Protein 3C5N (pdb70)

Organism: Homo sapiens (NCBI:txid9606)

InterPro domains:
  IPR000007 Tubby, C-terminal [PF01167] (296-536)
  IPR000007 Tubby, C-terminal [PR01573] (350-366)
  IPR000007 Tubby, C-terminal [PR01573] (366-390)
  IPR000007 Tubby, C-terminal [PR01573] (400-427)
  IPR000007 Tubby, C-terminal [PR01573] (461-478)
  IPR000007 Tubby, C-terminal [PR01573] (479-495)
  IPR000007 Tubby, C-terminal [PR01573] (499-518)
  IPR000007 Tubby, C-terminal [PR01573] (520-542)
  IPR018066 Tubby, C-terminal, conserved site [PS01200] (479-492)
  IPR018066 Tubby, C-terminal, conserved site [PS01201] (527-542)
  IPR025659 Tubby-like, C-terminal [G3DSA:3.20.90.10] (283-542)
  IPR025659 Tubby-like, C-terminal [SSF54518] (285-542)

Solvent-accessible surface area: 23722 Å² total; per-residue (Å²): 116,120,90,72,0,50,144,23,4,54,108,64,151,49,20,126,0,87,0,38,50,70,219,209,79,35,26,10,46,0,52,41,48,58,158,160,129,54,46,11,0,9,5,114,59,108,137,95,36,214,35,24,19,10,63,1,13,26,36,58,127,140,88,88,4,0,52,0,88,4,45,162,152,35,33,71,14,2,0,1,18,70,24,59,35,8,98,195,25,190,120,39,102,59,74,58,9,27,26,16,0,0,0,0,17,7,95,114,63,150,115,74,94,63,167,8,17,0,0,1,0,10,19,29,17,116,59,102,42,67,75,5,68,10,130,65,84,85,44,2,0,31,33,54,32,114,95,119,79,55,173,42,17,16,57,2,67,28,39,97,59,85,125,54,128,140,70,51,47,147,44,18,105,20,138,67,44,20,93,81,104,29,89,27,31,12,6,1,13,33,91,29,30,72,84,39,37,2,0,13,0,0,32,33,36,123,21,6,0,6,0,7,2,46,13,4,0,0,0,0,1,0,0,0,0,0,0,1,12,8,168,131,151,112,65,2,52,110,10,4,65,115,64,149,52,20,124,0,100,0,46,22,87,150,135,40,20,5,39,0,53,33,55,67,158,173,132,60,44,13,0,0,0,84,54,123,134,203,28,145,34,32,1,9,49,0,20,46,50,58,150,128,94,4,0,26,0,66,11,34,74,36,38,17,25,10,9,0,9,24,64,22,58,26,10,83,169,23,195,119,41,102,68,72,60,10,44,29,15,3,0,0,0,0,7,43,77,21,139,138,47,204,111,38,90,71,83,7,5,0,0,1,0,7,43,42,97,130,59,88,48,69,64,12,67,14,140,71,89,80,53,5,0,41,50,50,25,114,94,136,75,36,177,68,18,36,62,2,50,29,35,38,80,164,72,100,30,138,66,44,20,91,81,101,28,106,21,39,12,5,0,8,68,73,126,66,62,120,61,38,4,0,13,0,0,32,33,35,124,41,5,0,7,0,7,2,52,31,15,0,0,0,0,1,0,0,0,0,0,1,4,7,15,179

Radius of gyration: 25.19 Å; Cα contacts (8 Å, |Δi|>4): 1047; chains: 2; bounding box: 68×67×64 Å

Nearest PDB structures (foldseek):
  3c5n-assembly1_A  TM=1.004E+00  e=8.788E-48  Homo sapiens
  2fim-assembly1_A  TM=9.952E-01  e=2.218E-40  Homo sapiens
  2fim-assembly1_B  TM=9.557E-01  e=8.765E-41  Homo sapiens
  1s31-assembly1_A  TM=9.546E-01  e=1.088E-33  Homo sapiens
  1c8z-assembly1_A  TM=9.157E-01  e=3.191E-31  Mus musculus

B-factor: mean 33.13, std 20.25, range [6.4, 289.77]

Secondary structure (DSSP, 8-state):
-TTGGGSPPPTT-EEEEEEEE-----EEEEEESSSS--EEEEEEE-TT-SS-EEEEES-TT--EEEEEEE-SSSSEEEEE-S-B-GGG-TTS-GGGBPPEEEEEEEPPPP-----EEEEEE-B-TTS-B-----SSTTSSHHHHHHHT--TTEEEEEEPPPEEETTTTEEE---TTS--B--TT-EEEEBTTBTTS-SEEEEEEETTEEEEEEETT--HHHHHHHHHHT--/-TTGGGSPPPTT--EEEEEEEE---EEEEEESSSS--EEEEEEE-SS-SS-EEEEESS---EEEEEEE-TTSSEEEEEESPBPGGG-TTS-GGGBPPEEEEEEEEE-SSSSS-SEEEEEEEE-B-TTS-B-----SSTTS-HHHHHHHT--TTEEEEEEPP-----TTS--B--TT-EEEEBTTBTTS-SEEEEEEETTEEEEEE-TT--HHHHHHHHHTT--

CATH classification: 3.20.90.10

Foldseek 3Di:
DLVFLQAFFDPPDKFKWKWFWPVVKIKIWIFGPDPPTHTAKMWIFDPPDLFTKIFMDRDNVPNGFWMWTADNVLQKIWIKTPADDLVVPVVDDQVRAIWTAKMKGWDDDDVAATKIKMKGFAADVVLHGDTHGDNHPCDHGVNCVVVVVDPRMAMKIWDFFDQDVVVRDGHDCPVPQADDDDSLFTFIDGPVDSPPGQWTWYDPDPGMIMIMHHPPHGNSSRVSVSVSSDD/DLVQQQAFFDPPDKFKWKWFWADCIKIWIFGPDDVRHTAKIWHWDDDDPFTKIFMDRDPVHTFWMWTAHPVLFKIWIKTDADQCVVPVVDDQVRAIFTAKMKGWDQDPDPQFARTKIKMKGAAADPVLHGDTHGDNDPCDDRVNCVVVVPRVRIAMKIWDGPCDCPVPQADDDDSLFTFIDGPVCSPDTQWTWYDDDPGMMMIMGHPPHGNSVRVSVSVSSDD

Structure (mmCIF, N/CA/C/O backbone):
data_3C5N
#
_entry.id   3C5N
#
_cell.length_a   56.310
_cell.length_b   83.630
_cell.length_c   57.680
_cell.angle_alpha   90.000
_cell.angle_beta   94.010
_cell.angle_gamma   90.000
#
_symmetry.space_group_name_H-M   'P 1 21 1'
#
loop_
_entity.id
_entity.type
_entity.pdbx_description
1 polymer 'Tubby-related protein 1'
2 non-polymer D-MYO-INOSITOL-1,4,5-TRIPHOSPHATE
3 water water
#
loop_
_atom_site.group_PDB
_atom_site.id
_atom_site.type_symbol
_atom_site.label_atom_id
_atom_site.label_alt_id
_atom_site.label_comp_id
_atom_site.label_asym_id
_atom_site.label_entity_id
_atom_site.label_seq_id
_atom_site.pdbx_PDB_ins_code
_atom_site.Cartn_x
_atom_site.Cartn_y
_atom_site.Cartn_z
_atom_site.occupancy
_atom_site.B_iso_or_equiv
_atom_site.auth_seq_id
_atom_site.auth_comp_id
_atom_site.auth_asym_id
_atom_site.auth_atom_id
_atom_site.pdbx_PDB_model_num
ATOM 1 N N . PRO A 1 1 ? 75.346 -3.829 37.896 1.00 58.46 238 PRO A N 1
ATOM 2 C CA . PRO A 1 1 ? 76.671 -4.041 37.305 1.00 49.83 238 PRO A CA 1
ATOM 3 C C . PRO A 1 1 ? 76.644 -4.942 36.078 1.00 39.08 238 PRO A C 1
ATOM 4 O O . PRO A 1 1 ? 76.960 -4.476 34.996 1.00 42.15 238 PRO A O 1
ATOM 15 N N . ARG A 1 2 ? 76.297 -6.209 36.255 1.00 40.08 239 ARG A N 1
ATOM 16 C CA . ARG A 1 2 ? 76.179 -7.149 35.146 1.00 41.51 239 ARG A CA 1
ATOM 17 C C . ARG A 1 2 ? 75.341 -6.523 34.038 1.00 46.19 239 ARG A C 1
ATOM 18 O O . ARG A 1 2 ? 75.700 -6.586 32.863 1.00 41.01 239 ARG A O 1
ATOM 39 N N . GLU A 1 3 ? 74.228 -5.908 34.437 1.00 51.25 240 GLU A N 1
ATOM 40 C CA . GLU A 1 3 ? 73.355 -5.150 33.538 1.00 51.45 240 GLU A CA 1
ATOM 41 C C . GLU A 1 3 ? 74.113 -3.987 32.960 1.00 33.28 240 GLU A C 1
ATOM 42 O O . GLU A 1 3 ? 74.242 -3.847 31.737 1.00 35.03 240 GLU A O 1
ATOM 54 N N . PHE A 1 4 ? 74.584 -3.122 33.854 1.00 33.48 241 PHE A N 1
ATOM 55 C CA . PHE A 1 4 ? 75.202 -1.878 33.445 1.00 34.02 241 PHE A CA 1
ATOM 56 C C . PHE A 1 4 ? 76.296 -2.023 32.389 1.00 30.90 241 PHE A C 1
ATOM 57 O O . PHE A 1 4 ? 76.248 -1.352 31.364 1.00 30.67 241 PHE A O 1
ATOM 74 N N . VAL A 1 5 ? 77.286 -2.869 32.631 1.00 26.60 242 VAL A N 1
ATOM 75 C CA . VAL A 1 5 ? 78.444 -2.938 31.730 1.00 26.20 242 VAL A CA 1
ATOM 76 C C . VAL A 1 5 ? 78.077 -3.449 30.347 1.00 24.75 242 VAL A C 1
ATOM 77 O O . VAL A 1 5 ? 78.841 -3.304 29.424 1.00 22.27 242 VAL A O 1
ATOM 90 N N . LEU A 1 6 ? 76.880 -3.993 30.190 1.00 29.62 243 LEU A N 1
ATOM 91 C CA . LEU A 1 6 ? 76.421 -4.434 28.879 1.00 27.13 243 LEU A CA 1
ATOM 92 C C . LEU A 1 6 ? 75.455 -3.455 28.208 1.00 29.64 243 LEU A C 1
ATOM 93 O O . LEU A 1 6 ? 75.054 -3.670 27.075 1.00 30.71 243 LEU A O 1
ATOM 109 N N . ARG A 1 7 ? 75.088 -2.374 28.875 1.00 27.19 244 ARG A N 1
ATOM 110 C CA . ARG A 1 7 ? 74.105 -1.461 28.283 1.00 31.40 244 ARG A CA 1
ATOM 111 C C . ARG A 1 7 ? 74.792 -0.373 27.457 1.00 26.03 244 ARG A C 1
ATOM 112 O O . ARG A 1 7 ? 75.757 0.244 27.907 1.00 28.34 244 ARG A O 1
ATOM 133 N N . PRO A 1 8 ? 74.317 -0.152 26.226 1.00 32.86 245 PRO A N 1
ATOM 134 C CA . PRO A 1 8 ? 74.843 0.993 25.480 1.00 26.33 245 PRO A CA 1
ATOM 135 C C . PRO A 1 8 ? 74.678 2.267 26.285 1.00 23.53 245 PRO A C 1
ATOM 136 O O . PRO A 1 8 ? 73.636 2.460 26.956 1.00 28.69 245 PRO A O 1
ATOM 147 N N . ALA A 1 9 ? 75.649 3.151 26.180 1.00 24.17 246 ALA A N 1
ATOM 148 C CA . ALA A 1 9 ? 75.598 4.430 26.858 1.00 27.80 246 ALA A CA 1
ATOM 149 C C . ALA A 1 9 ? 74.349 5.162 26.428 1.00 34.16 246 ALA A C 1
ATOM 150 O O . ALA A 1 9 ? 73.937 5.048 25.288 1.00 34.16 246 ALA A O 1
ATOM 157 N N . PRO A 1 10 ? 73.750 5.920 27.351 1.00 31.54 247 PRO A N 1
ATOM 158 C CA . PRO A 1 10 ? 72.628 6.814 27.056 1.00 36.43 247 PRO A CA 1
ATOM 159 C C . PRO A 1 10 ? 72.913 7.813 25.934 1.00 37.74 247 PRO A C 1
ATOM 160 O O . PRO A 1 10 ? 73.998 8.365 25.842 1.00 32.23 247 PRO A O 1
ATOM 171 N N . GLN A 1 11 ? 71.911 8.052 25.100 1.00 47.14 248 GLN A N 1
ATOM 172 C CA . GLN A 1 11 ? 71.967 9.096 24.083 1.00 45.85 248 GLN A CA 1
ATOM 173 C C . GLN A 1 11 ? 72.480 10.429 24.623 1.00 43.59 248 GLN A C 1
ATOM 174 O O . GLN A 1 11 ? 72.011 10.926 25.653 1.00 45.84 248 GLN A O 1
ATOM 188 N N . GLY A 1 12 ? 73.392 11.034 23.878 1.00 33.07 249 GLY A N 1
ATOM 189 C CA . GLY A 1 12 ? 73.905 12.347 24.200 1.00 45.46 249 GLY A CA 1
ATOM 190 C C . GLY A 1 12 ? 74.923 12.381 25.333 1.00 43.73 249 GLY A C 1
ATOM 191 O O . GLY A 1 12 ? 75.438 13.443 25.661 1.00 41.19 249 GLY A O 1
ATOM 195 N N . ARG A 1 13 ? 75.222 11.241 25.936 1.00 34.71 250 ARG A N 1
ATOM 196 C CA . ARG A 1 13 ? 76.107 11.247 27.100 1.00 31.62 250 ARG A CA 1
ATOM 197 C C . ARG A 1 13 ? 77.467 10.636 26.815 1.00 25.24 250 ARG A C 1
ATOM 198 O O . ARG A 1 13 ? 77.611 9.803 25.942 1.00 31.06 250 ARG A O 1
ATOM 219 N N . THR A 1 14 ? 78.465 11.076 27.568 1.00 27.56 251 THR A N 1
ATOM 220 C CA . THR A 1 14 ? 79.783 10.458 27.523 1.00 22.90 251 THR A CA 1
ATOM 221 C C . THR A 1 14 ? 80.012 9.864 28.904 1.00 26.73 251 THR A C 1
ATOM 222 O O . THR A 1 14 ? 79.857 10.572 29.924 1.00 29.26 251 THR A O 1
ATOM 233 N N . VAL A 1 15 ? 80.337 8.576 28.940 1.00 22.18 252 VAL A N 1
ATOM 234 C CA . VAL A 1 15 ? 80.607 7.878 30.192 1.00 19.54 252 VAL A CA 1
ATOM 235 C C . VAL A 1 15 ? 82.130 7.882 30.377 1.00 22.75 252 VAL A C 1
ATOM 236 O O . VAL A 1 15 ? 82.859 7.324 29.580 1.00 20.82 252 VAL A O 1
ATOM 249 N N . ARG A 1 16 ? 82.610 8.544 31.423 1.00 21.66 253 ARG A N 1
ATOM 250 C CA . ARG A 1 16 ? 84.041 8.719 31.584 1.00 20.07 253 ARG A CA 1
ATOM 251 C C . ARG A 1 16 ? 84.584 7.818 32.680 1.00 14.78 253 ARG A C 1
ATOM 252 O O . ARG A 1 16 ? 83.997 7.763 33.779 1.00 22.04 253 ARG A O 1
ATOM 273 N N . CYS A 1 17 ? 85.647 7.091 32.351 1.00 19.01 254 CYS A N 1
ATOM 274 C CA . CYS A 1 17 ? 86.169 6.039 33.203 1.00 16.29 254 CYS A CA 1
ATOM 275 C C . CYS A 1 17 ? 87.663 6.201 33.367 1.00 18.15 254 CYS A C 1
ATOM 276 O O . CYS A 1 17 ? 88.311 6.891 32.578 1.00 18.29 254 CYS A O 1
ATOM 284 N N . ARG A 1 18 ? 88.199 5.508 34.368 1.00 20.23 255 ARG A N 1
ATOM 285 C CA . ARG A 1 18 ? 89.619 5.497 34.659 1.00 17.19 255 ARG A CA 1
ATOM 286 C C . ARG A 1 18 ? 90.040 4.036 34.675 1.00 14.33 255 ARG A C 1
ATOM 287 O O . ARG A 1 18 ? 89.445 3.213 35.372 1.00 19.79 255 ARG A O 1
ATOM 308 N N . LEU A 1 19 ? 91.049 3.741 33.864 1.00 20.28 256 LEU A N 1
ATOM 309 C CA . LEU A 1 19 ? 91.554 2.396 33.702 1.00 16.59 256 LEU A CA 1
ATOM 310 C C . LEU A 1 19 ? 92.952 2.368 34.256 1.00 21.81 256 LEU A C 1
ATOM 311 O O . LEU A 1 19 ? 93.798 3.186 33.901 1.00 17.58 256 LEU A O 1
ATOM 327 N N . THR A 1 20 ? 93.171 1.440 35.160 1.00 18.05 257 THR A N 1
ATOM 328 C CA . THR A 1 20 ? 94.440 1.324 35.841 1.00 18.66 257 THR A CA 1
ATOM 329 C C . THR A 1 20 ? 94.985 -0.108 35.639 1.00 16.86 257 THR A C 1
ATOM 330 O O . THR A 1 20 ? 94.238 -1.042 35.351 1.00 22.17 257 THR A O 1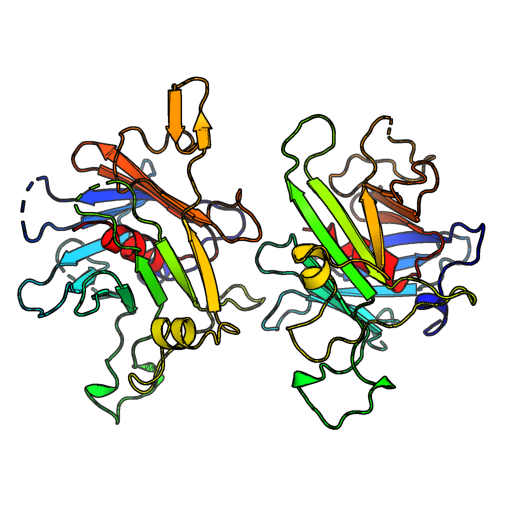
ATOM 341 N N . ARG A 1 21 ? 96.299 -0.264 35.725 1.00 19.41 258 ARG A N 1
ATOM 342 C CA . ARG A 1 21 ? 96.903 -1.608 35.686 1.00 23.77 258 ARG A CA 1
ATOM 343 C C . ARG A 1 21 ? 97.903 -1.705 36.782 1.00 28.59 258 ARG A C 1
ATOM 344 O O . ARG A 1 21 ? 98.377 -0.687 37.275 1.00 24.44 258 ARG A O 1
ATOM 365 N N . ASP A 1 22 ? 98.219 -2.940 37.161 1.00 25.61 259 ASP A N 1
ATOM 366 C CA . ASP A 1 22 ? 99.245 -3.193 38.172 1.00 25.82 259 ASP A CA 1
ATOM 367 C C . ASP A 1 22 ? 100.537 -2.495 37.779 1.00 26.78 259 ASP A C 1
ATOM 368 O O . ASP A 1 22 ? 100.921 -2.559 36.630 1.00 27.69 259 ASP A O 1
ATOM 377 N N . LYS A 1 23 ? 101.214 -1.867 38.747 1.00 24.14 260 LYS A N 1
ATOM 378 C CA . LYS A 1 23 ? 102.480 -1.186 38.505 1.00 39.55 260 LYS A CA 1
ATOM 379 C C . LYS A 1 23 ? 103.581 -2.209 38.249 1.00 41.45 260 LYS A C 1
ATOM 380 O O . LYS A 1 23 ? 103.459 -3.355 38.700 1.00 34.24 260 LYS A O 1
ATOM 399 N N . MET A 1 30 ? 104.596 -10.395 30.572 1.00 81.94 267 MET A N 1
ATOM 400 C CA . MET A 1 30 ? 103.878 -10.392 31.847 1.00 70.59 267 MET A CA 1
ATOM 401 C C . MET A 1 30 ? 102.350 -10.409 31.732 1.00 57.48 267 MET A C 1
ATOM 402 O O . MET A 1 30 ? 101.759 -10.366 30.635 1.00 40.53 267 MET A O 1
ATOM 415 N N . TYR A 1 31 ? 101.733 -10.455 32.912 1.00 35.86 268 TYR A N 1
ATOM 416 C CA . TYR A 1 31 ? 100.304 -10.703 33.061 1.00 35.05 268 TYR A CA 1
ATOM 417 C C . TYR A 1 31 ? 99.702 -9.846 34.171 1.00 24.29 268 TYR A C 1
ATOM 418 O O . TYR A 1 31 ? 99.147 -10.369 35.130 1.00 28.26 268 TYR A O 1
ATOM 436 N N . PRO A 1 32 ? 99.811 -8.526 34.033 1.00 32.71 269 PRO A N 1
ATOM 437 C CA . PRO A 1 32 ? 99.187 -7.590 34.958 1.00 26.42 269 PRO A CA 1
ATOM 438 C C . PRO A 1 32 ? 97.668 -7.633 34.913 1.00 22.22 269 PRO A C 1
ATOM 439 O O . PRO A 1 32 ? 97.080 -7.902 33.873 1.00 22.33 269 PRO A O 1
ATOM 450 N N . SER A 1 33 ? 97.038 -7.343 36.044 1.00 19.76 270 SER A N 1
ATOM 451 C CA . SER A 1 33 ? 95.614 -7.080 36.047 1.00 20.34 270 SER A CA 1
ATOM 452 C C . SER A 1 33 ? 95.309 -5.656 35.626 1.00 20.38 270 SER A C 1
ATOM 453 O O . SER A 1 33 ? 96.078 -4.757 35.883 1.00 21.36 270 SER A O 1
ATOM 461 N N . TYR A 1 34 ? 94.163 -5.483 34.990 1.00 18.08 271 TYR A N 1
ATOM 462 C CA . TYR A 1 34 ? 93.632 -4.177 34.602 1.00 18.04 271 TYR A CA 1
ATOM 463 C C . TYR A 1 34 ? 92.262 -3.972 35.296 1.00 20.03 271 TYR A C 1
ATOM 464 O O . TYR A 1 34 ? 91.477 -4.929 35.446 1.00 17.95 271 TYR A O 1
ATOM 482 N N . PHE A 1 35 ? 91.985 -2.735 35.697 1.00 19.47 272 PHE A N 1
ATOM 483 C CA . PHE A 1 35 ? 90.733 -2.378 36.374 1.00 16.51 272 PHE A CA 1
ATOM 484 C C . PHE A 1 35 ? 90.126 -1.142 35.732 1.00 21.12 272 PHE A C 1
ATOM 485 O O . PHE A 1 35 ? 90.838 -0.230 35.313 1.00 21.17 272 PHE A O 1
ATOM 502 N N . LEU A 1 36 ? 88.811 -1.112 35.670 1.00 18.52 273 LEU A N 1
ATOM 503 C CA . LEU A 1 36 ? 88.091 0.037 35.115 1.00 14.74 273 LEU A CA 1
ATOM 504 C C . LEU A 1 36 ? 87.097 0.497 36.152 1.00 15.22 273 LEU A C 1
ATOM 505 O O . LEU A 1 36 ? 86.313 -0.307 36.652 1.00 18.17 273 LEU A O 1
ATOM 521 N N . HIS A 1 37 ? 87.144 1.784 36.493 1.00 21.39 274 HIS A N 1
ATOM 522 C CA . HIS A 1 37 ? 86.157 2.432 37.359 1.00 20.50 274 HIS A CA 1
ATOM 523 C C . HIS A 1 37 ? 85.525 3.623 36.665 1.00 16.37 274 HIS A C 1
ATOM 524 O O . HIS A 1 37 ? 86.132 4.214 35.793 1.00 19.73 274 HIS A O 1
ATOM 537 N N . LEU A 1 38 ? 84.320 4.019 37.072 1.00 19.76 275 LEU A N 1
ATOM 538 C CA . LEU A 1 38 ? 83.783 5.280 36.618 1.00 20.19 275 LEU A CA 1
ATOM 539 C C . LEU A 1 38 ? 84.657 6.367 37.220 1.00 23.61 275 LEU A C 1
ATOM 540 O O . LEU A 1 38 ? 85.094 6.234 38.369 1.00 24.08 275 LEU A O 1
ATOM 556 N N . ASP A 1 39 ? 84.933 7.416 36.447 1.00 21.29 276 ASP A N 1
ATOM 557 C CA . ASP A 1 39 ? 85.838 8.501 36.852 1.00 28.40 276 ASP A CA 1
ATOM 558 C C . ASP A 1 39 ? 85.043 9.596 37.568 1.00 26.74 276 ASP A C 1
ATOM 559 O O . ASP A 1 39 ? 85.120 10.763 37.243 1.00 29.57 276 ASP A O 1
ATOM 568 N N A THR A 1 40 ? 84.222 9.193 38.525 0.50 34.65 277 THR A N 1
ATOM 569 N N B THR A 1 40 ? 84.282 9.191 38.561 0.50 35.06 277 THR A N 1
ATOM 570 C CA A THR A 1 40 ? 83.530 10.144 39.394 0.50 41.41 277 THR A CA 1
ATOM 571 C CA B THR A 1 40 ? 83.607 10.148 39.412 0.50 42.88 277 THR A CA 1
ATOM 572 C C A THR A 1 40 ? 84.186 10.114 40.774 0.50 49.96 277 THR A C 1
ATOM 573 C C B THR A 1 40 ? 84.475 10.451 40.622 0.50 51.88 277 THR A C 1
ATOM 574 O O A THR A 1 40 ? 84.959 9.203 41.079 0.50 52.94 277 THR A O 1
ATOM 575 O O B THR A 1 40 ? 85.659 10.110 40.669 0.50 50.87 277 THR A O 1
ATOM 589 N N . GLU A 1 41 ? 83.879 11.104 41.606 1.00 60.45 278 GLU A N 1
ATOM 590 C CA . GLU A 1 41 ? 84.508 11.224 42.904 1.00 72.72 278 GLU A CA 1
ATOM 591 C C . GLU A 1 41 ? 84.152 9.975 43.731 1.00 64.84 278 GLU A C 1
ATOM 592 O O . GLU A 1 41 ? 84.937 9.535 44.570 1.00 63.47 278 GLU A O 1
ATOM 604 N N . LYS A 1 42 ? 82.980 9.396 43.460 1.00 53.62 279 LYS A N 1
ATOM 605 C CA . LYS A 1 42 ? 82.649 8.050 43.944 1.00 72.00 279 LYS A CA 1
ATOM 606 C C . LYS A 1 42 ? 83.085 6.979 42.933 1.00 73.07 279 LYS A C 1
ATOM 607 O O . LYS A 1 42 ? 82.258 6.454 42.189 1.00 80.87 279 LYS A O 1
ATOM 626 N N . LYS A 1 43 ? 84.370 6.648 42.908 1.00 67.93 280 LYS A N 1
ATOM 627 C CA . LYS A 1 43 ? 84.926 5.798 41.846 1.00 53.34 280 LYS A CA 1
ATOM 628 C C . LYS A 1 43 ? 84.355 4.355 41.766 1.00 41.35 280 LYS A C 1
ATOM 629 O O . LYS A 1 43 ? 85.003 3.403 42.204 1.00 47.18 280 LYS A O 1
ATOM 648 N N . VAL A 1 44 ? 83.173 4.178 41.169 1.00 34.52 281 VAL A N 1
ATOM 649 C CA . VAL A 1 44 ? 82.543 2.875 41.173 1.00 31.64 281 VAL A CA 1
ATOM 650 C C . VAL A 1 44 ? 83.225 1.923 40.221 1.00 27.57 281 VAL A C 1
ATOM 651 O O . VAL A 1 44 ? 83.518 2.259 39.065 1.00 25.66 281 VAL A O 1
ATOM 664 N N . PHE A 1 45 ? 83.438 0.714 40.725 1.00 24.13 282 PHE A N 1
ATOM 665 C CA . PHE A 1 45 ? 84.109 -0.321 39.954 1.00 19.01 282 PHE A CA 1
ATOM 666 C C . PHE A 1 45 ? 83.186 -0.853 38.897 1.00 20.60 282 PHE A C 1
ATOM 667 O O . PHE A 1 45 ? 81.989 -1.112 39.161 1.00 23.58 282 PHE A O 1
ATOM 684 N N . LEU A 1 46 ? 83.749 -1.061 37.709 1.00 23.92 283 LEU A N 1
ATOM 685 C CA . LEU A 1 46 ? 83.012 -1.605 36.577 1.00 21.11 283 LEU A CA 1
ATOM 686 C C . LEU A 1 46 ? 83.499 -2.981 36.148 1.00 21.70 283 LEU A C 1
ATOM 687 O O . LEU A 1 46 ? 82.710 -3.907 36.084 1.00 25.06 283 LEU A O 1
ATOM 703 N N . LEU A 1 47 ? 84.791 -3.096 35.819 1.00 20.18 284 LEU A N 1
ATOM 704 C CA . LEU A 1 47 ? 85.317 -4.292 35.163 1.00 15.47 284 LEU A CA 1
ATOM 705 C C . LEU A 1 47 ? 86.786 -4.466 35.454 1.00 14.08 284 LEU A C 1
ATOM 706 O O . LEU A 1 47 ? 87.493 -3.497 35.700 1.00 16.18 284 LEU A O 1
ATOM 722 N N . ALA A 1 48 ? 87.235 -5.716 35.372 1.00 19.56 285 ALA A N 1
ATOM 723 C CA . ALA A 1 48 ? 88.646 -6.079 35.521 1.00 21.60 285 ALA A CA 1
ATOM 724 C C . ALA A 1 48 ? 88.979 -7.119 34.475 1.00 18.25 285 ALA A C 1
ATOM 725 O O . ALA A 1 48 ? 88.082 -7.844 34.008 1.00 18.34 285 ALA A O 1
ATOM 732 N N . GLY A 1 49 ? 90.250 -7.177 34.074 1.00 15.55 286 GLY A N 1
ATOM 733 C CA . GLY A 1 49 ? 90.701 -8.163 33.110 1.00 16.17 286 GLY A CA 1
ATOM 734 C C . GLY A 1 49 ? 92.142 -8.544 33.331 1.00 18.33 286 GLY A C 1
ATOM 735 O O . GLY A 1 49 ? 92.902 -7.831 33.971 1.00 19.10 286 GLY A O 1
ATOM 739 N N . ARG A 1 50 ? 92.502 -9.711 32.844 1.00 18.18 287 ARG A N 1
ATOM 740 C CA . ARG A 1 50 ? 93.860 -10.184 32.950 1.00 17.11 287 ARG A CA 1
ATOM 741 C C . ARG A 1 50 ? 94.089 -11.188 31.830 1.00 20.07 287 ARG A C 1
ATOM 742 O O . ARG A 1 50 ? 93.219 -11.991 31.522 1.00 21.82 287 ARG A O 1
ATOM 763 N N . LYS A 1 51 ? 95.292 -11.166 31.283 1.00 21.90 288 LYS A N 1
ATOM 764 C CA . LYS A 1 51 ? 95.704 -12.124 30.259 1.00 29.83 288 LYS A CA 1
ATOM 765 C C . LYS A 1 51 ? 96.016 -13.483 30.844 1.00 28.70 288 LYS A C 1
ATOM 766 O O . LYS A 1 51 ? 96.667 -13.580 31.893 1.00 28.71 288 LYS A O 1
ATOM 785 N N . ARG A 1 52 ? 95.519 -14.532 30.194 1.00 23.61 289 ARG A N 1
ATOM 786 C CA . ARG A 1 52 ? 95.749 -15.919 30.596 1.00 29.30 289 ARG A CA 1
ATOM 787 C C . ARG A 1 52 ? 97.081 -16.409 30.068 1.00 30.59 289 ARG A C 1
ATOM 788 O O . ARG A 1 52 ? 97.335 -16.316 28.897 1.00 38.00 289 ARG A O 1
ATOM 809 N N . LYS A 1 53 ? 97.936 -16.961 30.916 1.00 27.79 290 LYS A N 1
ATOM 810 C CA . LYS A 1 53 ? 99.235 -17.424 30.441 1.00 35.86 290 LYS A CA 1
ATOM 811 C C . LYS A 1 53 ? 99.164 -18.702 29.584 1.00 44.25 290 LYS A C 1
ATOM 812 O O . LYS A 1 53 ? 99.967 -18.872 28.662 1.00 48.83 290 LYS A O 1
ATOM 831 N N . ARG A 1 54 ? 98.191 -19.571 29.848 1.00 42.62 291 ARG A N 1
ATOM 832 C CA . ARG A 1 54 ? 98.159 -20.883 29.195 1.00 67.03 291 ARG A CA 1
ATOM 833 C C . ARG A 1 54 ? 97.294 -20.912 27.936 1.00 71.39 291 ARG A C 1
ATOM 834 O O . ARG A 1 54 ? 96.639 -21.919 27.644 1.00 75.91 291 ARG A O 1
ATOM 840 N N . SER A 1 55 ? 97.300 -19.811 27.191 1.00 58.70 292 SER A N 1
ATOM 841 C CA . SER A 1 55 ? 96.631 -19.763 25.894 1.00 54.87 292 SER A CA 1
ATOM 842 C C . SER A 1 55 ? 97.646 -19.641 24.763 1.00 50.32 292 SER A C 1
ATOM 843 O O . SER A 1 55 ? 98.656 -18.942 24.889 1.00 51.85 292 SER A O 1
ATOM 851 N N . LYS A 1 56 ? 97.361 -20.317 23.658 1.00 51.79 293 LYS A N 1
ATOM 852 C CA . LYS A 1 56 ? 98.176 -20.213 22.455 1.00 68.51 293 LYS A CA 1
ATOM 853 C C . LYS A 1 56 ? 98.167 -18.800 21.849 1.00 62.24 293 LYS A C 1
ATOM 854 O O . LYS A 1 56 ? 99.163 -18.360 21.275 1.00 68.21 293 LYS A O 1
ATOM 873 N N . THR A 1 57 ? 97.039 -18.103 21.960 1.00 44.43 294 THR A N 1
ATOM 874 C CA . THR A 1 57 ? 96.946 -16.720 21.495 1.00 38.59 294 THR A CA 1
ATOM 875 C C . THR A 1 57 ? 96.643 -15.800 22.692 1.00 36.71 294 THR A C 1
ATOM 876 O O . THR A 1 57 ? 96.393 -16.282 23.790 1.00 37.06 294 THR A O 1
ATOM 887 N N . ALA A 1 58 ? 96.720 -14.491 22.488 1.00 37.98 295 ALA A N 1
ATOM 888 C CA . ALA A 1 58 ? 96.427 -13.554 23.568 1.00 34.00 295 ALA A CA 1
ATOM 889 C C . ALA A 1 58 ? 94.975 -13.758 23.925 1.00 30.43 295 ALA A C 1
ATOM 890 O O . ALA A 1 58 ? 94.097 -13.775 23.060 1.00 33.77 295 ALA A O 1
ATOM 897 N N . ASN A 1 59 ? 94.723 -13.948 25.207 1.00 27.36 296 ASN A N 1
ATOM 898 C CA . ASN A 1 59 ? 93.397 -14.248 25.683 1.00 21.20 296 ASN A CA 1
ATOM 899 C C . ASN A 1 59 ? 93.175 -13.585 27.059 1.00 19.10 296 ASN A C 1
ATOM 900 O O . ASN A 1 59 ? 93.779 -14.017 28.045 1.00 25.62 296 ASN A O 1
ATOM 911 N N . TYR A 1 60 ? 92.310 -12.594 27.124 1.00 19.24 297 TYR A N 1
ATOM 912 C CA . TYR A 1 60 ? 92.032 -11.884 28.357 1.00 18.81 297 TYR A CA 1
ATOM 913 C C . TYR A 1 60 ? 90.681 -12.286 28.870 1.00 20.18 297 TYR A C 1
ATOM 914 O O . TYR A 1 60 ? 89.696 -12.206 28.148 1.00 22.51 297 TYR A O 1
ATOM 932 N N . LEU A 1 61 ? 90.638 -12.689 30.141 1.00 20.15 298 LEU A N 1
ATOM 933 C CA . LEU A 1 61 ? 89.379 -12.886 30.815 1.00 21.39 298 LEU A CA 1
ATOM 934 C C . LEU A 1 61 ? 88.941 -11.584 31.483 1.00 21.69 298 LEU A C 1
ATOM 935 O O . LEU A 1 61 ? 89.745 -10.869 32.102 1.00 18.78 298 LEU A O 1
ATOM 951 N N . ILE A 1 62 ? 87.662 -11.273 31.327 1.00 20.48 299 ILE A N 1
ATOM 952 C CA . ILE A 1 62 ? 87.091 -10.048 31.867 1.00 16.19 299 ILE A CA 1
ATOM 953 C C . ILE A 1 62 ? 86.008 -10.400 32.884 1.00 20.57 299 ILE A C 1
ATOM 954 O O . ILE A 1 62 ? 85.204 -11.310 32.666 1.00 20.42 299 ILE A O 1
ATOM 970 N N . SER A 1 63 ? 85.994 -9.671 33.999 1.00 16.69 300 SER A N 1
ATOM 971 C CA . SER A 1 63 ? 85.190 -10.036 35.170 1.00 21.31 300 SER A CA 1
ATOM 972 C C . SER A 1 63 ? 84.512 -8.822 35.767 1.00 20.45 300 SER A C 1
ATOM 973 O O . SER A 1 63 ? 85.038 -7.717 35.648 1.00 19.17 300 SER A O 1
ATOM 981 N N . ILE A 1 64 ? 83.367 -9.019 36.442 1.00 21.45 301 ILE A N 1
ATOM 982 C CA . ILE A 1 64 ? 82.742 -7.945 37.218 1.00 23.70 301 ILE A CA 1
ATOM 983 C C . ILE A 1 64 ? 83.072 -8.082 38.723 1.00 24.50 301 ILE A C 1
ATOM 984 O O . ILE A 1 64 ? 82.511 -7.395 39.587 1.00 30.73 301 ILE A O 1
ATOM 1000 N N . ASP A 1 65 ? 84.035 -8.940 39.016 1.00 28.99 302 ASP A N 1
ATOM 1001 C CA . ASP A 1 65 ? 84.583 -9.066 40.369 1.00 32.82 302 ASP A CA 1
ATOM 1002 C C . ASP A 1 65 ? 86.084 -8.835 40.276 1.00 26.88 302 ASP A C 1
ATOM 1003 O O . ASP A 1 65 ? 86.792 -9.658 39.699 1.00 30.13 302 ASP A O 1
ATOM 1012 N N . PRO A 1 66 ? 86.572 -7.697 40.812 1.00 26.47 303 PRO A N 1
ATOM 1013 C CA . PRO A 1 66 ? 87.979 -7.307 40.666 1.00 27.01 303 PRO A CA 1
ATOM 1014 C C . PRO A 1 66 ? 88.901 -8.226 41.436 1.00 34.91 303 PRO A C 1
ATOM 1015 O O . PRO A 1 66 ? 90.090 -8.245 41.142 1.00 26.24 303 PRO A O 1
ATOM 1026 N N . THR A 1 67 ? 88.358 -8.984 42.384 1.00 30.52 304 THR A N 1
ATOM 1027 C CA . THR A 1 67 ? 89.170 -9.927 43.136 1.00 32.47 304 THR A CA 1
ATOM 1028 C C . THR A 1 67 ? 89.164 -11.350 42.547 1.00 34.64 304 THR A C 1
ATOM 1029 O O . THR A 1 67 ? 89.814 -12.240 43.099 1.00 39.29 304 THR A O 1
ATOM 1040 N N . ASN A 1 68 ? 88.448 -11.552 41.436 1.00 28.58 305 ASN A N 1
ATOM 1041 C CA . ASN A 1 68 ? 88.214 -12.877 40.846 1.00 32.39 305 ASN A CA 1
ATOM 1042 C C . ASN A 1 68 ? 87.958 -12.807 39.320 1.00 27.88 305 ASN A C 1
ATOM 1043 O O . ASN A 1 68 ? 88.877 -13.013 38.549 1.00 48.40 305 ASN A O 1
ATOM 1054 N N . ASN A 1 75 ? 81.023 -14.481 38.087 1.00 31.13 312 ASN A N 1
ATOM 1055 C CA . ASN A 1 75 ? 81.338 -13.110 37.725 1.00 35.47 312 ASN A CA 1
ATOM 1056 C C . ASN A 1 75 ? 82.147 -12.955 36.416 1.00 30.45 312 ASN A C 1
ATOM 1057 O O . ASN A 1 75 ? 82.503 -11.837 36.047 1.00 31.25 312 ASN A O 1
ATOM 1067 N N . PHE A 1 76 ? 82.408 -14.059 35.716 1.00 31.33 313 PHE A N 1
ATOM 1068 C CA . PHE A 1 76 ? 83.022 -14.000 34.378 1.00 28.95 313 PHE A CA 1
ATOM 1069 C C . PHE A 1 76 ? 82.024 -13.400 33.389 1.00 24.42 313 PHE A C 1
ATOM 1070 O O . PHE A 1 76 ? 80.897 -13.891 33.268 1.00 25.21 313 PHE A O 1
ATOM 1087 N N . ILE A 1 77 ? 82.408 -12.322 32.719 1.00 21.80 314 ILE A N 1
ATOM 1088 C CA . ILE A 1 77 ? 81.468 -11.535 31.920 1.00 18.03 314 ILE A CA 1
ATOM 1089 C C . ILE A 1 77 ? 81.877 -11.440 30.453 1.00 22.12 314 ILE A C 1
ATOM 1090 O O . ILE A 1 77 ? 81.047 -11.149 29.599 1.00 22.62 314 ILE A O 1
ATOM 1106 N N . GLY A 1 78 ? 83.136 -11.715 30.137 1.00 18.78 315 GLY A N 1
ATOM 1107 C CA . GLY A 1 78 ? 83.548 -11.657 28.736 1.00 16.65 315 GLY A CA 1
ATOM 1108 C C . GLY A 1 78 ? 84.986 -12.016 28.510 1.00 22.05 315 GLY A C 1
ATOM 1109 O O . GLY A 1 78 ? 85.695 -12.295 29.455 1.00 19.61 315 GLY A O 1
ATOM 1113 N N . LYS A 1 79 ? 85.415 -11.992 27.246 1.00 20.32 316 LYS A N 1
ATOM 1114 C CA . LYS A 1 79 ? 86.727 -12.473 26.884 1.00 22.81 316 LYS A CA 1
ATOM 1115 C C . LYS A 1 79 ? 87.195 -11.686 25.671 1.00 21.94 316 LYS A C 1
ATOM 1116 O O . LYS A 1 79 ? 86.400 -11.371 24.795 1.00 19.94 316 LYS A O 1
ATOM 1135 N N . LEU A 1 80 ? 88.476 -11.351 25.660 1.00 17.00 317 LEU A N 1
ATOM 1136 C CA . LEU A 1 80 ? 89.136 -10.755 24.508 1.00 19.77 317 LEU A CA 1
ATOM 1137 C C . LEU A 1 80 ? 90.128 -11.765 23.967 1.00 18.07 317 LEU A C 1
ATOM 1138 O O . LEU A 1 80 ? 91.094 -12.123 24.632 1.00 18.36 317 LEU A O 1
ATOM 1154 N N . ARG A 1 81 ? 89.942 -12.199 22.711 1.00 14.37 318 ARG A N 1
ATOM 1155 C CA . ARG A 1 81 ? 90.826 -13.213 22.159 1.00 18.45 318 ARG A CA 1
ATOM 1156 C C . ARG A 1 81 ? 91.491 -12.721 20.878 1.00 21.57 318 ARG A C 1
ATOM 1157 O O . ARG A 1 81 ? 90.838 -12.210 20.009 1.00 23.43 318 ARG A O 1
ATOM 1178 N N . SER A 1 82 ? 92.791 -12.873 20.758 1.00 20.74 319 SER A N 1
ATOM 1179 C CA . SER A 1 82 ? 93.430 -12.491 19.509 1.00 20.90 319 SER A CA 1
ATOM 1180 C C . SER A 1 82 ? 93.547 -13.678 18.585 1.00 30.58 319 SER A C 1
ATOM 1181 O O . SER A 1 82 ? 93.446 -14.838 19.003 1.00 29.45 319 SER A O 1
ATOM 1189 N N . ASN A 1 83 ? 93.795 -13.384 17.318 1.00 25.74 320 ASN A N 1
ATOM 1190 C CA . ASN A 1 83 ? 94.114 -14.414 16.363 1.00 27.07 320 ASN A CA 1
ATOM 1191 C C . ASN A 1 83 ? 95.561 -14.843 16.558 1.00 30.35 320 ASN A C 1
ATOM 1192 O O . ASN A 1 83 ? 96.329 -14.246 17.330 1.00 29.13 320 ASN A O 1
ATOM 1203 N N . LEU A 1 84 ? 95.931 -15.895 15.840 1.00 51.11 321 LEU A N 1
ATOM 1204 C CA . LEU A 1 84 ? 97.277 -16.433 15.915 1.00 58.49 321 LEU A CA 1
ATOM 1205 C C . LEU A 1 84 ? 98.313 -15.335 15.638 1.00 56.18 321 LEU A C 1
ATOM 1206 O O . LEU A 1 84 ? 99.252 -15.147 16.425 1.00 47.64 321 LEU A O 1
ATOM 1222 N N . LEU A 1 85 ? 98.114 -14.568 14.559 1.00 41.87 322 LEU A N 1
ATOM 1223 C CA . LEU A 1 85 ? 99.078 -13.537 14.188 1.00 34.30 322 LEU A CA 1
ATOM 1224 C C . LEU A 1 85 ? 99.248 -12.471 15.289 1.00 39.11 322 LEU A C 1
ATOM 1225 O O . LEU A 1 85 ? 100.347 -11.983 15.494 1.00 42.80 322 LEU A O 1
ATOM 1241 N N . GLY A 1 86 ? 98.168 -12.127 15.998 1.00 36.52 323 GLY A N 1
ATOM 1242 C CA . GLY A 1 86 ? 98.216 -11.118 17.053 1.00 30.02 323 GLY A CA 1
ATOM 1243 C C . GLY A 1 86 ? 97.706 -9.705 16.731 1.00 34.78 323 GLY A C 1
ATOM 1244 O O . GLY A 1 86 ? 97.738 -8.828 17.591 1.00 33.05 323 GLY A O 1
ATOM 1248 N N . ASN A 1 87 ? 97.238 -9.482 15.498 1.00 26.02 324 ASN A N 1
ATOM 1249 C CA . ASN A 1 87 ? 96.806 -8.167 15.025 1.00 21.73 324 ASN A CA 1
ATOM 1250 C C . ASN A 1 87 ? 95.306 -8.072 14.910 1.00 28.08 324 ASN A C 1
ATOM 1251 O O . ASN A 1 87 ? 94.766 -7.047 14.520 1.00 22.58 324 ASN A O 1
ATOM 1262 N N . ARG A 1 88 ? 94.615 -9.163 15.208 1.00 18.65 325 ARG A N 1
ATOM 1263 C CA . ARG A 1 88 ? 93.165 -9.132 15.168 1.00 12.05 325 ARG A CA 1
ATOM 1264 C C . ARG A 1 88 ? 92.624 -9.701 16.464 1.00 17.39 325 ARG A C 1
ATOM 1265 O O . ARG A 1 88 ? 93.210 -10.635 17.019 1.00 22.53 325 ARG A O 1
ATOM 1286 N N . PHE A 1 89 ? 91.532 -9.105 16.932 1.00 13.91 326 PHE A N 1
ATOM 1287 C CA . PHE A 1 89 ? 90.885 -9.511 18.170 1.00 13.10 326 PHE A CA 1
ATOM 1288 C C . PHE A 1 89 ? 89.381 -9.646 18.036 1.00 20.39 326 PHE A C 1
ATOM 1289 O O . PHE A 1 89 ? 88.743 -8.883 17.322 1.00 18.12 326 PHE A O 1
ATOM 1306 N N . THR A 1 90 ? 88.804 -10.584 18.777 1.00 15.71 327 THR A N 1
ATOM 1307 C CA . THR A 1 90 ? 87.372 -10.630 18.981 1.00 13.83 327 THR A CA 1
ATOM 1308 C C . THR A 1 90 ? 87.016 -10.510 20.454 1.00 18.61 327 THR A C 1
ATOM 1309 O O . THR A 1 90 ? 87.698 -11.059 21.285 1.00 17.89 327 THR A O 1
ATOM 1320 N N . VAL A 1 91 ? 85.939 -9.791 20.737 1.00 14.82 328 VAL A N 1
ATOM 1321 C CA . VAL A 1 91 ? 85.394 -9.670 22.070 1.00 15.79 328 VAL A CA 1
ATOM 1322 C C . VAL A 1 91 ? 84.126 -10.508 22.160 1.00 15.36 328 VAL A C 1
ATOM 1323 O O . VAL A 1 91 ? 83.230 -10.339 21.336 1.00 21.11 328 VAL A O 1
ATOM 1336 N N . PHE A 1 92 ? 84.078 -11.411 23.134 1.00 15.03 329 PHE A N 1
ATOM 1337 C CA . PHE A 1 92 ? 82.923 -12.282 23.416 1.00 17.59 329 PHE A CA 1
ATOM 1338 C C . PHE A 1 92 ? 82.318 -11.947 24.755 1.00 25.76 329 PHE A C 1
ATOM 1339 O O . PHE A 1 92 ? 83.014 -11.451 25.666 1.00 21.71 329 PHE A O 1
ATOM 1356 N N . ASP A 1 93 ? 81.018 -12.190 24.867 1.00 21.50 330 ASP A N 1
ATOM 1357 C CA . ASP A 1 93 ? 80.362 -12.249 26.185 1.00 23.41 330 ASP A CA 1
ATOM 1358 C C . ASP A 1 93 ? 80.717 -13.568 26.863 1.00 24.83 330 ASP A C 1
ATOM 1359 O O . ASP A 1 93 ? 81.691 -14.216 26.481 1.00 22.03 330 ASP A O 1
ATOM 1368 N N . ASN A 1 94 ? 79.967 -13.967 27.890 1.00 22.88 331 ASN A N 1
ATOM 1369 C CA . ASN A 1 94 ? 80.368 -15.125 28.708 1.00 26.59 331 ASN A CA 1
ATOM 1370 C C . ASN A 1 94 ? 79.777 -16.451 28.239 1.00 26.26 331 ASN A C 1
ATOM 1371 O O . ASN A 1 94 ? 79.775 -17.462 28.939 1.00 21.81 331 ASN A O 1
ATOM 1382 N N . GLY A 1 95 ? 79.243 -16.464 27.032 1.00 21.21 332 GLY A N 1
ATOM 1383 C CA . GLY A 1 95 ? 78.560 -17.659 26.573 1.00 20.61 332 GLY A CA 1
ATOM 1384 C C . GLY A 1 95 ? 79.482 -18.765 26.126 1.00 23.55 332 GLY A C 1
ATOM 1385 O O . GLY A 1 95 ? 80.706 -18.610 26.142 1.00 24.19 332 GLY A O 1
ATOM 1389 N N . GLN A 1 96 ? 78.892 -19.896 25.723 1.00 23.93 333 GLN A N 1
ATOM 1390 C CA . GLN A 1 96 ? 79.694 -21.056 25.312 1.00 26.54 333 GLN A CA 1
ATOM 1391 C C . GLN A 1 96 ? 80.174 -20.971 23.868 1.00 22.36 333 GLN A C 1
ATOM 1392 O O . GLN A 1 96 ? 79.453 -20.493 23.003 1.00 28.34 333 GLN A O 1
ATOM 1406 N N . ASN A 1 97 ? 81.375 -21.484 23.612 1.00 22.57 334 ASN A N 1
ATOM 1407 C CA . ASN A 1 97 ? 81.877 -21.668 22.255 1.00 22.26 334 ASN A CA 1
ATOM 1408 C C . ASN A 1 97 ? 81.107 -22.834 21.623 1.00 17.83 334 ASN A C 1
ATOM 1409 O O . ASN A 1 97 ? 81.100 -23.922 22.147 1.00 23.55 334 ASN A O 1
ATOM 1420 N N . PRO A 1 98 ? 80.432 -22.589 20.498 1.00 29.53 335 PRO A N 1
ATOM 1421 C CA . PRO A 1 98 ? 79.572 -23.611 19.881 1.00 35.58 335 PRO A CA 1
ATOM 1422 C C . PRO A 1 98 ? 80.376 -24.862 19.478 1.00 29.25 335 PRO A C 1
ATOM 1423 O O . PRO A 1 98 ? 79.895 -25.989 19.567 1.00 28.56 335 PRO A O 1
ATOM 1434 N N . GLN A 1 99 ? 81.620 -24.653 19.051 1.00 27.91 336 GLN A N 1
ATOM 1435 C CA . GLN A 1 99 ? 82.492 -25.767 18.671 1.00 34.06 336 GLN A CA 1
ATOM 1436 C C . GLN A 1 99 ? 82.799 -26.715 19.835 1.00 29.63 336 GLN A C 1
ATOM 1437 O O . GLN A 1 99 ? 83.294 -27.824 19.622 1.00 33.20 336 GLN A O 1
ATOM 14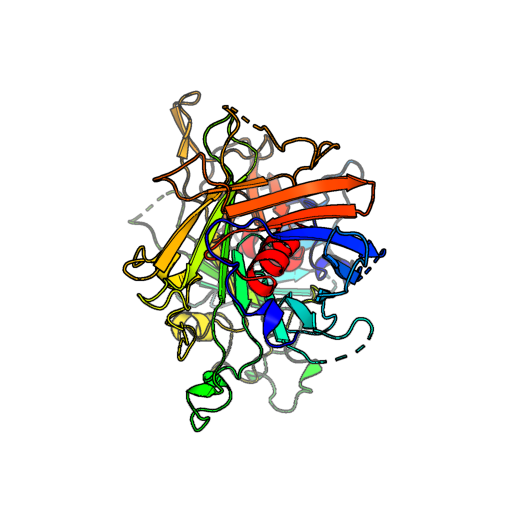51 N N . ARG A 1 100 ? 82.526 -26.272 21.056 1.00 29.89 337 ARG A N 1
ATOM 1452 C CA . ARG A 1 100 ? 82.786 -27.084 22.238 1.00 31.33 337 ARG A CA 1
ATOM 1453 C C . ARG A 1 100 ? 81.574 -27.913 22.671 1.00 33.44 337 ARG A C 1
ATOM 1454 O O . ARG A 1 100 ? 81.661 -28.705 23.600 1.00 33.33 337 ARG A O 1
ATOM 1475 N N . GLY A 1 101 ? 80.463 -27.749 21.968 1.00 26.59 338 GLY A N 1
ATOM 1476 C CA . GLY A 1 101 ? 79.247 -28.455 22.295 1.00 20.51 338 GLY A CA 1
ATOM 1477 C C . GLY A 1 101 ? 78.094 -28.030 21.414 1.00 29.03 338 GLY A C 1
ATOM 1478 O O . GLY A 1 101 ? 77.413 -27.048 21.695 1.00 28.36 338 GLY A O 1
ATOM 1482 N N . TYR A 1 102 ? 77.882 -28.772 20.333 1.00 28.64 339 TYR A N 1
ATOM 1483 C CA . TYR A 1 102 ? 76.838 -28.444 19.356 1.00 32.37 339 TYR A CA 1
ATOM 1484 C C . TYR A 1 102 ? 75.397 -28.571 19.851 1.00 32.33 339 TYR A C 1
ATOM 1485 O O . TYR A 1 102 ? 74.488 -28.046 19.225 1.00 35.65 339 TYR A O 1
ATOM 1503 N N . SER A 1 103 ? 75.171 -29.268 20.948 1.00 32.86 340 SER A N 1
ATOM 1504 C CA . SER A 1 103 ? 73.793 -29.465 21.410 1.00 30.92 340 SER A CA 1
ATOM 1505 C C . SER A 1 103 ? 73.354 -28.377 22.377 1.00 35.03 340 SER A C 1
ATOM 1506 O O . SER A 1 103 ? 72.245 -28.425 22.926 1.00 31.75 340 SER A O 1
ATOM 1514 N N . THR A 1 104 ? 74.219 -27.392 22.589 1.00 28.92 341 THR A N 1
ATOM 1515 C CA . THR A 1 104 ? 73.936 -26.361 23.563 1.00 25.87 341 THR A CA 1
ATOM 1516 C C . THR A 1 104 ? 72.830 -25.411 23.066 1.00 28.64 341 THR A C 1
ATOM 1517 O O . THR A 1 104 ? 72.801 -25.017 21.907 1.00 25.89 341 THR A O 1
ATOM 1528 N N . ASN A 1 105 ? 71.935 -25.048 23.972 1.00 29.70 342 ASN A N 1
ATOM 1529 C CA . ASN A 1 105 ? 70.863 -24.086 23.694 1.00 33.73 342 ASN A CA 1
ATOM 1530 C C . ASN A 1 105 ? 71.401 -22.803 23.077 1.00 35.02 342 ASN A C 1
ATOM 1531 O O . ASN A 1 105 ? 72.347 -22.202 23.586 1.00 25.01 342 ASN A O 1
ATOM 1542 N N . VAL A 1 106 ? 70.797 -22.383 21.972 1.00 38.51 343 VAL A N 1
ATOM 1543 C CA . VAL A 1 106 ? 71.291 -21.241 21.221 1.00 40.29 343 VAL A CA 1
ATOM 1544 C C . VAL A 1 106 ? 71.491 -20.042 22.128 1.00 33.73 343 VAL A C 1
ATOM 1545 O O . VAL A 1 106 ? 72.517 -19.350 22.034 1.00 30.77 343 VAL A O 1
ATOM 1558 N N . ALA A 1 107 ? 70.532 -19.796 23.024 1.00 30.23 344 ALA A N 1
ATOM 1559 C CA . ALA A 1 107 ? 70.648 -18.672 23.971 1.00 34.06 344 ALA A CA 1
ATOM 1560 C C . ALA A 1 107 ? 71.894 -18.696 24.856 1.00 40.05 344 ALA A C 1
ATOM 1561 O O . ALA A 1 107 ? 72.313 -17.662 25.394 1.00 41.71 344 ALA A O 1
ATOM 1568 N N . SER A 1 108 ? 72.484 -19.867 25.046 1.00 28.24 345 SER A N 1
ATOM 1569 C CA . SER A 1 108 ? 73.660 -19.957 25.898 1.00 18.40 345 SER A CA 1
ATOM 1570 C C . SER A 1 108 ? 74.942 -19.840 25.125 1.00 23.50 345 SER A C 1
ATOM 1571 O O . SER A 1 108 ? 76.007 -19.879 25.706 1.00 23.79 345 SER A O 1
ATOM 1579 N N . LEU A 1 109 ? 74.852 -19.725 23.809 1.00 20.92 346 LEU A N 1
ATOM 1580 C CA . LEU A 1 109 ? 76.042 -19.589 22.996 1.00 22.24 346 LEU A CA 1
ATOM 1581 C C . LEU A 1 109 ? 76.599 -18.164 23.064 1.00 22.81 346 LEU A C 1
ATOM 1582 O O . LEU A 1 109 ? 75.850 -17.190 23.166 1.00 22.89 346 LEU A O 1
ATOM 1598 N N . ARG A 1 110 ? 77.913 -18.047 22.975 1.00 23.89 347 ARG A N 1
ATOM 1599 C CA . ARG A 1 110 ? 78.557 -16.753 23.122 1.00 22.18 347 ARG A CA 1
ATOM 1600 C C . ARG A 1 110 ? 78.216 -15.833 21.968 1.00 20.84 347 ARG A C 1
ATOM 1601 O O . ARG A 1 110 ? 78.086 -16.266 20.827 1.00 26.41 347 ARG A O 1
ATOM 1622 N N . GLN A 1 111 ? 78.070 -14.564 22.281 1.00 20.80 348 GLN A N 1
ATOM 1623 C CA . GLN A 1 111 ? 77.939 -13.579 21.212 1.00 27.50 348 GLN A CA 1
ATOM 1624 C C . GLN A 1 111 ? 79.219 -12.836 21.020 1.00 27.38 348 GLN A C 1
ATOM 1625 O O . GLN A 1 111 ? 80.062 -12.778 21.916 1.00 23.06 348 GLN A O 1
ATOM 1639 N N . GLU A 1 112 ? 79.364 -12.276 19.828 1.00 20.81 349 GLU A N 1
ATOM 1640 C CA . GLU A 1 112 ? 80.500 -11.448 19.482 1.00 18.30 349 GLU A CA 1
ATOM 1641 C C . GLU A 1 112 ? 80.091 -9.998 19.616 1.00 21.49 349 GLU A C 1
ATOM 1642 O O . GLU A 1 112 ? 79.118 -9.537 19.009 1.00 26.82 349 GLU A O 1
ATOM 1654 N N . LEU A 1 113 ? 80.809 -9.292 20.466 1.00 22.32 350 LEU A N 1
ATOM 1655 C CA . LEU A 1 113 ? 80.473 -7.935 20.847 1.00 18.25 350 LEU A CA 1
ATOM 1656 C C . LEU A 1 113 ? 81.307 -6.899 20.122 1.00 20.55 350 LEU A C 1
ATOM 1657 O O . LEU A 1 113 ? 80.896 -5.747 20.018 1.00 18.82 350 LEU A O 1
ATOM 1673 N N . ALA A 1 114 ? 82.477 -7.292 19.618 1.00 15.94 351 ALA A N 1
ATOM 1674 C CA . ALA A 1 114 ? 83.354 -6.369 18.905 1.00 13.88 351 ALA A CA 1
ATOM 1675 C C . ALA A 1 114 ? 84.500 -7.149 18.266 1.00 16.31 351 ALA A C 1
ATOM 1676 O O . ALA A 1 114 ? 84.828 -8.252 18.686 1.00 16.23 351 ALA A O 1
ATOM 1683 N N . ALA A 1 115 ? 85.122 -6.541 17.271 1.00 15.87 352 ALA A N 1
ATOM 1684 C CA . ALA A 1 115 ? 86.354 -7.020 16.729 1.00 18.71 352 ALA A CA 1
ATOM 1685 C C . ALA A 1 115 ? 87.222 -5.825 16.440 1.00 17.92 352 ALA A C 1
ATOM 1686 O O . ALA A 1 115 ? 86.714 -4.754 16.127 1.00 16.91 352 ALA A O 1
ATOM 1693 N N . VAL A 1 116 ? 88.523 -6.029 16.548 1.00 11.68 353 VAL A N 1
ATOM 1694 C CA . VAL A 1 116 ? 89.506 -4.990 16.342 1.00 13.30 353 VAL A CA 1
ATOM 1695 C C . VAL A 1 116 ? 90.569 -5.532 15.385 1.00 14.53 353 VAL A C 1
ATOM 1696 O O . VAL A 1 116 ? 91.139 -6.586 15.591 1.00 17.25 353 VAL A O 1
ATOM 1709 N N . ILE A 1 117 ? 90.840 -4.791 14.317 1.00 14.12 354 ILE A N 1
ATOM 1710 C CA . ILE A 1 117 ? 91.911 -5.127 13.399 1.00 15.93 354 ILE A CA 1
ATOM 1711 C C . ILE A 1 117 ? 92.961 -3.999 13.436 1.00 17.33 354 ILE A C 1
ATOM 1712 O O . ILE A 1 117 ? 92.621 -2.828 13.211 1.00 17.00 354 ILE A O 1
ATOM 1728 N N . TYR A 1 118 ? 94.196 -4.335 13.765 1.00 17.80 355 TYR A N 1
ATOM 1729 C CA . TYR A 1 118 ? 95.293 -3.396 13.741 1.00 18.74 355 TYR A CA 1
ATOM 1730 C C . TYR A 1 118 ? 96.148 -3.568 12.494 1.00 21.54 355 TYR A C 1
ATOM 1731 O O . TYR A 1 118 ? 96.441 -4.683 12.098 1.00 19.31 355 TYR A O 1
ATOM 1749 N N . GLU A 1 119 ? 96.566 -2.461 11.896 1.00 20.16 356 GLU A N 1
ATOM 1750 C CA . GLU A 1 119 ? 97.585 -2.524 10.847 1.00 24.01 356 GLU A CA 1
ATOM 1751 C C . GLU A 1 119 ? 98.930 -2.695 11.525 1.00 29.09 356 GLU A C 1
ATOM 1752 O O . GLU A 1 119 ? 99.110 -2.321 12.676 1.00 34.46 356 GLU A O 1
ATOM 1764 N N . THR A 1 120 ? 99.855 -3.340 10.845 1.00 31.13 357 THR A N 1
ATOM 1765 C CA . THR A 1 120 ? 101.156 -3.581 11.424 1.00 34.04 357 THR A CA 1
ATOM 1766 C C . THR A 1 120 ? 102.149 -2.547 10.881 1.00 36.39 357 THR A C 1
ATOM 1767 O O . THR A 1 120 ? 102.163 -2.230 9.701 1.00 34.13 357 THR A O 1
ATOM 1778 N N . ASN A 1 121 ? 102.905 -1.960 11.796 1.00 35.49 358 ASN A N 1
ATOM 1779 C CA . ASN A 1 121 ? 103.861 -0.922 11.449 1.00 45.08 358 ASN A CA 1
ATOM 1780 C C . ASN A 1 121 ? 105.198 -1.489 11.023 1.00 40.33 358 ASN A C 1
ATOM 1781 O O . ASN A 1 121 ? 105.569 -2.615 11.373 1.00 35.45 358 ASN A O 1
ATOM 1791 N N . VAL A 1 122 ? 105.961 -0.707 10.285 1.00 38.35 359 VAL A N 1
ATOM 1792 C CA . VAL A 1 122 ? 107.286 -1.177 9.931 1.00 30.90 359 VAL A CA 1
ATOM 1793 C C . VAL A 1 122 ? 108.096 -1.339 11.213 1.00 37.18 359 VAL A C 1
ATOM 1794 O O . VAL A 1 122 ? 107.999 -0.519 12.126 1.00 41.66 359 VAL A O 1
ATOM 1807 N N . LEU A 1 123 ? 108.891 -2.399 11.281 1.00 43.79 360 LEU A N 1
ATOM 1808 C CA . LEU A 1 123 ? 109.702 -2.665 12.451 1.00 46.66 360 LEU A CA 1
ATOM 1809 C C . LEU A 1 123 ? 110.544 -1.446 12.754 1.00 46.84 360 LEU A C 1
ATOM 1810 O O . LEU A 1 123 ? 111.299 -1.026 11.862 1.00 50.95 360 LEU A O 1
ATOM 1812 N N . GLY A 1 127 ? 105.111 3.326 17.176 1.00 40.44 364 GLY A N 1
ATOM 1813 C CA . GLY A 1 127 ? 104.215 4.435 16.903 1.00 34.45 364 GLY A CA 1
ATOM 1814 C C . GLY A 1 127 ? 102.763 3.965 16.878 1.00 39.53 364 GLY A C 1
ATOM 1815 O O . GLY A 1 127 ? 102.511 2.776 17.031 1.00 35.65 364 GLY A O 1
ATOM 1818 N N . PRO A 1 128 ? 101.810 4.886 16.673 1.00 51.55 365 PRO A N 1
ATOM 1819 C CA . PRO A 1 128 ? 100.392 4.503 16.603 1.00 49.38 365 PRO A CA 1
ATOM 1820 C C . PRO A 1 128 ? 100.129 3.528 15.465 1.00 38.12 365 PRO A C 1
ATOM 1821 O O . PRO A 1 128 ? 100.765 3.651 14.409 1.00 39.11 365 PRO A O 1
ATOM 1832 N N . ARG A 1 129 ? 99.238 2.559 15.683 1.00 25.63 366 ARG A N 1
ATOM 1833 C CA . ARG A 1 129 ? 98.818 1.647 14.611 1.00 29.48 366 ARG A CA 1
ATOM 1834 C C . ARG A 1 129 ? 97.429 2.054 14.153 1.00 30.31 366 ARG A C 1
ATOM 1835 O O . ARG A 1 129 ? 96.599 2.441 14.965 1.00 26.55 366 ARG A O 1
ATOM 1856 N N . ARG A 1 130 ? 97.159 1.969 12.860 1.00 20.50 367 ARG A N 1
ATOM 1857 C CA . ARG A 1 130 ? 95.800 2.259 12.411 1.00 19.74 367 ARG A CA 1
ATOM 1858 C C . ARG A 1 130 ? 94.894 1.126 12.888 1.00 16.38 367 ARG A C 1
ATOM 1859 O O . ARG A 1 130 ? 95.281 -0.038 12.851 1.00 23.03 367 ARG A O 1
ATOM 1880 N N . MET A 1 131 ? 93.678 1.453 13.304 1.00 15.97 368 MET A N 1
ATOM 1881 C CA . MET A 1 131 ? 92.753 0.484 13.876 1.00 15.27 368 MET A CA 1
ATOM 1882 C C . MET A 1 131 ? 91.411 0.545 13.146 1.00 14.74 368 MET A C 1
ATOM 1883 O O . MET A 1 131 ? 90.894 1.648 12.832 1.00 18.29 368 MET A O 1
ATOM 1897 N N . THR A 1 132 ? 90.841 -0.631 12.926 1.00 14.17 369 THR A N 1
ATOM 1898 C CA . THR A 1 132 ? 89.440 -0.753 12.545 1.00 12.41 369 THR A CA 1
ATOM 1899 C C . THR A 1 132 ? 88.694 -1.496 13.673 1.00 15.24 369 THR A C 1
ATOM 1900 O O . THR A 1 132 ? 89.193 -2.509 14.183 1.00 15.55 369 THR A O 1
ATOM 1911 N N . VAL A 1 133 ? 87.538 -0.989 14.064 1.00 16.83 370 VAL A N 1
ATOM 1912 C CA . VAL A 1 133 ? 86.688 -1.610 15.089 1.00 12.70 370 VAL A CA 1
ATOM 1913 C C . VAL A 1 133 ? 85.329 -1.907 14.441 1.00 14.28 370 VAL A C 1
ATOM 1914 O O . VAL A 1 133 ? 84.723 -1.022 13.860 1.00 15.01 370 VAL A O 1
ATOM 1927 N N . ILE A 1 134 ? 84.856 -3.154 14.560 1.00 14.36 371 ILE A N 1
ATOM 1928 C CA . ILE A 1 134 ? 83.577 -3.598 14.001 1.00 14.75 371 ILE A CA 1
ATOM 1929 C C . ILE A 1 134 ? 82.725 -4.051 15.184 1.00 15.99 371 ILE A C 1
ATOM 1930 O O . ILE A 1 134 ? 83.210 -4.762 16.054 1.00 19.14 371 ILE A O 1
ATOM 1946 N N . ILE A 1 135 ? 81.483 -3.590 15.238 1.00 16.37 372 ILE A N 1
ATOM 1947 C CA . ILE A 1 135 ? 80.559 -4.005 16.296 1.00 18.62 372 ILE A CA 1
ATOM 1948 C C . ILE A 1 135 ? 79.195 -4.335 15.742 1.00 18.01 372 ILE A C 1
ATOM 1949 O O . ILE A 1 135 ? 78.857 -3.973 14.613 1.00 18.53 372 ILE A O 1
ATOM 1965 N N . PRO A 1 136 ? 78.371 -5.023 16.535 1.00 20.24 373 PRO A N 1
ATOM 1966 C CA . PRO A 1 136 ? 77.028 -5.307 16.002 1.00 21.10 373 PRO A CA 1
ATOM 1967 C C . PRO A 1 136 ? 76.235 -4.043 15.819 1.00 23.67 373 PRO A C 1
ATOM 1968 O O . PRO A 1 136 ? 76.384 -3.079 16.578 1.00 27.32 373 PRO A O 1
ATOM 1979 N N . GLY A 1 137 ? 75.358 -4.055 14.829 1.00 26.10 374 GLY A N 1
ATOM 1980 C CA . GLY A 1 137 ? 74.467 -2.936 14.600 1.00 30.16 374 GLY A CA 1
ATOM 1981 C C . GLY A 1 137 ? 73.418 -2.820 15.683 1.00 30.23 374 GLY A C 1
ATOM 1982 O O . GLY A 1 137 ? 73.260 -3.716 16.507 1.00 34.33 374 GLY A O 1
ATOM 1986 N N . MET A 1 138 ? 72.732 -1.688 15.701 1.00 27.83 375 MET A N 1
ATOM 1987 C CA . MET A 1 138 ? 71.727 -1.400 16.726 1.00 28.56 375 MET A CA 1
ATOM 1988 C C . MET A 1 138 ? 70.376 -1.228 16.054 1.00 42.67 375 MET A C 1
ATOM 1989 O O . MET A 1 138 ? 70.293 -0.798 14.902 1.00 42.15 375 MET A O 1
ATOM 2003 N N . SER A 1 139 ? 69.318 -1.516 16.797 1.00 38.76 376 SER A N 1
ATOM 2004 C CA . SER A 1 139 ? 67.965 -1.294 16.297 1.00 40.18 376 SER A CA 1
ATOM 2005 C C . SER A 1 139 ? 67.570 0.187 16.424 1.00 51.42 376 SER A C 1
ATOM 2006 O O . SER A 1 139 ? 68.345 1.000 16.929 1.00 47.05 376 SER A O 1
ATOM 2014 N N . ALA A 1 140 ? 66.376 0.546 15.942 1.00 51.25 377 ALA A N 1
ATOM 2015 C CA . ALA A 1 140 ? 65.838 1.891 16.158 1.00 62.70 377 ALA A CA 1
ATOM 2016 C C . ALA A 1 140 ? 65.386 2.023 17.620 1.00 69.59 377 ALA A C 1
ATOM 2017 O O . ALA A 1 140 ? 65.076 3.123 18.097 1.00 79.45 377 ALA A O 1
ATOM 2024 N N . GLU A 1 141 ? 65.336 0.874 18.300 1.00 51.40 378 GLU A N 1
ATOM 2025 C CA . GLU A 1 141 ? 65.145 0.780 19.747 1.00 58.59 378 GLU A CA 1
ATOM 2026 C C . GLU A 1 141 ? 66.454 1.101 20.490 1.00 59.71 378 GLU A C 1
ATOM 2027 O O . GLU A 1 141 ? 66.475 1.235 21.722 1.00 45.83 378 GLU A O 1
ATOM 2039 N N . ASN A 1 142 ? 67.550 1.206 19.745 1.00 55.13 379 ASN A N 1
ATOM 2040 C CA . ASN A 1 142 ? 68.844 1.514 20.352 1.00 48.70 379 ASN A CA 1
ATOM 2041 C C . ASN A 1 142 ? 69.317 0.407 21.287 1.00 50.16 379 ASN A C 1
ATOM 2042 O O . ASN A 1 142 ? 69.962 0.662 22.307 1.00 49.40 379 ASN A O 1
ATOM 2053 N N . GLU A 1 143 ? 69.012 -0.831 20.925 1.00 43.55 380 GLU A N 1
ATOM 2054 C CA . GLU A 1 143 ? 69.647 -1.963 21.584 1.00 49.81 380 GLU A CA 1
ATOM 2055 C C . GLU A 1 143 ? 70.409 -2.812 20.558 1.00 39.77 380 GLU A C 1
ATOM 2056 O O . GLU A 1 143 ? 70.182 -2.691 19.353 1.00 37.88 380 GLU A O 1
ATOM 2068 N N . ARG A 1 144 ? 71.313 -3.658 21.031 1.00 37.28 381 ARG A N 1
ATOM 2069 C CA . ARG A 1 144 ? 72.199 -4.398 20.127 1.00 40.92 381 ARG A CA 1
ATOM 2070 C C . ARG A 1 144 ? 71.450 -5.477 19.401 1.00 43.95 381 ARG A C 1
ATOM 2071 O O . ARG A 1 144 ? 70.651 -6.179 19.996 1.00 46.99 381 ARG A O 1
ATOM 2092 N N . VAL A 1 145 ? 71.757 -5.647 18.125 1.00 40.57 382 VAL A N 1
ATOM 2093 C CA . VAL A 1 145 ? 71.257 -6.792 17.387 1.00 43.30 382 VAL A CA 1
ATOM 2094 C C . VAL A 1 145 ? 72.341 -7.849 17.481 1.00 44.36 382 VAL A C 1
ATOM 2095 O O . VAL A 1 145 ? 73.383 -7.711 16.858 1.00 45.10 382 VAL A O 1
ATOM 2108 N N . PRO A 1 146 ? 72.109 -8.893 18.293 1.00 51.69 383 PRO A N 1
ATOM 2109 C CA . PRO A 1 146 ? 73.182 -9.826 18.670 1.00 53.84 383 PRO A CA 1
ATOM 2110 C C . PRO A 1 146 ? 73.691 -10.692 17.526 1.00 44.83 383 PRO A C 1
ATOM 2111 O O . PRO A 1 146 ? 72.929 -11.083 16.643 1.00 38.18 383 PRO A O 1
ATOM 2122 N N . ILE A 1 147 ? 74.990 -10.968 17.557 1.00 38.05 384 ILE A N 1
ATOM 2123 C CA . ILE A 1 147 ? 75.639 -11.848 16.605 1.00 37.24 384 ILE A CA 1
ATOM 2124 C C . ILE A 1 147 ? 76.166 -13.028 17.386 1.00 30.54 384 ILE A C 1
ATOM 2125 O O . ILE A 1 147 ? 77.040 -12.906 18.232 1.00 28.14 384 ILE A O 1
ATOM 2141 N N . ARG A 1 148 ? 75.579 -14.180 17.102 1.00 31.59 385 ARG A N 1
ATOM 2142 C CA . ARG A 1 148 ? 75.799 -15.388 17.888 1.00 30.03 385 ARG A CA 1
ATOM 2143 C C . ARG A 1 148 ? 76.028 -16.517 16.899 1.00 38.11 385 ARG A C 1
ATOM 2144 O O . ARG A 1 148 ? 75.084 -17.165 16.492 1.00 43.76 385 ARG A O 1
ATOM 2165 N N . PRO A 1 149 ? 77.275 -16.707 16.459 1.00 32.11 386 PRO A N 1
ATOM 2166 C CA . PRO A 1 149 ? 77.611 -17.709 15.454 1.00 34.30 386 PRO A CA 1
ATOM 2167 C C . PRO A 1 149 ? 77.344 -19.121 15.925 1.00 41.95 386 PRO A C 1
ATOM 2168 O O . PRO A 1 149 ? 77.556 -19.424 17.098 1.00 37.76 386 PRO A O 1
ATOM 2179 N N . ARG A 1 150 ? 76.897 -19.986 15.018 1.00 41.96 387 ARG A N 1
ATOM 2180 C CA . ARG A 1 150 ? 76.626 -21.373 15.360 1.00 52.13 387 ARG A CA 1
ATOM 2181 C C . ARG A 1 150 ? 77.855 -22.206 15.051 1.00 55.68 387 ARG A C 1
ATOM 2182 O O . ARG A 1 150 ? 77.929 -23.385 15.395 1.00 71.29 387 ARG A O 1
ATOM 2203 N N . ASN A 1 151 ? 78.811 -21.574 14.385 1.00 44.98 388 ASN A N 1
ATOM 2204 C CA . ASN A 1 151 ? 80.094 -22.189 14.077 1.00 59.13 388 ASN A CA 1
ATOM 2205 C C . ASN A 1 151 ? 81.068 -21.099 13.658 1.00 67.80 388 ASN A C 1
ATOM 2206 O O . ASN A 1 151 ? 80.665 -19.960 13.452 1.00 68.14 388 ASN A O 1
ATOM 2217 N N . ALA A 1 152 ? 82.344 -21.433 13.523 1.00 84.16 389 ALA A N 1
ATOM 2218 C CA . ALA A 1 152 ? 83.346 -20.411 13.226 1.00 94.30 389 ALA A CA 1
ATOM 2219 C C . ALA A 1 152 ? 83.383 -20.000 11.744 1.00 93.28 389 ALA A C 1
ATOM 2220 O O . ALA A 1 152 ? 84.349 -19.387 11.286 1.00 88.80 389 ALA A O 1
ATOM 2227 N N . SER A 1 153 ? 82.326 -20.325 11.003 1.00 86.46 390 SER A N 1
ATOM 2228 C CA . SER A 1 153 ? 82.213 -19.897 9.610 1.00 80.72 390 SER A CA 1
ATOM 2229 C C . SER A 1 153 ? 81.422 -18.599 9.523 1.00 69.62 390 SER A C 1
ATOM 2230 O O . SER A 1 153 ? 81.079 -18.130 8.440 1.00 76.97 390 SER A O 1
ATOM 2238 N N . ASP A 1 154 ? 81.115 -18.036 10.681 1.00 60.19 391 ASP A N 1
ATOM 2239 C CA . ASP A 1 154 ? 80.460 -16.747 10.755 1.00 50.01 391 ASP A CA 1
ATOM 2240 C C . ASP A 1 154 ? 80.926 -16.035 12.006 1.00 38.94 391 ASP A C 1
ATOM 2241 O O . ASP A 1 154 ? 81.417 -16.661 12.936 1.00 40.65 391 ASP A O 1
ATOM 2250 N N . GLY A 1 155 ? 80.761 -14.722 12.029 1.00 34.61 392 GLY A N 1
ATOM 2251 C CA . GLY A 1 155 ? 81.321 -13.897 13.087 1.00 32.61 392 GLY A CA 1
ATOM 2252 C C . GLY A 1 155 ? 81.656 -12.509 12.565 1.00 32.25 392 GLY A C 1
ATOM 2253 O 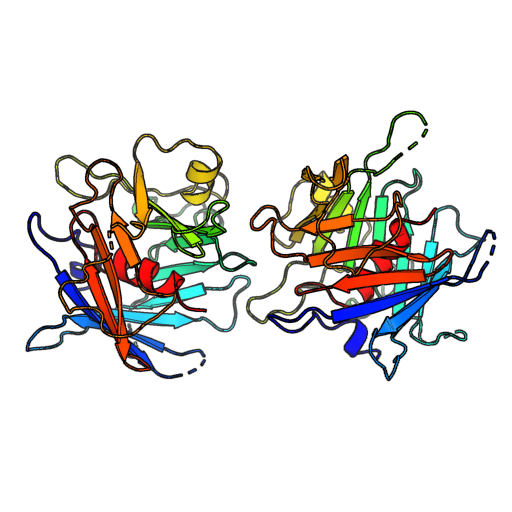O . GLY A 1 155 ? 81.484 -12.229 11.387 1.00 30.28 392 GLY A O 1
ATOM 2257 N N . LEU A 1 156 ? 82.152 -11.633 13.435 1.00 25.20 393 LEU A N 1
ATOM 2258 C CA . LEU A 1 156 ? 82.431 -10.262 13.029 1.00 21.83 393 LEU A CA 1
ATOM 2259 C C . LEU A 1 156 ? 83.606 -10.159 12.043 1.00 34.60 393 LEU A C 1
ATOM 2260 O O . LEU A 1 156 ? 83.498 -9.510 11.000 1.00 29.03 393 LEU A O 1
ATOM 2276 N N . LEU A 1 157 ? 84.729 -10.793 12.368 1.00 29.80 394 LEU A N 1
ATOM 2277 C CA . LEU A 1 157 ? 85.879 -10.756 11.473 1.00 32.76 394 LEU A CA 1
ATOM 2278 C C . LEU A 1 157 ? 85.547 -11.401 10.146 1.00 34.80 394 LEU A C 1
ATOM 2279 O O . LEU A 1 157 ? 85.950 -10.905 9.092 1.00 37.90 394 LEU A O 1
ATOM 2295 N N . VAL A 1 158 ? 84.786 -12.489 10.183 1.00 32.06 395 VAL A N 1
ATOM 2296 C CA . VAL A 1 158 ? 84.365 -13.154 8.955 1.00 39.90 395 VAL A CA 1
ATOM 2297 C C . VAL A 1 158 ? 83.540 -12.248 8.037 1.00 37.76 395 VAL A C 1
ATOM 2298 O O . VAL A 1 158 ? 83.784 -12.171 6.835 1.00 41.49 395 VAL A O 1
ATOM 2311 N N . ARG A 1 159 ? 82.541 -11.583 8.599 1.00 39.91 396 ARG A N 1
ATOM 2312 C CA . ARG A 1 159 ? 81.709 -10.665 7.821 1.00 36.69 396 ARG A CA 1
ATOM 2313 C C . ARG A 1 159 ? 82.548 -9.496 7.300 1.00 33.64 396 ARG A C 1
ATOM 2314 O O . ARG A 1 159 ? 82.427 -9.083 6.142 1.00 40.92 396 ARG A O 1
ATOM 2335 N N . TRP A 1 160 ? 83.435 -9.003 8.135 1.00 32.17 397 TRP A N 1
ATOM 2336 C CA . TRP A 1 160 ? 84.359 -7.971 7.710 1.00 39.78 397 TRP A CA 1
ATOM 2337 C C . TRP A 1 160 ? 85.173 -8.398 6.471 1.00 45.34 397 TRP A C 1
ATOM 2338 O O . TRP A 1 160 ? 85.178 -7.715 5.447 1.00 45.32 397 TRP A O 1
ATOM 2358 N N . GLN A 1 161 ? 85.872 -9.522 6.548 1.00 40.37 398 GLN A N 1
ATOM 2359 C CA . GLN A 1 161 ? 86.689 -9.898 5.398 1.00 49.02 398 GLN A CA 1
ATOM 2360 C C . GLN A 1 161 ? 85.812 -10.159 4.169 1.00 48.85 398 GLN A C 1
ATOM 2361 O O . GLN A 1 161 ? 86.254 -9.935 3.039 1.00 54.64 398 GLN A O 1
ATOM 2374 N N . ASN A 1 162 ? 84.567 -10.603 4.378 1.00 36.53 399 ASN A N 1
ATOM 2375 C CA . ASN A 1 162 ? 83.667 -10.893 3.250 1.00 45.56 399 ASN A CA 1
ATOM 2376 C C . ASN A 1 162 ? 83.007 -9.630 2.740 1.00 49.78 399 ASN A C 1
ATOM 2377 O O . ASN A 1 162 ? 82.397 -9.619 1.657 1.00 51.85 399 ASN A O 1
ATOM 2388 N N . LYS A 1 163 ? 83.138 -8.579 3.540 1.00 47.02 400 LYS A N 1
ATOM 2389 C CA . LYS A 1 163 ? 82.501 -7.289 3.304 1.00 52.32 400 LYS A CA 1
ATOM 2390 C C . LYS A 1 163 ? 80.981 -7.447 3.218 1.00 53.76 400 LYS A C 1
ATOM 2391 O O . LYS A 1 163 ? 80.343 -6.916 2.323 1.00 48.43 400 LYS A O 1
ATOM 2409 N N . THR A 1 164 ? 80.408 -8.186 4.162 1.00 46.55 401 THR A N 1
ATOM 2410 C CA . THR A 1 164 ? 78.962 -8.236 4.324 1.00 49.39 401 THR A CA 1
ATOM 2411 C C . THR A 1 164 ? 78.611 -7.497 5.615 1.00 51.80 401 THR A C 1
ATOM 2412 O O . THR A 1 164 ? 78.425 -8.107 6.670 1.00 39.49 401 THR A O 1
ATOM 2423 N N . LEU A 1 165 ? 78.518 -6.176 5.521 1.00 50.39 402 LEU A N 1
ATOM 2424 C CA . LEU A 1 165 ? 78.500 -5.327 6.707 1.00 51.43 402 LEU A CA 1
ATOM 2425 C C . LEU A 1 165 ? 77.118 -4.795 7.082 1.00 43.89 402 LEU A C 1
ATOM 2426 O O . LEU A 1 165 ? 77.014 -3.860 7.889 1.00 37.28 402 LEU A O 1
ATOM 2442 N N . GLU A 1 166 ? 76.063 -5.381 6.516 1.00 38.66 403 GLU A N 1
ATOM 2443 C CA . GLU A 1 166 ? 74.708 -4.892 6.736 1.00 43.51 403 GLU A CA 1
ATOM 2444 C C . GLU A 1 166 ? 74.326 -4.776 8.215 1.00 43.79 403 GLU A C 1
ATOM 2445 O O . GLU A 1 166 ? 73.885 -3.728 8.667 1.00 48.49 403 GLU A O 1
ATOM 2457 N N . SER A 1 167 ? 74.491 -5.861 8.957 1.00 43.38 404 SER A N 1
ATOM 2458 C CA . SER A 1 167 ? 74.087 -5.915 10.355 1.00 51.47 404 SER A CA 1
ATOM 2459 C C . SER A 1 167 ? 75.132 -5.315 11.303 1.00 45.84 404 SER A C 1
ATOM 2460 O O . SER A 1 167 ? 75.024 -5.473 12.522 1.00 44.46 404 SER A O 1
ATOM 2468 N N . LEU A 1 168 ? 76.140 -4.637 10.752 1.00 32.34 405 LEU A N 1
ATOM 2469 C CA . LEU A 1 168 ? 77.279 -4.199 11.552 1.00 26.58 405 LEU A CA 1
ATOM 2470 C C . LEU A 1 168 ? 77.517 -2.702 11.492 1.00 26.04 405 LEU A C 1
ATOM 2471 O O . LEU A 1 168 ? 76.990 -1.986 10.645 1.00 27.74 405 LEU A O 1
ATOM 2487 N N . ILE A 1 169 ? 78.379 -2.238 12.379 1.00 21.27 406 ILE A N 1
ATOM 2488 C CA . ILE A 1 169 ? 78.878 -0.885 12.354 1.00 21.27 406 ILE A CA 1
ATOM 2489 C C . ILE A 1 169 ? 80.398 -0.894 12.280 1.00 24.92 406 ILE A C 1
ATOM 2490 O O . ILE A 1 169 ? 81.062 -1.535 13.111 1.00 21.69 406 ILE A O 1
ATOM 2506 N N . GLU A 1 170 ? 80.937 -0.140 11.318 1.00 22.13 407 GLU A N 1
ATOM 2507 C CA . GLU A 1 170 ? 82.377 0.024 11.139 1.00 20.35 407 GLU A CA 1
ATOM 2508 C C . GLU A 1 170 ? 82.894 1.365 11.650 1.00 18.16 407 GLU A C 1
ATOM 2509 O O . GLU A 1 170 ? 82.340 2.396 11.360 1.00 19.63 407 GLU A O 1
ATOM 2521 N N . LEU A 1 171 ? 83.997 1.323 12.388 1.00 15.96 408 LEU A N 1
ATOM 2522 C CA . LEU A 1 171 ? 84.610 2.486 12.995 1.00 15.02 408 LEU A CA 1
ATOM 2523 C C . LEU A 1 171 ? 86.107 2.402 12.771 1.00 15.22 408 LEU A C 1
ATOM 2524 O O . LEU A 1 171 ? 86.651 1.318 12.500 1.00 15.41 408 LEU A O 1
ATOM 2540 N N . HIS A 1 172 ? 86.781 3.540 12.864 1.00 16.07 409 HIS A N 1
ATOM 2541 C CA . HIS A 1 172 ? 88.224 3.564 12.760 1.00 16.61 409 HIS A CA 1
ATOM 2542 C C . HIS A 1 172 ? 88.800 4.564 13.734 1.00 16.18 409 HIS A C 1
ATOM 2543 O O . HIS A 1 172 ? 88.084 5.440 14.210 1.00 16.06 409 HIS A O 1
ATOM 2556 N N . ASN A 1 173 ? 90.108 4.495 13.982 1.00 15.39 410 ASN A N 1
ATOM 2557 C CA . ASN A 1 173 ? 90.744 5.555 14.749 1.00 14.89 410 ASN A CA 1
ATOM 2558 C C . ASN A 1 173 ? 90.833 6.827 13.922 1.00 20.10 410 ASN A C 1
ATOM 2559 O O . ASN A 1 173 ? 91.010 6.786 12.711 1.00 21.26 410 ASN A O 1
ATOM 2570 N N . LYS A 1 174 ? 90.635 7.957 14.576 1.00 15.52 411 LYS A N 1
ATOM 2571 C CA . LYS A 1 174 ? 90.717 9.259 13.918 1.00 17.88 411 LYS A CA 1
ATOM 2572 C C . LYS A 1 174 ? 92.179 9.683 13.711 1.00 17.07 411 LYS A C 1
ATOM 2573 O O . LYS A 1 174 ? 92.964 9.668 14.660 1.00 17.71 411 LYS A O 1
ATOM 2592 N N . PRO A 1 175 ? 92.561 10.036 12.471 1.00 18.78 412 PRO A N 1
ATOM 2593 C CA . PRO A 1 175 ? 93.926 10.490 12.179 1.00 20.29 412 PRO A CA 1
ATOM 2594 C C . PRO A 1 175 ? 94.244 11.762 12.937 1.00 18.52 412 PRO A C 1
ATOM 2595 O O . PRO A 1 175 ? 93.431 12.688 12.971 1.00 20.26 412 PRO A O 1
ATOM 2606 N N . PRO A 1 176 ? 95.417 11.801 13.563 1.00 22.69 413 PRO A N 1
ATOM 2607 C CA . PRO A 1 176 ? 95.783 13.015 14.267 1.00 18.15 413 PRO A CA 1
ATOM 2608 C C . PRO A 1 176 ? 96.008 14.171 13.299 1.00 21.84 413 PRO A C 1
ATOM 2609 O O . PRO A 1 176 ? 96.252 13.927 12.109 1.00 22.82 413 PRO A O 1
ATOM 2620 N N . VAL A 1 177 ? 95.927 15.381 13.831 1.00 18.41 414 VAL A N 1
ATOM 2621 C CA . VAL A 1 177 ? 96.049 16.599 13.029 1.00 21.21 414 VAL A CA 1
ATOM 2622 C C . VAL A 1 177 ? 97.050 17.554 13.626 1.00 20.07 414 VAL A C 1
ATOM 2623 O O . VAL A 1 177 ? 97.358 17.467 14.813 1.00 24.60 414 VAL A O 1
ATOM 2636 N N . TRP A 1 178 ? 97.552 18.478 12.809 1.00 21.55 415 TRP A N 1
ATOM 2637 C CA . TRP A 1 178 ? 98.576 19.416 13.263 1.00 26.81 415 TRP A CA 1
ATOM 2638 C C . TRP A 1 178 ? 98.023 20.397 14.288 1.00 35.47 415 TRP A C 1
ATOM 2639 O O . TRP A 1 178 ? 97.023 21.085 14.051 1.00 34.88 415 TRP A O 1
ATOM 2660 N N . ASN A 1 179 ? 98.687 20.447 15.431 1.00 30.35 416 ASN A N 1
ATOM 2661 C CA . ASN A 1 179 ? 98.354 21.399 16.468 1.00 33.96 416 ASN A CA 1
ATOM 2662 C C . ASN A 1 179 ? 99.467 22.426 16.404 1.00 42.40 416 ASN A C 1
ATOM 2663 O O . ASN A 1 179 ? 100.594 22.135 16.796 1.00 38.78 416 ASN A O 1
ATOM 2674 N N . ASP A 1 180 ? 99.148 23.591 15.840 1.00 47.68 417 ASP A N 1
ATOM 2675 C CA . ASP A 1 180 ? 100.136 24.621 15.524 1.00 63.20 417 ASP A CA 1
ATOM 2676 C C . ASP A 1 180 ? 100.675 25.216 16.808 1.00 69.13 417 ASP A C 1
ATOM 2677 O O . ASP A 1 180 ? 101.755 25.798 16.828 1.00 75.50 417 ASP A O 1
ATOM 2686 N N . ASP A 1 181 ? 99.928 25.038 17.889 1.00 67.37 418 ASP A N 1
ATOM 2687 C CA . ASP A 1 181 ? 100.311 25.580 19.180 1.00 76.11 418 ASP A CA 1
ATOM 2688 C C . ASP A 1 181 ? 101.281 24.684 19.958 1.00 69.29 418 ASP A C 1
ATOM 2689 O O . ASP A 1 181 ? 102.038 25.170 20.794 1.00 80.08 418 ASP A O 1
ATOM 2698 N N . SER A 1 182 ? 101.260 23.382 19.690 1.00 52.60 419 SER A N 1
ATOM 2699 C CA . SER A 1 182 ? 102.083 22.436 20.444 1.00 51.37 419 SER A CA 1
ATOM 2700 C C . SER A 1 182 ? 103.108 21.761 19.533 1.00 43.79 419 SER A C 1
ATOM 2701 O O . SER A 1 182 ? 103.908 20.935 19.975 1.00 46.65 419 SER A O 1
ATOM 2709 N N . GLY A 1 183 ? 103.084 22.133 18.262 1.00 38.95 420 GLY A N 1
ATOM 2710 C CA . GLY A 1 183 ? 104.037 21.616 17.293 1.00 42.21 420 GLY A CA 1
ATOM 2711 C C . GLY A 1 183 ? 104.062 20.107 17.265 1.00 36.28 420 GLY A C 1
ATOM 2712 O O . GLY A 1 183 ? 105.123 19.467 17.387 1.00 31.77 420 GLY A O 1
ATOM 2716 N N . SER A 1 184 ? 102.874 19.530 17.087 1.00 35.25 421 SER A N 1
ATOM 2717 C CA . SER A 1 184 ? 102.716 18.096 17.115 1.00 26.73 421 SER A CA 1
ATOM 2718 C C . SER A 1 184 ? 101.475 17.656 16.317 1.00 19.89 421 SER A C 1
ATOM 2719 O O . SER A 1 184 ? 100.510 18.428 16.164 1.00 25.76 421 SER A O 1
ATOM 2727 N N . TYR A 1 185 ? 101.526 16.438 15.817 1.00 20.93 422 TYR A N 1
ATOM 2728 C CA . TYR A 1 185 ? 100.337 15.762 15.305 1.00 22.67 422 TYR A CA 1
ATOM 2729 C C . TYR A 1 185 ? 99.661 15.089 16.476 1.00 29.23 422 TYR A C 1
ATOM 2730 O O . TYR A 1 185 ? 100.202 14.155 17.075 1.00 22.95 422 TYR A O 1
ATOM 2748 N N . THR A 1 186 ? 98.454 15.549 16.786 1.00 21.26 423 THR A N 1
ATOM 2749 C CA . THR A 1 186 ? 97.736 15.045 17.957 1.00 21.52 423 THR A CA 1
ATOM 2750 C C . THR A 1 186 ? 96.233 15.237 17.795 1.00 29.00 423 THR A C 1
ATOM 2751 O O . THR A 1 186 ? 95.743 15.628 16.740 1.00 23.24 423 THR A O 1
ATOM 2762 N N . LEU A 1 187 ? 95.496 14.932 18.849 1.00 31.53 424 LEU A N 1
ATOM 2763 C CA . LEU A 1 187 ? 94.056 15.074 18.830 1.00 19.79 424 LEU A CA 1
ATOM 2764 C C . LEU A 1 187 ? 93.683 15.939 20.025 1.00 18.87 424 LEU A C 1
ATOM 2765 O O . LEU A 1 187 ? 94.497 16.119 20.947 1.00 24.81 424 LEU A O 1
ATOM 2781 N N . ASN A 1 188 ? 92.485 16.507 20.016 1.00 25.42 425 ASN A N 1
ATOM 2782 C CA . ASN A 1 188 ? 92.016 17.264 21.176 1.00 24.33 425 ASN A CA 1
ATOM 2783 C C . ASN A 1 188 ? 91.308 16.317 22.121 1.00 22.89 425 ASN A C 1
ATOM 2784 O O . ASN A 1 188 ? 90.180 15.903 21.846 1.00 20.94 425 ASN A O 1
ATOM 2795 N N . PHE A 1 189 ? 91.981 15.938 23.213 1.00 19.04 426 PHE A N 1
ATOM 2796 C CA . PHE A 1 189 ? 91.456 14.944 24.127 1.00 22.51 426 PHE A CA 1
ATOM 2797 C C . PHE A 1 189 ? 90.744 15.650 25.276 1.00 19.07 426 PHE A C 1
ATOM 2798 O O . PHE A 1 189 ? 90.316 15.001 26.229 1.00 20.14 426 PHE A O 1
ATOM 2815 N N . GLN A 1 190 ? 90.645 16.987 25.178 1.00 22.19 427 GLN A N 1
ATOM 2816 C CA . GLN A 1 190 ? 89.856 17.768 26.119 1.00 30.06 427 GLN A CA 1
ATOM 2817 C C . GLN A 1 190 ? 90.417 17.620 27.537 1.00 29.04 427 GLN A C 1
ATOM 2818 O O . GLN A 1 190 ? 89.672 17.553 28.507 1.00 30.57 427 GLN A O 1
ATOM 2832 N N . GLY A 1 191 ? 91.733 17.518 27.653 1.00 24.20 428 GLY A N 1
ATOM 2833 C CA . GLY A 1 191 ? 92.348 17.363 28.958 1.00 23.76 428 GLY A CA 1
ATOM 2834 C C . GLY A 1 191 ? 92.287 15.993 29.605 1.00 28.22 428 GLY A C 1
ATOM 2835 O O . GLY A 1 191 ? 92.712 15.838 30.753 1.00 27.78 428 GLY A O 1
ATOM 2839 N N . ARG A 1 192 ? 91.755 15.003 28.886 1.00 23.15 429 ARG A N 1
ATOM 2840 C CA . ARG A 1 192 ? 91.562 13.681 29.438 1.00 18.41 429 ARG A CA 1
ATOM 2841 C C . ARG A 1 192 ? 92.800 12.835 29.253 1.00 23.94 429 ARG A C 1
ATOM 2842 O O . ARG A 1 192 ? 92.915 11.783 29.852 1.00 23.60 429 ARG A O 1
ATOM 2863 N N . VAL A 1 193 ? 93.716 13.299 28.418 1.00 29.41 430 VAL A N 1
ATOM 2864 C CA . VAL A 1 193 ? 94.911 12.538 28.093 1.00 25.98 430 VAL A CA 1
ATOM 2865 C C . VAL A 1 193 ? 96.081 13.480 28.135 1.00 32.33 430 VAL A C 1
ATOM 2866 O O . VAL A 1 193 ? 96.116 14.475 27.413 1.00 35.52 430 VAL A O 1
ATOM 2879 N N . THR A 1 194 ? 97.041 13.185 29.005 1.00 24.47 431 THR A N 1
ATOM 2880 C CA . THR A 1 194 ? 98.102 14.129 29.288 1.00 26.18 431 THR A CA 1
ATOM 2881 C C . THR A 1 194 ? 99.533 13.666 28.986 1.00 34.82 431 THR A C 1
ATOM 2882 O O . THR A 1 194 ? 100.480 14.436 29.131 1.00 38.77 431 THR A O 1
ATOM 2893 N N . GLN A 1 195 ? 99.699 12.422 28.572 1.00 30.78 432 GLN A N 1
ATOM 2894 C CA . GLN A 1 195 ? 101.016 11.925 28.211 1.00 27.64 432 GLN A CA 1
ATOM 2895 C C . GLN A 1 195 ? 100.995 11.238 26.866 1.00 33.69 432 GLN A C 1
ATOM 2896 O O . GLN A 1 195 ? 100.044 10.539 26.523 1.00 27.59 432 GLN A O 1
ATOM 2910 N N . ALA A 1 196 ? 102.070 11.409 26.109 1.00 34.01 433 ALA A N 1
ATOM 2911 C CA . ALA A 1 196 ? 102.209 10.766 24.808 1.00 41.24 433 ALA A CA 1
ATOM 2912 C C . ALA A 1 196 ? 102.289 9.259 24.957 1.00 39.07 433 ALA A C 1
ATOM 2913 O O . ALA A 1 196 ? 102.935 8.738 25.865 1.00 35.59 433 ALA A O 1
ATOM 2920 N N . SER A 1 197 ? 101.625 8.558 24.046 1.00 30.65 434 SER A N 1
ATOM 2921 C CA . SER A 1 197 ? 101.525 7.110 24.121 1.00 27.10 434 SER A CA 1
ATOM 2922 C C . SER A 1 197 ? 101.049 6.595 22.809 1.00 26.51 434 SER A C 1
ATOM 2923 O O . SER A 1 197 ? 100.197 7.212 22.201 1.00 24.36 434 SER A O 1
ATOM 2931 N N . VAL A 1 198 ? 101.563 5.444 22.391 1.00 26.17 435 VAL A N 1
ATOM 2932 C CA . VAL A 1 198 ? 101.060 4.815 21.188 1.00 30.17 435 VAL A CA 1
ATOM 2933 C C . VAL A 1 198 ? 99.641 4.289 21.423 1.00 29.27 435 VAL A C 1
ATOM 2934 O O . VAL A 1 198 ? 98.971 3.873 20.484 1.00 30.85 435 VAL A O 1
ATOM 2947 N N . LYS A 1 199 ? 99.187 4.319 22.673 1.00 25.89 436 LYS A N 1
ATOM 2948 C CA . LYS A 1 199 ? 97.876 3.782 23.004 1.00 26.06 436 LYS A CA 1
ATOM 2949 C C . LYS A 1 199 ? 96.808 4.850 22.920 1.00 19.75 436 LYS A C 1
ATOM 2950 O O . LYS A 1 199 ? 95.613 4.533 23.056 1.00 26.10 436 LYS A O 1
ATOM 2969 N N . ASN A 1 200 ? 97.207 6.106 22.719 1.00 16.75 437 ASN A N 1
ATOM 2970 C CA . ASN A 1 200 ? 96.246 7.224 22.695 1.00 19.30 437 ASN A CA 1
ATOM 2971 C C . ASN A 1 200 ? 95.421 7.174 21.405 1.00 25.09 437 ASN A C 1
ATOM 2972 O O . ASN A 1 200 ? 95.985 7.122 20.303 1.00 19.77 437 ASN A O 1
ATOM 2983 N N . PHE A 1 201 ? 94.096 7.152 21.518 1.00 16.84 438 PHE A N 1
ATOM 2984 C CA . PHE A 1 201 ? 93.269 7.118 20.318 1.00 15.66 438 PHE A CA 1
ATOM 2985 C C . PHE A 1 201 ? 91.880 7.681 20.502 1.00 16.61 438 PHE A C 1
ATOM 2986 O O . PHE A 1 201 ? 91.371 7.780 21.608 1.00 16.00 438 PHE A O 1
ATOM 3003 N N . GLN A 1 202 ? 91.280 8.068 19.382 1.00 17.19 439 GLN A N 1
ATOM 3004 C CA . GLN A 1 202 ? 89.850 8.314 19.318 1.00 16.08 439 GLN A CA 1
ATOM 3005 C C . GLN A 1 202 ? 89.270 7.453 18.214 1.00 14.45 439 GLN A C 1
ATOM 3006 O O . GLN A 1 202 ? 89.815 7.367 17.126 1.00 18.60 439 GLN A O 1
ATOM 3020 N N . ILE A 1 203 ? 88.161 6.806 18.509 1.00 14.36 440 ILE A N 1
ATOM 3021 C CA . ILE A 1 203 ? 87.463 5.976 17.549 1.00 11.88 440 ILE A CA 1
ATOM 3022 C C . ILE A 1 203 ? 86.216 6.711 17.073 1.00 17.45 440 ILE A C 1
ATOM 3023 O O . ILE A 1 203 ? 85.415 7.134 17.889 1.00 15.88 440 ILE A O 1
ATOM 3039 N N . VAL A 1 204 ? 86.064 6.833 15.760 1.00 15.89 441 VAL A N 1
ATOM 3040 C CA . VAL A 1 204 ? 84.930 7.532 15.184 1.00 15.69 441 VAL A CA 1
ATOM 3041 C C . VAL A 1 204 ? 84.344 6.747 14.026 1.00 16.49 441 VAL A C 1
ATOM 3042 O O . VAL A 1 204 ? 84.994 5.891 13.421 1.00 15.68 441 VAL A O 1
ATOM 3055 N N . HIS A 1 205 ? 83.117 7.093 13.704 1.00 15.23 442 HIS A N 1
ATOM 3056 C CA . HIS A 1 205 ? 82.486 6.661 12.469 1.00 17.69 442 HIS A CA 1
ATOM 3057 C C . HIS A 1 205 ? 82.818 7.614 11.304 1.00 19.64 442 HIS A C 1
ATOM 3058 O O . HIS A 1 205 ? 82.925 8.833 11.487 1.00 18.55 442 HIS A O 1
ATOM 3071 N N . ALA A 1 206 ? 82.907 7.069 10.103 1.00 18.35 443 ALA A N 1
ATOM 3072 C CA . ALA A 1 206 ? 83.159 7.894 8.901 1.00 27.63 443 ALA A CA 1
ATOM 3073 C C . ALA A 1 206 ? 82.167 9.060 8.740 1.00 23.39 443 ALA A C 1
ATOM 3074 O O . ALA A 1 206 ? 82.513 10.143 8.217 1.00 24.26 443 ALA A O 1
ATOM 3081 N N . ASP A 1 207 ? 80.930 8.863 9.169 1.00 19.28 444 ASP A N 1
ATOM 3082 C CA . ASP A 1 207 ? 79.904 9.880 8.949 1.00 19.64 444 ASP A CA 1
ATOM 3083 C C . ASP A 1 207 ? 80.030 11.088 9.888 1.00 25.36 444 ASP A C 1
ATOM 3084 O O . ASP A 1 207 ? 79.396 12.097 9.672 1.00 28.97 444 ASP A O 1
ATOM 3093 N N . ASP A 1 208 ? 80.828 10.984 10.943 1.00 20.57 445 ASP A N 1
ATOM 3094 C CA . ASP A 1 208 ? 80.985 12.104 11.868 1.00 20.11 445 ASP A CA 1
ATOM 3095 C C . ASP A 1 208 ? 82.311 12.088 12.591 1.00 24.04 445 ASP A C 1
ATOM 3096 O O . ASP A 1 208 ? 82.439 11.454 13.626 1.00 23.67 445 ASP A O 1
ATOM 3105 N N . PRO A 1 209 ? 83.298 12.806 12.060 1.00 25.25 446 PRO A N 1
ATOM 3106 C CA . PRO A 1 209 ? 84.614 12.708 12.717 1.00 23.23 446 PRO A CA 1
ATOM 3107 C C . PRO A 1 209 ? 84.655 13.410 14.052 1.00 30.85 446 PRO A C 1
ATOM 3108 O O . PRO A 1 209 ? 85.660 13.298 14.756 1.00 28.76 446 PRO A O 1
ATOM 3119 N N . ASP A 1 210 ? 83.575 14.084 14.428 1.00 25.05 447 ASP A N 1
ATOM 3120 C CA . ASP A 1 210 ? 83.566 14.791 15.701 1.00 33.61 447 ASP A CA 1
ATOM 3121 C C . ASP A 1 210 ? 82.771 14.097 16.802 1.00 28.39 447 ASP A C 1
ATOM 3122 O O . ASP A 1 210 ? 82.773 14.551 17.945 1.00 32.70 447 ASP A O 1
ATOM 3131 N N . TYR A 1 211 ? 82.095 13.006 16.478 1.00 25.67 448 TYR A N 1
ATOM 3132 C CA . TYR A 1 211 ? 81.386 12.257 17.485 1.00 19.41 448 TYR A CA 1
ATOM 3133 C C . TYR A 1 211 ? 82.377 11.180 18.006 1.00 16.42 448 TYR A C 1
ATOM 3134 O O . TYR A 1 211 ? 82.755 10.277 17.248 1.00 19.59 448 TYR A O 1
ATOM 3152 N N . ILE A 1 212 ? 82.890 11.368 19.221 1.00 17.66 449 ILE A N 1
ATOM 3153 C CA . ILE A 1 212 ? 83.968 10.479 19.674 1.00 16.83 449 ILE A CA 1
ATOM 3154 C C . ILE A 1 212 ? 83.344 9.264 20.360 1.00 14.94 449 ILE A C 1
ATOM 3155 O O . ILE A 1 212 ? 82.948 9.326 21.530 1.00 19.02 449 ILE A O 1
ATOM 3171 N N . VAL A 1 213 ? 83.261 8.150 19.639 1.00 15.91 450 VAL A N 1
ATOM 3172 C CA . VAL A 1 213 ? 82.638 6.929 20.153 1.00 13.43 450 VAL A CA 1
ATOM 3173 C C . VAL A 1 213 ? 83.457 6.337 21.306 1.00 16.47 450 VAL A C 1
ATOM 3174 O O . VAL A 1 213 ? 82.904 5.867 22.300 1.00 14.04 450 VAL A O 1
ATOM 3187 N N . LEU A 1 214 ? 84.780 6.400 21.198 1.00 13.98 451 LEU A N 1
ATOM 3188 C CA . LEU A 1 214 ? 85.645 5.858 22.259 1.00 11.97 451 LEU A CA 1
ATOM 3189 C C . LEU A 1 214 ? 86.940 6.666 22.268 1.00 13.75 451 LEU A C 1
ATOM 3190 O O . LEU A 1 214 ? 87.533 6.900 21.221 1.00 17.32 451 LEU A O 1
ATOM 3206 N N . GLN A 1 215 ? 87.349 7.130 23.443 1.00 17.44 452 GLN A N 1
ATOM 3207 C CA . GLN A 1 215 ? 88.592 7.840 23.607 1.00 14.90 452 GLN A CA 1
ATOM 3208 C C . GLN A 1 215 ? 89.425 7.130 24.680 1.00 15.59 452 GLN A C 1
ATOM 3209 O O . GLN A 1 215 ? 88.904 6.761 25.726 1.00 17.21 452 GLN A O 1
ATOM 3223 N N . PHE A 1 216 ? 90.707 6.919 24.407 1.00 14.92 453 PHE A N 1
ATOM 3224 C CA . PHE A 1 216 ? 91.565 6.230 25.357 1.00 12.75 453 PHE A CA 1
ATOM 3225 C C . PHE A 1 216 ? 92.869 6.961 25.358 1.00 13.46 453 PHE A C 1
ATOM 3226 O O . PHE A 1 216 ? 93.371 7.344 24.301 1.00 16.62 453 PHE A O 1
ATOM 3243 N N . GLY A 1 217 ? 93.460 7.124 26.531 1.00 17.67 454 GLY A N 1
ATOM 3244 C CA . GLY A 1 217 ? 94.780 7.705 26.566 1.00 26.05 454 GLY A CA 1
ATOM 3245 C C . GLY A 1 217 ? 95.433 7.709 27.930 1.00 17.72 454 GLY A C 1
ATOM 3246 O O . GLY A 1 217 ? 94.777 7.556 28.969 1.00 17.30 454 GLY A O 1
ATOM 3250 N N . ARG A 1 218 ? 96.727 7.958 27.905 1.00 20.41 455 ARG A N 1
ATOM 3251 C CA . ARG A 1 218 ? 97.529 7.887 29.120 1.00 21.84 455 ARG A CA 1
ATOM 3252 C C . ARG A 1 218 ? 97.476 9.169 29.967 1.00 25.29 455 ARG A C 1
ATOM 3253 O O . ARG A 1 218 ? 97.584 10.257 29.438 1.00 25.31 455 ARG A O 1
ATOM 3274 N N . VAL A 1 219 ? 97.302 9.020 31.282 1.00 17.61 456 VAL A N 1
ATOM 3275 C CA . VAL A 1 219 ? 97.402 10.149 32.231 1.00 20.65 456 VAL A CA 1
ATOM 3276 C C . VAL A 1 219 ? 98.516 9.924 33.254 1.00 27.30 456 VAL A C 1
ATOM 3277 O O . VAL A 1 219 ? 98.884 10.849 34.000 1.00 26.78 456 VAL A O 1
ATOM 3290 N N . ALA A 1 220 ? 99.055 8.712 33.300 1.00 24.91 457 ALA A N 1
ATOM 3291 C CA . ALA A 1 220 ? 100.179 8.409 34.203 1.00 34.54 457 ALA A CA 1
ATOM 3292 C C . ALA A 1 220 ? 100.872 7.094 33.846 1.00 30.37 457 ALA A C 1
ATOM 3293 O O . ALA A 1 220 ? 100.532 6.442 32.869 1.00 23.81 457 ALA A O 1
ATOM 3300 N N . GLU A 1 221 ? 101.856 6.698 34.638 1.00 24.78 458 GLU A N 1
ATOM 3301 C CA . GLU A 1 221 ? 102.623 5.513 34.275 1.00 25.42 458 GLU A CA 1
ATOM 3302 C C . GLU A 1 221 ? 101.713 4.292 34.138 1.00 23.87 458 GLU A C 1
ATOM 3303 O O . GLU A 1 221 ? 101.943 3.413 33.307 1.00 25.70 458 GLU A O 1
ATOM 3315 N N . ASP A 1 222 ? 100.717 4.196 35.002 1.00 20.15 459 ASP A N 1
ATOM 3316 C CA . ASP A 1 222 ? 99.873 2.998 34.985 1.00 20.66 459 ASP A CA 1
ATOM 3317 C C . ASP A 1 222 ? 98.380 3.359 35.042 1.00 24.10 459 ASP A C 1
ATOM 3318 O O . ASP A 1 222 ? 97.552 2.569 35.496 1.00 22.65 459 ASP A O 1
ATOM 3327 N N . ALA A 1 223 ? 98.044 4.559 34.566 1.00 20.96 460 ALA A N 1
ATOM 3328 C CA . ALA A 1 223 ? 96.673 5.031 34.581 1.00 17.74 460 ALA A CA 1
ATOM 3329 C C . ALA A 1 223 ? 96.314 5.709 33.273 1.00 19.68 460 ALA A C 1
ATOM 3330 O O . ALA A 1 223 ? 97.135 6.379 32.682 1.00 19.41 460 ALA A O 1
ATOM 3337 N N . PHE A 1 224 ? 95.071 5.490 32.847 1.00 19.94 461 PHE A N 1
ATOM 3338 C CA . PHE A 1 224 ? 94.544 5.909 31.552 1.00 19.36 461 PHE A CA 1
ATOM 3339 C C . PHE A 1 224 ? 93.115 6.361 31.722 1.00 17.01 461 PHE A C 1
ATOM 3340 O O . PHE A 1 224 ? 92.438 5.946 32.651 1.00 18.52 461 PHE A O 1
ATOM 3357 N N . THR A 1 225 ? 92.615 7.186 30.809 1.00 15.38 462 THR A N 1
ATOM 3358 C CA . THR A 1 225 ? 91.208 7.519 30.833 1.00 19.04 462 THR A CA 1
ATOM 3359 C C . THR A 1 225 ? 90.597 6.766 29.669 1.00 14.90 462 THR A C 1
ATOM 3360 O O . THR A 1 225 ? 91.261 6.539 28.676 1.00 13.36 462 THR A O 1
ATOM 3371 N N . LEU A 1 226 ? 89.338 6.390 29.811 1.00 15.84 463 LEU A N 1
ATOM 3372 C CA . LEU A 1 226 ? 88.613 5.650 28.775 1.00 15.73 463 LEU A CA 1
ATOM 3373 C C . LEU A 1 226 ? 87.183 6.152 28.795 1.00 18.38 463 LEU A C 1
ATOM 3374 O O . LEU A 1 226 ? 86.428 5.900 29.754 1.00 16.38 463 LEU A O 1
ATOM 3390 N N . ASP A 1 227 ? 86.803 6.847 27.733 1.00 14.65 464 ASP A N 1
ATOM 3391 C CA . ASP A 1 227 ? 85.508 7.523 27.720 1.00 14.26 464 ASP A CA 1
ATOM 3392 C C . ASP A 1 227 ? 84.743 7.021 26.536 1.00 11.96 464 ASP A C 1
ATOM 3393 O O . ASP A 1 227 ? 85.243 7.066 25.399 1.00 17.23 464 ASP A O 1
ATOM 3402 N N . TYR A 1 228 ? 83.534 6.544 26.785 1.00 16.22 465 TYR A N 1
ATOM 3403 C CA . TYR A 1 228 ? 82.760 5.957 25.710 1.00 15.60 465 TYR A CA 1
ATOM 3404 C C . TYR A 1 228 ? 81.385 6.603 25.545 1.00 21.18 465 TYR A C 1
ATOM 3405 O O . TYR A 1 228 ? 80.791 7.140 26.484 1.00 19.62 465 TYR A O 1
ATOM 3423 N N . ARG A 1 229 ? 80.884 6.500 24.330 1.00 18.81 466 ARG A N 1
ATOM 3424 C CA . ARG A 1 229 ? 79.559 7.019 23.991 1.00 18.58 466 ARG A CA 1
ATOM 3425 C C . ARG A 1 229 ? 78.761 5.974 23.245 1.00 19.58 466 ARG A C 1
ATOM 3426 O O . ARG A 1 229 ? 79.272 4.972 22.774 1.00 20.03 466 ARG A O 1
ATOM 3447 N N . TYR A 1 230 ? 77.479 6.224 23.128 1.00 21.18 467 TYR A N 1
ATOM 3448 C CA . TYR A 1 230 ? 76.603 5.380 22.331 1.00 15.80 467 TYR A CA 1
ATOM 3449 C C . TYR A 1 230 ? 77.177 5.282 20.942 1.00 15.50 467 TYR A C 1
ATOM 3450 O O . TYR A 1 230 ? 77.629 6.260 20.406 1.00 23.94 467 TYR A O 1
ATOM 3468 N N . PRO A 1 231 ? 77.176 4.087 20.352 1.00 18.18 468 PRO A N 1
ATOM 3469 C CA . PRO A 1 231 ? 76.494 2.860 20.740 1.00 23.87 468 PRO A CA 1
ATOM 3470 C C . PRO A 1 231 ? 77.244 1.886 21.653 1.00 21.94 468 PRO A C 1
ATOM 3471 O O . PRO A 1 231 ? 76.724 0.808 21.907 1.00 22.18 468 PRO A O 1
ATOM 3482 N N . LEU A 1 232 ? 78.441 2.217 22.111 1.00 18.55 469 LEU A N 1
ATOM 3483 C CA . LEU A 1 232 ? 79.157 1.269 22.937 1.00 13.36 469 LEU A CA 1
ATOM 3484 C C . LEU A 1 232 ? 78.637 1.122 24.380 1.00 19.39 469 LEU A C 1
ATOM 3485 O O . LEU A 1 232 ? 78.062 2.052 24.953 1.00 20.16 469 LEU A O 1
ATOM 3501 N N . CYS A 1 233 ? 78.829 -0.071 24.941 1.00 16.90 470 CYS A N 1
ATOM 3502 C CA . CYS A 1 233 ? 78.730 -0.322 26.381 1.00 19.59 470 CYS A CA 1
ATOM 3503 C C . CYS A 1 233 ? 80.107 -0.462 26.967 1.00 20.51 470 CYS A C 1
ATOM 3504 O O . CYS A 1 233 ? 81.114 -0.538 26.250 1.00 15.68 470 CYS A O 1
ATOM 3512 N N . ALA A 1 234 ? 80.156 -0.542 28.291 1.00 17.31 471 ALA A N 1
ATOM 3513 C CA . ALA A 1 234 ? 81.452 -0.533 28.979 1.00 17.24 471 ALA A CA 1
ATOM 3514 C C . ALA A 1 234 ? 82.292 -1.753 28.636 1.00 19.87 471 ALA A C 1
ATOM 3515 O O . ALA A 1 234 ? 83.525 -1.671 28.580 1.00 16.38 471 ALA A O 1
ATOM 3522 N N . LEU A 1 235 ? 81.655 -2.903 28.481 1.00 15.71 472 LEU A N 1
ATOM 3523 C CA . LEU A 1 235 ? 82.421 -4.130 28.147 1.00 20.00 472 LEU A CA 1
ATOM 3524 C C . LEU A 1 235 ? 83.120 -3.998 26.786 1.00 15.44 472 LEU A C 1
ATOM 3525 O O . LEU A 1 235 ? 84.291 -4.358 26.626 1.00 15.38 472 LEU A O 1
ATOM 3541 N N . GLN A 1 236 ? 82.412 -3.505 25.770 1.00 16.63 473 GLN A N 1
ATOM 3542 C CA . GLN A 1 236 ? 83.030 -3.288 24.478 1.00 13.26 473 GLN A CA 1
ATOM 3543 C C . GLN A 1 236 ? 84.190 -2.277 24.629 1.00 14.38 473 GLN A C 1
ATOM 3544 O O . GLN A 1 236 ? 85.286 -2.493 24.151 1.00 13.12 473 GLN A O 1
ATOM 3558 N N . ALA A 1 237 ? 83.952 -1.179 25.330 1.00 15.74 474 ALA A N 1
ATOM 3559 C CA . ALA A 1 237 ? 84.972 -0.123 25.455 1.00 15.35 474 ALA A CA 1
ATOM 3560 C C . ALA A 1 237 ? 86.238 -0.666 26.139 1.00 10.75 474 ALA A C 1
ATOM 3561 O O . ALA A 1 237 ? 87.360 -0.442 25.689 1.00 12.63 474 ALA A O 1
ATOM 3568 N N . PHE A 1 238 ? 86.036 -1.364 27.255 1.00 12.58 475 PHE A N 1
ATOM 3569 C CA . PHE A 1 238 ? 87.147 -1.928 28.048 1.00 16.20 475 PHE A CA 1
ATOM 3570 C C . PHE A 1 238 ? 87.943 -2.907 27.208 1.00 14.76 475 PHE A C 1
ATOM 3571 O O . PHE A 1 238 ? 89.187 -2.841 27.171 1.00 13.67 475 PHE A O 1
ATOM 3588 N N . ALA A 1 239 ? 87.261 -3.823 26.532 1.00 13.02 476 ALA A N 1
ATOM 3589 C CA . ALA A 1 239 ? 87.969 -4.858 25.726 1.00 12.47 476 ALA A CA 1
ATOM 3590 C C . ALA A 1 239 ? 88.736 -4.236 24.567 1.00 11.30 476 ALA A C 1
ATOM 3591 O O . ALA A 1 239 ? 89.867 -4.647 24.272 1.00 13.58 476 ALA A O 1
ATOM 3598 N N . ILE A 1 240 ? 88.142 -3.239 23.911 1.00 14.79 477 ILE A N 1
ATOM 3599 C CA . ILE A 1 240 ? 88.822 -2.564 22.818 1.00 13.67 477 ILE A CA 1
ATOM 3600 C C . ILE A 1 240 ? 90.081 -1.917 23.392 1.00 17.26 477 ILE A C 1
ATOM 3601 O O . ILE A 1 240 ? 91.146 -2.052 22.822 1.00 14.02 477 ILE A O 1
ATOM 3617 N N . ALA A 1 241 ? 89.967 -1.244 24.534 1.00 14.04 478 ALA A N 1
ATOM 3618 C CA . ALA A 1 241 ? 91.154 -0.628 25.150 1.00 13.20 478 ALA A CA 1
ATOM 3619 C C . ALA A 1 241 ? 92.191 -1.706 25.492 1.00 15.03 478 ALA A C 1
ATOM 3620 O O . ALA A 1 241 ? 93.390 -1.528 25.244 1.00 16.46 478 ALA A O 1
ATOM 3627 N N . LEU A 1 242 ? 91.780 -2.821 26.069 1.00 11.96 479 LEU A N 1
ATOM 3628 C CA . LEU A 1 242 ? 92.771 -3.846 26.426 1.00 12.07 479 LEU A CA 1
ATOM 3629 C C . LEU A 1 242 ? 93.567 -4.338 25.208 1.00 13.75 479 LEU A C 1
ATOM 3630 O O . LEU A 1 242 ? 94.755 -4.649 25.328 1.00 16.25 479 LEU A O 1
ATOM 3646 N N . SER A 1 243 ? 92.916 -4.409 24.045 1.00 15.61 480 SER A N 1
ATOM 3647 C CA . SER A 1 243 ? 93.576 -4.904 22.836 1.00 13.76 480 SER A CA 1
ATOM 3648 C C . SER A 1 243 ? 94.788 -4.025 22.487 1.00 19.32 480 SER A C 1
ATOM 3649 O O . SER A 1 243 ? 95.690 -4.461 21.763 1.00 20.18 480 SER A O 1
ATOM 3657 N N . SER A 1 244 ? 94.831 -2.804 22.991 1.00 17.59 481 SER A N 1
ATOM 3658 C CA . SER A 1 244 ? 95.890 -1.874 22.592 1.00 17.35 481 SER A CA 1
ATOM 3659 C C . SER A 1 244 ? 97.143 -2.109 23.422 1.00 23.55 481 SER A C 1
ATOM 3660 O O . SER A 1 244 ? 98.201 -1.621 23.089 1.00 23.25 481 SER A O 1
ATOM 3668 N N . PHE A 1 245 ? 97.040 -2.866 24.502 1.00 18.10 482 PHE A N 1
ATOM 3669 C CA . PHE A 1 245 ? 98.213 -3.165 25.297 1.00 16.10 482 PHE A CA 1
ATOM 3670 C C . PHE A 1 245 ? 98.967 -4.307 24.616 1.00 29.14 482 PHE A C 1
ATOM 3671 O O . PHE A 1 245 ? 98.422 -4.984 23.745 1.00 34.64 482 PHE A O 1
ATOM 3688 N N . ASP A 1 246 ? 100.208 -4.541 24.988 1.00 31.38 483 ASP A N 1
ATOM 3689 C CA . ASP A 1 246 ? 100.843 -5.737 24.389 1.00 67.80 483 ASP A CA 1
ATOM 3690 C C . ASP A 1 246 ? 102.280 -5.981 24.844 1.00 82.52 483 ASP A C 1
ATOM 3691 O O . ASP A 1 246 ? 103.068 -5.051 25.007 1.00 86.43 483 ASP A O 1
ATOM 3700 N N . PRO B 1 1 ? 45.884 15.683 -4.551 1.00 74.53 238 PRO B N 1
ATOM 3701 C CA . PRO B 1 1 ? 46.226 15.469 -3.139 1.00 74.83 238 PRO B CA 1
ATOM 3702 C C . PRO B 1 1 ? 47.395 14.491 -2.982 1.00 65.05 238 PRO B C 1
ATOM 3703 O O . PRO B 1 1 ? 48.525 14.902 -2.692 1.00 53.36 238 PRO B O 1
ATOM 3714 N N . ARG B 1 2 ? 47.139 13.210 -3.191 1.00 48.94 239 ARG B N 1
ATOM 3715 C CA . ARG B 1 2 ? 48.223 12.280 -3.389 1.00 47.94 239 ARG B CA 1
ATOM 3716 C C . ARG B 1 2 ? 49.034 12.742 -4.587 1.00 49.36 239 ARG B C 1
ATOM 3717 O O . ARG B 1 2 ? 50.244 12.529 -4.642 1.00 50.31 239 ARG B O 1
ATOM 3738 N N . GLU B 1 3 ? 48.384 13.387 -5.551 1.00 42.98 240 GLU B N 1
ATOM 3739 C CA . GLU B 1 3 ? 49.137 13.930 -6.659 1.00 44.38 240 GLU B CA 1
ATOM 3740 C C . GLU B 1 3 ? 49.781 15.246 -6.249 1.00 31.81 240 GLU B C 1
ATOM 3741 O O . GLU B 1 3 ? 50.922 15.516 -6.617 1.00 31.26 240 GLU B O 1
ATOM 3753 N N . PHE B 1 4 ? 49.042 16.077 -5.524 1.00 35.71 241 PHE B N 1
ATOM 3754 C CA . PHE B 1 4 ? 49.532 17.417 -5.206 1.00 32.83 241 PHE B CA 1
ATOM 3755 C C . PHE B 1 4 ? 50.869 17.375 -4.476 1.00 25.24 241 PHE B C 1
ATOM 3756 O O . PHE B 1 4 ? 51.756 18.179 -4.787 1.00 26.00 241 PHE B O 1
ATOM 3773 N N . VAL B 1 5 ? 51.031 16.455 -3.527 1.00 24.92 242 VAL B N 1
ATOM 3774 C CA . VAL B 1 5 ? 52.232 16.479 -2.664 1.00 24.07 242 VAL B CA 1
ATOM 3775 C C . VAL B 1 5 ? 53.475 15.956 -3.389 1.00 22.86 242 VAL B C 1
ATOM 3776 O O . VAL B 1 5 ? 54.598 16.090 -2.900 1.00 21.63 242 VAL B O 1
ATOM 3789 N N . LEU B 1 6 ? 53.265 15.333 -4.551 1.00 22.39 243 LEU B N 1
ATOM 3790 C CA . LEU B 1 6 ? 54.398 14.890 -5.360 1.00 21.84 243 LEU B CA 1
ATOM 3791 C C . LEU B 1 6 ? 54.709 15.879 -6.492 1.00 24.24 243 LEU B C 1
ATOM 3792 O O . LEU B 1 6 ? 55.721 15.738 -7.180 1.00 27.44 243 LEU B O 1
ATOM 3808 N N . ARG B 1 7 ? 53.825 16.855 -6.688 1.00 25.13 244 ARG B N 1
ATOM 3809 C CA . ARG B 1 7 ? 53.982 17.821 -7.794 1.00 27.85 244 ARG B CA 1
ATOM 3810 C C . ARG B 1 7 ? 54.981 18.933 -7.476 1.00 24.31 244 ARG B C 1
ATOM 3811 O O . ARG B 1 7 ? 54.864 19.624 -6.460 1.00 23.45 244 ARG B O 1
ATOM 3832 N N . PRO B 1 8 ? 55.984 19.105 -8.336 1.00 22.68 245 PRO B N 1
ATOM 3833 C CA . PRO B 1 8 ? 56.869 20.264 -8.141 1.00 22.49 245 PRO B CA 1
ATOM 3834 C C . PRO B 1 8 ? 56.032 21.542 -8.122 1.00 25.15 245 PRO B C 1
ATOM 3835 O O . PRO B 1 8 ? 55.071 21.694 -8.901 1.00 25.88 245 PRO B O 1
ATOM 3846 N N . ALA B 1 9 ? 56.380 22.465 -7.248 1.00 22.87 246 ALA B N 1
ATOM 3847 C CA . ALA B 1 9 ? 55.661 23.742 -7.167 1.00 21.11 246 ALA B CA 1
ATOM 3848 C C . ALA B 1 9 ? 55.621 24.409 -8.525 1.00 25.10 246 ALA B C 1
ATOM 3849 O O . ALA B 1 9 ? 56.559 24.291 -9.325 1.00 25.49 246 ALA B O 1
ATOM 3856 N N . PRO B 1 10 ? 54.521 25.106 -8.801 1.00 30.44 247 PRO B N 1
ATOM 3857 C CA . PRO B 1 10 ? 54.448 25.812 -10.081 1.00 34.63 247 PRO B CA 1
ATOM 3858 C C . PRO B 1 10 ? 55.476 26.912 -10.187 1.00 36.09 247 PRO B C 1
ATOM 3859 O O . PRO B 1 10 ? 55.736 27.623 -9.224 1.00 32.74 247 PRO B O 1
ATOM 3870 N N . GLN B 1 11 ? 56.036 27.069 -11.380 1.00 43.79 248 GLN B N 1
ATOM 3871 C CA . GLN B 1 11 ? 57.067 28.063 -11.602 1.00 44.55 248 GLN B CA 1
ATOM 3872 C C . GLN B 1 11 ? 56.594 29.431 -11.146 1.00 36.24 248 GLN B C 1
ATOM 3873 O O . GLN B 1 11 ? 55.469 29.828 -11.422 1.00 39.54 248 GLN B O 1
ATOM 3887 N N . GLY B 1 12 ? 57.467 30.149 -10.458 1.00 31.67 249 GLY B N 1
ATOM 3888 C CA . GLY B 1 12 ? 57.189 31.498 -10.013 1.00 34.57 249 GLY B CA 1
ATOM 3889 C C . GLY B 1 12 ? 56.423 31.584 -8.705 1.00 32.97 249 GLY B C 1
ATOM 3890 O O . GLY B 1 12 ? 56.236 32.680 -8.195 1.00 43.60 249 GLY B O 1
ATOM 3894 N N . ARG B 1 13 ? 55.978 30.449 -8.162 1.00 22.52 250 ARG B N 1
ATOM 3895 C CA . ARG B 1 13 ? 55.149 30.461 -6.949 1.00 30.40 250 ARG B CA 1
ATOM 3896 C C . ARG B 1 13 ? 55.913 30.036 -5.684 1.00 28.11 250 ARG B C 1
ATOM 3897 O O . ARG B 1 13 ? 56.905 29.332 -5.759 1.00 29.68 250 ARG B O 1
ATOM 3918 N N . THR B 1 14 ? 55.427 30.474 -4.526 1.00 23.88 251 THR B N 1
ATOM 3919 C CA . THR B 1 14 ? 55.957 30.028 -3.233 1.00 18.44 251 THR B CA 1
ATOM 3920 C C . THR B 1 14 ? 54.779 29.376 -2.544 1.00 23.25 251 THR B C 1
ATOM 3921 O O . THR B 1 14 ? 53.738 29.991 -2.406 1.00 25.59 251 THR B O 1
ATOM 3932 N N . VAL B 1 15 ? 54.923 28.108 -2.204 1.00 18.32 252 VAL B N 1
ATOM 3933 C CA . VAL B 1 15 ? 53.899 27.380 -1.510 1.00 20.67 252 VAL 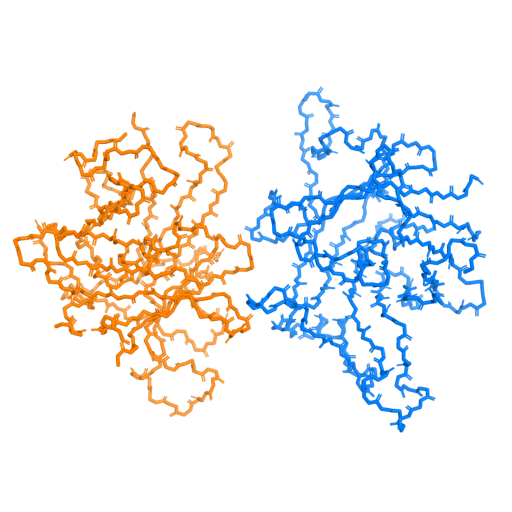B CA 1
ATOM 3934 C C . VAL B 1 15 ? 54.191 27.489 -0.036 1.00 19.16 252 VAL B C 1
ATOM 3935 O O . VAL B 1 15 ? 55.212 26.968 0.455 1.00 16.77 252 VAL B O 1
ATOM 3948 N N . ARG B 1 16 ? 53.326 28.213 0.670 1.00 18.67 253 ARG B N 1
ATOM 3949 C CA . ARG B 1 16 ? 53.528 28.466 2.088 1.00 20.11 253 ARG B CA 1
ATOM 3950 C C . ARG B 1 16 ? 52.695 27.551 2.982 1.00 14.54 253 ARG B C 1
ATOM 3951 O O . ARG B 1 16 ? 51.458 27.483 2.843 1.00 18.32 253 ARG B O 1
ATOM 3972 N N . CYS B 1 17 ? 53.382 26.910 3.947 1.00 15.34 254 CYS B N 1
ATOM 3973 C CA . CYS B 1 17 ? 52.785 25.893 4.824 1.00 16.01 254 CYS B CA 1
ATOM 3974 C C . CYS B 1 17 ? 53.109 26.159 6.292 1.00 15.67 254 CYS B C 1
ATOM 3975 O O . CYS B 1 17 ? 54.057 26.899 6.605 1.00 17.08 254 CYS B O 1
ATOM 3983 N N . ARG B 1 18 ? 52.315 25.549 7.175 1.00 14.05 255 ARG B N 1
ATOM 3984 C CA . ARG B 1 18 ? 52.562 25.547 8.600 1.00 16.60 255 ARG B CA 1
ATOM 3985 C C . ARG B 1 18 ? 52.799 24.104 8.999 1.00 18.23 255 ARG B C 1
ATOM 3986 O O . ARG B 1 18 ? 51.990 23.247 8.696 1.00 14.98 255 ARG B O 1
ATOM 4007 N N . LEU B 1 19 ? 53.889 23.852 9.723 1.00 14.04 256 LEU B N 1
ATOM 4008 C CA . LEU B 1 19 ? 54.237 22.509 10.179 1.00 14.45 256 LEU B CA 1
ATOM 4009 C C . LEU B 1 19 ? 54.083 22.531 11.687 1.00 15.10 256 LEU B C 1
ATOM 4010 O O . LEU B 1 19 ? 54.699 23.349 12.377 1.00 15.59 256 LEU B O 1
ATOM 4026 N N . THR B 1 20 ? 53.219 21.649 12.177 1.00 16.32 257 THR B N 1
ATOM 4027 C CA . THR B 1 20 ? 52.913 21.567 13.605 1.00 19.47 257 THR B CA 1
ATOM 4028 C C . THR B 1 20 ? 53.414 20.255 14.167 1.00 18.65 257 THR B C 1
ATOM 4029 O O . THR B 1 20 ? 53.195 19.209 13.572 1.00 20.61 257 THR B O 1
ATOM 4040 N N . ARG B 1 21 ? 54.068 20.316 15.328 1.00 17.26 258 ARG B N 1
ATOM 4041 C CA . ARG B 1 21 ? 54.501 19.132 16.025 1.00 17.19 258 ARG B CA 1
ATOM 4042 C C . ARG B 1 21 ? 53.531 18.868 17.177 1.00 23.24 258 ARG B C 1
ATOM 4043 O O . ARG B 1 21 ? 53.172 19.788 17.928 1.00 21.23 258 ARG B O 1
ATOM 4064 N N . ASP B 1 22 ? 53.077 17.632 17.300 1.00 26.25 259 ASP B N 1
ATOM 4065 C CA . ASP B 1 22 ? 52.233 17.260 18.443 1.00 22.79 259 ASP B CA 1
ATOM 4066 C C . ASP B 1 22 ? 53.045 16.317 19.288 1.00 33.83 259 ASP B C 1
ATOM 4067 O O . ASP B 1 22 ? 53.285 15.175 18.899 1.00 34.66 259 ASP B O 1
ATOM 4076 N N . LYS B 1 23 ? 53.514 16.835 20.425 1.00 33.42 260 LYS B N 1
ATOM 4077 C CA . LYS B 1 23 ? 54.207 16.041 21.419 1.00 44.84 260 LYS B CA 1
ATOM 4078 C C . LYS B 1 23 ? 53.187 15.535 22.427 1.00 44.23 260 LYS B C 1
ATOM 4079 O O . LYS B 1 23 ? 53.554 14.927 23.419 1.00 52.29 260 LYS B O 1
ATOM 4098 N N . TYR B 1 31 ? 56.495 8.515 20.058 1.00 58.08 268 TYR B N 1
ATOM 4099 C CA . TYR B 1 31 ? 57.210 9.578 19.353 1.00 55.45 268 TYR B CA 1
ATOM 4100 C C . TYR B 1 31 ? 56.274 10.723 18.917 1.00 42.51 268 TYR B C 1
ATOM 4101 O O . TYR B 1 31 ? 55.085 10.510 18.612 1.00 31.60 268 TYR B O 1
ATOM 4118 N N . PRO B 1 32 ? 56.810 11.954 18.854 1.00 36.15 269 PRO B N 1
ATOM 4119 C CA . PRO B 1 32 ? 55.902 13.023 18.455 1.00 34.23 269 PRO B CA 1
ATOM 4120 C C . PRO B 1 32 ? 55.485 12.876 16.993 1.00 34.21 269 PRO B C 1
ATOM 4121 O O . PRO B 1 32 ? 56.169 12.222 16.169 1.00 29.23 269 PRO B O 1
ATOM 4132 N N . SER B 1 33 ? 54.343 13.483 16.701 1.00 25.48 270 SER B N 1
ATOM 4133 C CA . SER B 1 33 ? 53.733 13.444 15.370 1.00 19.94 270 SER B CA 1
ATOM 4134 C C . SER B 1 33 ? 53.947 14.789 14.722 1.00 20.54 270 SER B C 1
ATOM 4135 O O . SER B 1 33 ? 54.025 15.788 15.401 1.00 21.72 270 SER B O 1
ATOM 4143 N N . TYR B 1 34 ? 54.007 14.816 13.402 1.00 17.15 271 TYR B N 1
ATOM 4144 C CA . TYR B 1 34 ? 54.215 16.047 12.691 1.00 14.90 271 TYR B CA 1
ATOM 4145 C C . TYR B 1 34 ? 53.195 16.190 11.585 1.00 13.68 271 TYR B C 1
ATOM 4146 O O . TYR B 1 34 ? 52.913 15.233 10.844 1.00 20.45 271 TYR B O 1
ATOM 4164 N N . PHE B 1 35 ? 52.628 17.386 11.474 1.00 15.37 272 PHE B N 1
ATOM 4165 C CA . PHE B 1 35 ? 51.621 17.662 10.466 1.00 16.39 272 PHE B CA 1
ATOM 4166 C C . PHE B 1 35 ? 51.952 18.893 9.620 1.00 15.75 272 PHE B C 1
ATOM 4167 O O . PHE B 1 35 ? 52.373 19.932 10.124 1.00 17.48 272 PHE B O 1
ATOM 4184 N N . LEU B 1 36 ? 51.690 18.778 8.331 1.00 15.76 273 LEU B N 1
ATOM 4185 C CA . LEU B 1 36 ? 51.871 19.866 7.412 1.00 13.02 273 LEU B CA 1
ATOM 4186 C C . LEU B 1 36 ? 50.533 20.273 6.785 1.00 16.03 273 LEU B C 1
ATOM 4187 O O . LEU B 1 36 ? 49.829 19.437 6.206 1.00 15.18 273 LEU B O 1
ATOM 4203 N N . HIS B 1 37 ? 50.214 21.555 6.884 1.00 16.12 274 HIS B N 1
ATOM 4204 C CA . HIS B 1 37 ? 48.996 22.143 6.314 1.00 15.58 274 HIS B CA 1
ATOM 4205 C C . HIS B 1 37 ? 49.374 23.348 5.471 1.00 19.08 274 HIS B C 1
ATOM 4206 O O . HIS B 1 37 ? 50.365 24.030 5.750 1.00 19.89 274 HIS B O 1
ATOM 4219 N N . LEU B 1 38 ? 48.595 23.658 4.452 1.00 17.74 275 LEU B N 1
ATOM 4220 C CA . LEU B 1 38 ? 48.783 24.933 3.790 1.00 18.86 275 LEU B CA 1
ATOM 4221 C C . LEU B 1 38 ? 48.499 26.058 4.782 1.00 20.37 275 LEU B C 1
ATOM 4222 O O . LEU B 1 38 ? 47.653 25.903 5.645 1.00 21.89 275 LEU B O 1
ATOM 4238 N N . ASP B 1 39 ? 49.262 27.146 4.673 1.00 18.71 276 ASP B N 1
ATOM 4239 C CA . ASP B 1 39 ? 49.209 28.267 5.600 1.00 21.30 276 ASP B CA 1
ATOM 4240 C C . ASP B 1 39 ? 48.253 29.362 5.129 1.00 28.31 276 ASP B C 1
ATOM 4241 O O . ASP B 1 39 ? 48.472 30.546 5.345 1.00 28.22 276 ASP B O 1
ATOM 4250 N N . THR B 1 40 ? 47.172 28.954 4.493 1.00 25.86 277 THR B N 1
ATOM 4251 C CA . THR B 1 40 ? 46.155 29.892 4.020 1.00 41.12 277 THR B CA 1
ATOM 4252 C C . THR B 1 40 ? 44.862 29.836 4.859 1.00 61.92 277 THR B C 1
ATOM 4253 O O . THR B 1 40 ? 44.828 29.242 5.939 1.00 69.15 277 THR B O 1
ATOM 4264 N N . GLU B 1 41 ? 43.799 30.428 4.314 1.00 63.62 278 GLU B N 1
ATOM 4265 C CA . GLU B 1 41 ? 42.474 30.491 4.957 1.00 71.54 278 GLU B CA 1
ATOM 4266 C C . GLU B 1 41 ? 41.881 29.150 5.386 1.00 57.05 278 GLU B C 1
ATOM 4267 O O . GLU B 1 41 ? 41.322 29.016 6.489 1.00 57.91 278 GLU B O 1
ATOM 4279 N N A LYS B 1 42 ? 42.031 28.171 4.509 1.00 46.41 279 LYS B N 1
ATOM 4280 N N B LYS B 1 42 ? 41.991 28.156 4.510 0.00 49.36 279 LYS B N 1
ATOM 4281 C CA A LYS B 1 42 ? 41.365 26.885 4.625 1.00 47.51 279 LYS B CA 1
ATOM 4282 C CA B LYS B 1 42 ? 41.333 26.868 4.720 0.00 47.22 279 LYS B CA 1
ATOM 4283 C C A LYS B 1 42 ? 42.210 25.841 5.394 1.00 43.66 279 LYS B C 1
ATOM 4284 C C B LYS B 1 42 ? 42.198 25.901 5.522 0.00 40.25 279 LYS B C 1
ATOM 4285 O O A LYS B 1 42 ? 41.698 24.850 5.924 1.00 33.03 279 LYS B O 1
ATOM 4286 O O B LYS B 1 42 ? 41.685 25.004 6.192 0.00 38.51 279 LYS B O 1
ATOM 4310 N N . LYS B 1 43 ? 43.511 26.082 5.435 1.00 37.84 280 LYS B N 1
ATOM 4311 C CA . LYS B 1 43 ? 44.467 25.246 6.174 1.00 32.97 280 LYS B CA 1
ATOM 4312 C C . LYS B 1 43 ? 44.452 23.778 5.740 1.00 26.99 280 LYS B C 1
ATOM 4313 O O . LYS B 1 43 ? 44.543 22.882 6.574 1.00 32.20 280 LYS B O 1
ATOM 4332 N N . VAL B 1 44 ? 44.389 23.516 4.443 1.00 20.78 281 VAL B N 1
ATOM 4333 C CA . VAL B 1 44 ? 44.214 22.160 4.004 1.00 21.21 281 VAL B CA 1
ATOM 4334 C C . VAL B 1 44 ? 45.380 21.271 4.369 1.00 22.95 281 VAL B C 1
ATOM 4335 O O . VAL B 1 44 ? 46.534 21.627 4.173 1.00 24.02 281 VAL B O 1
ATOM 4348 N N . PHE B 1 45 ? 45.043 20.107 4.913 1.00 20.95 282 PHE B N 1
ATOM 4349 C CA . PHE B 1 45 ? 46.024 19.125 5.289 1.00 17.52 282 PHE B CA 1
ATOM 4350 C C . PHE B 1 45 ? 46.752 18.610 4.054 1.00 18.71 282 PHE B C 1
ATOM 4351 O O . PHE B 1 45 ? 46.113 18.273 3.052 1.00 20.61 282 PHE B O 1
ATOM 4368 N N . LEU B 1 46 ? 48.067 18.483 4.180 1.00 20.93 283 LEU B N 1
ATOM 4369 C CA . LEU B 1 46 ? 48.918 17.915 3.141 1.00 21.02 283 LEU B CA 1
ATOM 4370 C C . LEU B 1 46 ? 49.551 16.573 3.516 1.00 15.42 283 LEU B C 1
ATOM 4371 O O . LEU B 1 46 ? 49.378 15.568 2.826 1.00 17.55 283 LEU B O 1
ATOM 4387 N N . LEU B 1 47 ? 50.288 16.532 4.637 1.00 17.73 284 LEU B N 1
ATOM 4388 C CA . LEU B 1 47 ? 51.063 15.342 4.999 1.00 15.87 284 LEU B CA 1
ATOM 4389 C C . LEU B 1 47 ? 51.191 15.198 6.506 1.00 18.83 284 LEU B C 1
ATOM 4390 O O . LEU B 1 47 ? 51.190 16.219 7.216 1.00 17.83 284 LEU B O 1
ATOM 4406 N N . ALA B 1 48 ? 51.333 13.956 6.974 1.00 14.36 285 ALA B N 1
ATOM 4407 C CA . ALA B 1 48 ? 51.687 13.656 8.359 1.00 18.02 285 ALA B CA 1
ATOM 4408 C C . ALA B 1 48 ? 52.930 12.807 8.394 1.00 21.49 285 ALA B C 1
ATOM 4409 O O . ALA B 1 48 ? 53.134 11.987 7.523 1.00 18.99 285 ALA B O 1
ATOM 4416 N N . GLY B 1 49 ? 53.741 12.972 9.432 1.00 19.56 286 GLY B N 1
ATOM 4417 C CA . GLY B 1 49 ? 54.935 12.152 9.612 1.00 18.37 286 GLY B CA 1
ATOM 4418 C C . GLY B 1 49 ? 55.010 11.643 11.037 1.00 24.32 286 GLY B C 1
ATOM 4419 O O . GLY B 1 49 ? 54.622 12.341 11.950 1.00 21.14 286 GLY B O 1
ATOM 4423 N N . ARG B 1 50 ? 55.482 10.419 11.212 1.00 26.65 287 ARG B N 1
ATOM 4424 C CA . ARG B 1 50 ? 55.620 9.821 12.521 1.00 39.54 287 ARG B CA 1
ATOM 4425 C C . ARG B 1 50 ? 56.825 8.901 12.535 1.00 46.30 287 ARG B C 1
ATOM 4426 O O . ARG B 1 50 ? 57.010 8.147 11.593 1.00 24.90 287 ARG B O 1
ATOM 4447 N N . LYS B 1 51 ? 57.641 8.953 13.590 1.00 49.81 288 LYS B N 1
ATOM 4448 C CA . LYS B 1 51 ? 58.754 8.015 13.722 1.00 46.86 288 LYS B CA 1
ATOM 4449 C C . LYS B 1 51 ? 58.155 6.641 13.875 1.00 34.56 288 LYS B C 1
ATOM 4450 O O . LYS B 1 51 ? 57.136 6.474 14.553 1.00 45.96 288 LYS B O 1
ATOM 4469 N N . ARG B 1 52 ? 58.793 5.632 13.289 1.00 52.92 289 ARG B N 1
ATOM 4470 C CA . ARG B 1 52 ? 58.311 4.264 13.450 1.00 59.86 289 ARG B CA 1
ATOM 4471 C C . ARG B 1 52 ? 59.110 3.570 14.554 1.00 64.07 289 ARG B C 1
ATOM 4472 O O . ARG B 1 52 ? 60.346 3.563 14.529 1.00 53.33 289 ARG B O 1
ATOM 4493 N N . LYS B 1 53 ? 58.398 2.996 15.520 1.00 57.82 290 LYS B N 1
ATOM 4494 C CA . LYS B 1 53 ? 59.032 2.456 16.720 1.00 78.04 290 LYS B CA 1
ATOM 4495 C C . LYS B 1 53 ? 59.963 1.287 16.436 1.00 90.61 290 LYS B C 1
ATOM 4496 O O . LYS B 1 53 ? 61.105 1.275 16.903 1.00 101.38 290 LYS B O 1
ATOM 4515 N N . ARG B 1 54 ? 59.488 0.314 15.666 1.00 95.82 291 ARG B N 1
ATOM 4516 C CA . ARG B 1 54 ? 60.249 -0.911 15.461 1.00 105.47 291 ARG B CA 1
ATOM 4517 C C . ARG B 1 54 ? 60.740 -1.065 14.025 1.00 105.96 291 ARG B C 1
ATOM 4518 O O . ARG B 1 54 ? 59.993 -1.483 13.139 1.00 115.92 291 ARG B O 1
ATOM 4539 N N . SER B 1 55 ? 62.003 -0.709 13.812 1.00 83.72 292 SER B N 1
ATOM 4540 C CA . SER B 1 55 ? 62.685 -0.955 12.546 1.00 75.84 292 SER B CA 1
ATOM 4541 C C . SER B 1 55 ? 64.170 -1.163 12.827 1.00 71.94 292 SER B C 1
ATOM 4542 O O . SER B 1 55 ? 64.662 -0.821 13.900 1.00 64.32 292 SER B O 1
ATOM 4550 N N . LYS B 1 56 ? 64.885 -1.719 11.859 1.00 76.92 293 LYS B N 1
ATOM 4551 C CA . LYS B 1 56 ? 66.323 -1.920 12.002 1.00 82.94 293 LYS B CA 1
ATOM 4552 C C . LYS B 1 56 ? 67.054 -0.589 11.834 1.00 72.80 293 LYS B C 1
ATOM 4553 O O . LYS B 1 56 ? 68.260 -0.479 12.093 1.00 59.71 293 LYS B O 1
ATOM 4572 N N . THR B 1 57 ? 66.301 0.423 11.416 1.00 71.95 294 THR B N 1
ATOM 4573 C CA . THR B 1 57 ? 66.847 1.734 11.104 1.00 70.94 294 THR B CA 1
ATOM 4574 C C . THR B 1 57 ? 65.908 2.810 11.645 1.00 63.44 294 THR B C 1
ATOM 4575 O O . THR B 1 57 ? 64.708 2.568 11.803 1.00 64.90 294 THR B O 1
ATOM 4586 N N . ALA B 1 58 ? 66.442 3.995 11.933 1.00 43.92 295 ALA B N 1
ATOM 4587 C CA . ALA B 1 58 ? 65.600 5.105 12.378 1.00 43.64 295 ALA B CA 1
ATOM 4588 C C . ALA B 1 58 ? 64.869 5.710 11.187 1.00 46.37 295 ALA B C 1
ATOM 4589 O O . ALA B 1 58 ? 65.502 6.084 10.184 1.00 30.85 295 ALA B O 1
ATOM 4596 N N . ASN B 1 59 ? 63.544 5.829 11.276 1.00 35.23 296 ASN B N 1
ATOM 4597 C CA . ASN B 1 59 ? 62.828 6.387 10.148 1.00 31.03 296 ASN B CA 1
ATOM 4598 C C . ASN B 1 59 ? 61.458 6.929 10.464 1.00 24.15 296 ASN B C 1
ATOM 4599 O O . ASN B 1 59 ? 60.811 6.491 11.407 1.00 28.23 296 ASN B O 1
ATOM 4610 N N . TYR B 1 60 ? 61.061 7.948 9.707 1.00 18.73 297 TYR B N 1
ATOM 4611 C CA . TYR B 1 60 ? 59.691 8.454 9.741 1.00 15.51 297 TYR B CA 1
ATOM 4612 C C . TYR B 1 60 ? 58.941 7.923 8.558 1.00 23.44 297 TYR B C 1
ATOM 4613 O O . TYR B 1 60 ? 59.463 7.928 7.460 1.00 25.19 297 TYR B O 1
ATOM 4631 N N . LEU B 1 61 ? 57.721 7.465 8.780 1.00 19.41 298 LEU B N 1
ATOM 4632 C CA . LEU B 1 61 ? 56.804 7.200 7.690 1.00 16.75 298 LEU B CA 1
ATOM 4633 C C . LEU B 1 61 ? 55.969 8.425 7.434 1.00 22.60 298 LEU B C 1
ATOM 4634 O O . LEU B 1 61 ? 55.567 9.131 8.371 1.00 23.28 298 LEU B O 1
ATOM 4650 N N . ILE B 1 62 ? 55.672 8.666 6.166 1.00 17.37 299 ILE B N 1
ATOM 4651 C CA . ILE B 1 62 ? 54.979 9.881 5.768 1.00 15.49 299 ILE B CA 1
ATOM 4652 C C . ILE B 1 62 ? 53.685 9.478 5.048 1.00 21.97 299 ILE B C 1
ATOM 4653 O O . ILE B 1 62 ? 53.693 8.586 4.224 1.00 23.79 299 ILE B O 1
ATOM 4669 N N . SER B 1 63 ? 52.573 10.110 5.397 1.00 19.93 300 SER B N 1
ATOM 4670 C CA . SER B 1 63 ? 51.260 9.688 4.916 1.00 20.11 300 SER B CA 1
ATOM 4671 C C . SER B 1 63 ? 50.398 10.860 4.496 1.00 16.01 300 SER B C 1
ATOM 4672 O O . SER B 1 63 ? 50.596 12.009 4.913 1.00 20.19 300 SER B O 1
ATOM 4680 N N . ILE B 1 64 ? 49.445 10.549 3.647 1.00 19.35 301 ILE B N 1
ATOM 4681 C CA . ILE B 1 64 ? 48.516 11.541 3.171 1.00 23.82 301 ILE B CA 1
ATOM 4682 C C . ILE B 1 64 ? 47.183 11.441 3.894 1.00 21.31 301 ILE B C 1
ATOM 4683 O O . ILE B 1 64 ? 46.184 12.074 3.501 1.00 30.13 301 ILE B O 1
ATOM 4699 N N . ASP B 1 65 ? 47.163 10.671 4.975 1.00 26.64 302 ASP B N 1
ATOM 4700 C CA . ASP B 1 65 ? 46.027 10.737 5.874 1.00 29.15 302 ASP B CA 1
ATOM 4701 C C . ASP B 1 65 ? 46.483 11.210 7.250 1.00 26.45 302 ASP B C 1
ATOM 4702 O O . ASP B 1 65 ? 47.489 10.738 7.782 1.00 28.39 302 ASP B O 1
ATOM 4711 N N . PRO B 1 66 ? 45.731 12.150 7.830 1.00 29.47 303 PRO B N 1
ATOM 4712 C CA . PRO B 1 66 ? 46.077 12.687 9.148 1.00 25.69 303 PRO B CA 1
ATOM 4713 C C . PRO B 1 66 ? 46.245 11.629 10.242 1.00 23.58 303 PRO B C 1
ATOM 4714 O O . PRO B 1 66 ? 47.122 11.785 11.073 1.00 31.75 303 PRO B O 1
ATOM 4725 N N . THR B 1 67 ? 45.430 10.578 10.216 1.00 23.00 304 THR B N 1
ATOM 4726 C CA . THR B 1 67 ? 45.327 9.619 11.307 1.00 30.39 304 THR B CA 1
ATOM 4727 C C . THR B 1 67 ? 45.263 8.190 10.759 1.00 31.74 304 THR B C 1
ATOM 4728 O O . THR B 1 67 ? 45.464 7.239 11.518 1.00 43.99 304 THR B O 1
ATOM 4739 N N . ASN B 1 75 ? 47.687 4.949 1.925 1.00 31.18 312 ASN B N 1
ATOM 4740 C CA . ASN B 1 75 ? 48.035 6.188 2.660 1.00 27.54 312 ASN B CA 1
ATOM 4741 C C . ASN B 1 75 ? 49.518 6.499 2.852 1.00 25.76 312 ASN B C 1
ATOM 4742 O O . ASN B 1 75 ? 49.865 7.647 2.943 1.00 23.30 312 ASN B O 1
ATOM 4752 N N . PHE B 1 76 ? 50.361 5.476 2.931 1.00 31.20 313 PHE B N 1
ATOM 4753 C CA . PHE B 1 76 ? 51.810 5.621 3.059 1.00 30.67 313 PHE B CA 1
ATOM 4754 C C . PHE B 1 76 ? 52.344 6.161 1.748 1.00 28.59 313 PHE B C 1
ATOM 4755 O O . PHE B 1 76 ? 52.078 5.591 0.683 1.00 33.39 313 PHE B O 1
ATOM 4772 N N . ILE B 1 77 ? 53.042 7.291 1.796 1.00 20.14 314 ILE B N 1
ATOM 4773 C CA . ILE B 1 77 ? 53.529 7.908 0.573 1.00 23.11 314 ILE B CA 1
ATOM 4774 C C . ILE B 1 77 ? 55.039 8.138 0.559 1.00 20.03 314 ILE B C 1
ATOM 4775 O O . ILE B 1 77 ? 55.605 8.414 -0.496 1.00 24.93 314 ILE B O 1
ATOM 4791 N N . GLY B 1 78 ? 55.710 8.015 1.705 1.00 19.27 315 GLY B N 1
ATOM 4792 C CA . GLY B 1 78 ? 57.139 8.313 1.763 1.00 17.39 315 GLY B CA 1
ATOM 4793 C C . GLY B 1 78 ? 57.767 7.905 3.071 1.00 21.35 315 GLY B C 1
ATOM 4794 O O . GLY B 1 78 ? 57.081 7.522 4.021 1.00 19.28 315 GLY B O 1
ATOM 4798 N N . LYS B 1 79 ? 59.082 7.961 3.096 1.00 17.77 316 LYS B N 1
ATOM 4799 C CA . LYS B 1 79 ? 59.847 7.560 4.254 1.00 20.51 316 LYS B CA 1
ATOM 4800 C C . LYS B 1 79 ? 61.075 8.448 4.347 1.00 20.64 316 LYS B C 1
ATOM 4801 O O . LYS B 1 79 ? 61.710 8.720 3.347 1.00 20.30 316 LYS B O 1
ATOM 4820 N N . LEU B 1 80 ? 61.419 8.878 5.547 1.00 17.70 317 LEU B N 1
ATOM 4821 C CA . LEU B 1 80 ? 62.700 9.554 5.784 1.00 16.37 317 LEU B CA 1
ATOM 4822 C C . LEU B 1 80 ? 63.513 8.634 6.650 1.00 17.22 317 LEU B C 1
ATOM 4823 O O . LEU B 1 80 ? 63.080 8.239 7.718 1.00 20.95 317 LEU B O 1
ATOM 4839 N N . ARG B 1 81 ? 64.658 8.217 6.132 1.00 17.67 318 ARG B N 1
ATOM 4840 C CA . ARG B 1 81 ? 65.543 7.292 6.812 1.00 16.35 318 ARG B CA 1
ATOM 4841 C C . ARG B 1 81 ? 66.836 7.985 7.266 1.00 19.28 318 ARG B C 1
ATOM 4842 O O . ARG B 1 81 ? 67.451 8.676 6.486 1.00 20.31 318 ARG B O 1
ATOM 4863 N N . SER B 1 82 ? 67.233 7.773 8.518 1.00 19.37 319 SER B N 1
ATOM 4864 C CA . SER B 1 82 ? 68.397 8.401 9.110 1.00 19.14 319 SER B CA 1
ATOM 4865 C C . SER B 1 82 ? 69.525 7.379 9.219 1.00 23.28 319 SER B C 1
ATOM 4866 O O . SER B 1 82 ? 69.281 6.176 9.260 1.00 24.53 319 SER B O 1
ATOM 4874 N N . ASN B 1 83 ? 70.762 7.836 9.251 1.00 19.76 320 ASN B N 1
ATOM 4875 C CA . ASN B 1 83 ? 71.843 6.935 9.643 1.00 20.31 320 ASN B CA 1
ATOM 4876 C C . ASN B 1 83 ? 71.964 6.904 11.164 1.00 27.49 320 ASN B C 1
ATOM 4877 O O . ASN B 1 83 ? 71.242 7.582 11.890 1.00 26.09 320 ASN B O 1
ATOM 4888 N N . LEU B 1 84 ? 72.934 6.147 11.637 1.00 25.85 321 LEU B N 1
ATOM 4889 C CA . LEU B 1 84 ? 73.130 5.971 13.048 1.00 30.88 321 LEU B CA 1
ATOM 4890 C C . LEU B 1 84 ? 73.396 7.313 13.710 1.00 27.69 321 LEU B C 1
ATOM 4891 O O . LEU B 1 84 ? 72.854 7.586 14.763 1.00 36.63 321 LEU B O 1
ATOM 4907 N N . LEU B 1 85 ? 74.193 8.170 13.063 1.00 30.74 322 LEU B N 1
ATOM 4908 C CA . LEU B 1 85 ? 74.649 9.420 13.656 1.00 34.06 322 LEU B CA 1
ATOM 4909 C C . LEU B 1 85 ? 73.666 10.577 13.467 1.00 33.10 322 LEU B C 1
ATOM 4910 O O . LEU B 1 85 ? 73.943 11.702 13.898 1.00 36.88 322 LEU B O 1
ATOM 4926 N N . GLY B 1 86 ? 72.543 10.322 12.806 1.00 28.57 323 GLY B N 1
ATOM 4927 C CA . GLY B 1 86 ? 71.511 11.342 12.644 1.00 24.68 323 GLY B CA 1
ATOM 4928 C C . GLY B 1 86 ? 71.924 12.555 11.845 1.00 22.90 323 GLY B C 1
ATOM 4929 O O . GLY B 1 86 ? 71.390 13.648 12.041 1.00 26.27 323 GLY B O 1
ATOM 4933 N N . ASN B 1 87 ? 72.878 12.372 10.924 1.00 25.68 324 ASN B N 1
ATOM 4934 C CA . ASN B 1 87 ? 73.362 13.471 10.085 1.00 21.15 324 ASN B CA 1
ATOM 4935 C C . ASN B 1 87 ? 73.452 13.119 8.607 1.00 22.72 324 ASN B C 1
ATOM 4936 O O . ASN B 1 87 ? 74.019 13.888 7.828 1.00 21.65 324 ASN B O 1
ATOM 4947 N N . ARG B 1 88 ? 72.906 11.968 8.228 1.00 20.30 325 ARG B N 1
ATOM 4948 C CA . ARG B 1 88 ? 72.788 11.585 6.824 1.00 16.91 325 ARG B CA 1
ATOM 4949 C C . ARG B 1 88 ? 71.390 10.972 6.616 1.00 25.98 325 ARG B C 1
ATOM 4950 O O . ARG B 1 88 ? 70.997 10.046 7.315 1.00 23.89 325 ARG B O 1
ATOM 4971 N N . PHE B 1 89 ? 70.625 11.493 5.659 1.00 17.34 326 PHE B N 1
ATOM 4972 C CA . PHE B 1 89 ? 69.226 11.105 5.514 1.00 17.03 326 PHE B CA 1
ATOM 4973 C C . PHE B 1 89 ? 68.925 10.831 4.069 1.00 20.32 326 PHE B C 1
ATOM 4974 O O . PHE B 1 89 ? 69.458 11.501 3.168 1.00 20.01 326 PHE B O 1
ATOM 4991 N N . THR B 1 90 ? 68.053 9.867 3.848 1.00 19.00 327 THR B N 1
ATOM 4992 C CA . THR B 1 90 ? 67.503 9.658 2.518 1.00 14.46 327 THR B CA 1
ATOM 4993 C C . THR B 1 90 ? 66.004 9.750 2.595 1.00 14.51 327 THR B C 1
ATOM 4994 O O . THR B 1 90 ? 65.389 9.193 3.513 1.00 17.35 327 THR B O 1
ATOM 5005 N N . VAL B 1 91 ? 65.399 10.388 1.600 1.00 13.87 328 VAL B N 1
ATOM 5006 C CA . VAL B 1 91 ? 63.932 10.416 1.477 1.00 13.15 328 VAL B CA 1
ATOM 5007 C C . VAL B 1 91 ? 63.534 9.531 0.348 1.00 18.04 328 VAL B C 1
ATOM 5008 O O . VAL B 1 91 ? 64.034 9.722 -0.765 1.00 19.54 328 VAL B O 1
ATOM 5021 N N . PHE B 1 92 ? 62.669 8.567 0.641 1.00 15.86 329 PHE B N 1
ATOM 5022 C CA . PHE B 1 92 ? 62.158 7.602 -0.333 1.00 20.91 329 PHE B CA 1
ATOM 5023 C C . PHE B 1 92 ? 60.698 7.863 -0.574 1.00 25.47 329 PHE B C 1
ATOM 5024 O O . PHE B 1 92 ? 59.992 8.368 0.305 1.00 18.24 329 PHE B O 1
ATOM 5041 N N . ASP B 1 93 ? 60.212 7.465 -1.744 1.00 17.76 330 ASP B N 1
ATOM 5042 C CA . ASP B 1 93 ? 58.764 7.306 -1.887 1.00 18.44 330 ASP B CA 1
ATOM 5043 C C . ASP B 1 93 ? 58.321 5.981 -1.290 1.00 20.01 330 ASP B C 1
ATOM 5044 O O . ASP B 1 93 ? 59.001 5.392 -0.437 1.00 22.93 330 ASP B O 1
ATOM 5053 N N . ASN B 1 94 ? 57.145 5.520 -1.707 1.00 24.55 331 ASN B N 1
ATOM 5054 C CA . ASN B 1 94 ? 56.554 4.353 -1.100 1.00 24.89 331 ASN B CA 1
ATOM 5055 C C . ASN B 1 94 ? 56.779 3.056 -1.885 1.00 19.94 331 ASN B C 1
ATOM 5056 O O . ASN B 1 94 ? 56.126 2.054 -1.627 1.00 18.31 331 ASN B O 1
ATOM 5067 N N . GLY B 1 95 ? 57.725 3.067 -2.819 1.00 23.50 332 GLY B N 1
ATOM 5068 C CA . GLY B 1 95 ? 57.964 1.889 -3.627 1.00 19.42 332 GLY B CA 1
ATOM 5069 C C . GLY B 1 95 ? 58.769 0.834 -2.917 1.00 25.67 332 GLY B C 1
ATOM 5070 O O . GLY B 1 95 ? 59.283 1.032 -1.816 1.00 19.80 332 GLY B O 1
ATOM 5074 N N . GLN B 1 96 ? 58.895 -0.305 -3.577 1.00 22.25 333 GLN B N 1
ATOM 5075 C CA . GLN B 1 96 ? 59.602 -1.449 -3.033 1.00 20.52 333 GLN B CA 1
ATOM 5076 C C . GLN B 1 96 ? 61.096 -1.340 -3.186 1.00 25.61 333 GLN B C 1
ATOM 5077 O O . GLN B 1 96 ? 61.603 -0.961 -4.234 1.00 27.21 333 GLN B O 1
ATOM 5091 N N . ASN B 1 97 ? 61.818 -1.684 -2.126 1.00 22.77 334 ASN B N 1
ATOM 5092 C CA . ASN B 1 97 ? 63.242 -1.907 -2.254 1.00 26.25 334 ASN B CA 1
ATOM 5093 C C . ASN B 1 97 ? 63.498 -3.059 -3.209 1.00 21.38 334 ASN B C 1
ATOM 5094 O O . ASN B 1 97 ? 63.066 -4.163 -2.960 1.00 25.28 334 ASN B O 1
ATOM 5105 N N . PRO B 1 98 ? 64.192 -2.797 -4.316 1.00 23.19 335 PRO B N 1
ATOM 5106 C CA . PRO B 1 98 ? 64.433 -3.875 -5.283 1.00 34.68 335 PRO B CA 1
ATOM 5107 C C . PRO B 1 98 ? 65.110 -5.093 -4.637 1.00 37.75 335 PRO B C 1
ATOM 5108 O O . PRO B 1 98 ? 64.846 -6.229 -5.030 1.00 30.67 335 PRO B O 1
ATOM 5119 N N . GLN B 1 99 ? 65.958 -4.867 -3.641 1.00 31.14 336 GLN B N 1
ATOM 5120 C CA . GLN B 1 99 ? 66.663 -5.991 -2.989 1.00 31.70 336 GLN B CA 1
ATOM 5121 C C . GLN B 1 99 ? 65.716 -6.983 -2.332 1.00 30.11 336 GLN B C 1
ATOM 5122 O O . GLN B 1 99 ? 66.086 -8.136 -2.102 1.00 37.00 336 GLN B O 1
ATOM 5136 N N . ARG B 1 100 ? 64.507 -6.538 -2.008 1.00 23.42 337 ARG B N 1
ATOM 5137 C CA . ARG B 1 100 ? 63.515 -7.412 -1.402 1.00 24.56 337 ARG B CA 1
ATOM 5138 C C . ARG B 1 100 ? 62.746 -8.243 -2.431 1.00 33.00 337 ARG B C 1
ATOM 5139 O O . ARG B 1 100 ? 61.991 -9.163 -2.075 1.00 37.83 337 ARG B O 1
ATOM 5160 N N . GLY B 1 101 ? 62.953 -7.948 -3.704 1.00 27.28 338 GLY B N 1
ATOM 5161 C CA . GLY B 1 101 ? 62.194 -8.612 -4.750 1.00 27.30 338 GLY B CA 1
ATOM 5162 C C . GLY B 1 101 ? 62.590 -8.180 -6.143 1.00 26.59 338 GLY B C 1
ATOM 5163 O O . GLY B 1 101 ? 62.041 -7.217 -6.674 1.00 27.20 338 GLY B O 1
ATOM 5167 N N . TYR B 1 102 ? 63.506 -8.944 -6.741 1.00 29.96 339 TYR B N 1
ATOM 5168 C CA . TYR B 1 102 ? 64.074 -8.656 -8.054 1.00 28.58 339 TYR B CA 1
ATOM 5169 C C . TYR B 1 102 ? 63.103 -8.561 -9.224 1.00 36.18 339 TYR B C 1
ATOM 5170 O O . TYR B 1 102 ? 63.402 -7.900 -10.230 1.00 25.83 339 TYR B O 1
ATOM 5188 N N . SER B 1 103 ? 61.966 -9.245 -9.117 1.00 25.92 340 SER B N 1
ATOM 5189 C CA . SER B 1 103 ? 61.064 -9.414 -10.266 1.00 23.38 340 SER B CA 1
ATOM 5190 C C . SER B 1 103 ? 60.056 -8.262 -10.344 1.00 20.71 340 SER B C 1
ATOM 5191 O O . SER B 1 103 ? 59.268 -8.183 -11.286 1.00 25.83 340 SER B O 1
ATOM 5199 N N . THR B 1 104 ? 60.087 -7.352 -9.370 1.00 20.18 341 THR B N 1
ATOM 5200 C CA . THR B 1 104 ? 59.108 -6.266 -9.322 1.00 21.16 341 THR B CA 1
ATOM 5201 C C . THR B 1 104 ? 59.254 -5.302 -10.487 1.00 25.55 341 THR B C 1
ATOM 5202 O O . THR B 1 104 ? 60.355 -5.017 -10.954 1.00 24.70 341 THR B O 1
ATOM 5213 N N . ASN B 1 105 ? 58.117 -4.841 -10.975 1.00 20.88 342 ASN B N 1
ATOM 5214 C CA . ASN B 1 105 ? 58.055 -3.841 -12.024 1.00 21.93 342 ASN B CA 1
ATOM 5215 C C . ASN B 1 105 ? 58.879 -2.624 -11.653 1.00 28.72 342 ASN B C 1
ATOM 5216 O O . ASN B 1 105 ? 58.804 -2.136 -10.526 1.00 25.58 342 ASN B O 1
ATOM 5227 N N . VAL B 1 106 ? 59.654 -2.113 -12.604 1.00 30.63 343 VAL B N 1
ATOM 5228 C CA . VAL B 1 106 ? 60.554 -0.988 -12.312 1.00 22.85 343 VAL B CA 1
ATOM 522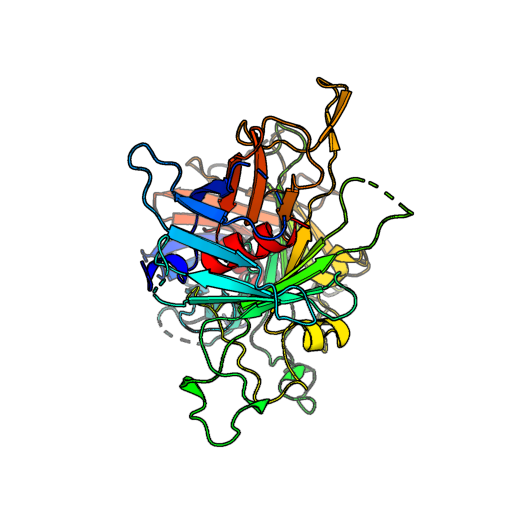9 C C . VAL B 1 106 ? 59.784 0.215 -11.809 1.00 19.71 343 VAL B C 1
ATOM 5230 O O . VAL B 1 106 ? 60.237 0.912 -10.916 1.00 30.01 343 VAL B O 1
ATOM 5243 N N . ALA B 1 107 ? 58.584 0.456 -12.345 1.00 27.22 344 ALA B N 1
ATOM 5244 C CA . ALA B 1 107 ? 57.791 1.603 -11.939 1.00 31.42 344 ALA B CA 1
ATOM 5245 C C . ALA B 1 107 ? 57.361 1.539 -10.470 1.00 36.67 344 ALA B C 1
ATOM 5246 O O . ALA B 1 107 ? 57.015 2.552 -9.859 1.00 26.32 344 ALA B O 1
ATOM 5253 N N . SER B 1 108 ? 57.390 0.337 -9.907 1.00 27.12 345 SER B N 1
ATOM 5254 C CA . SER B 1 108 ? 56.968 0.108 -8.539 1.00 25.51 345 SER B CA 1
ATOM 5255 C C . SER B 1 108 ? 58.155 0.111 -7.561 1.00 22.67 345 SER B C 1
ATOM 5256 O O . SER B 1 108 ? 57.967 -0.004 -6.367 1.00 25.87 345 SER B O 1
ATOM 5264 N N . LEU B 1 109 ? 59.366 0.222 -8.068 1.00 16.13 346 LEU B N 1
ATOM 5265 C CA . LEU B 1 109 ? 60.554 0.165 -7.228 1.00 23.82 346 LEU B CA 1
ATOM 5266 C C . LEU B 1 109 ? 60.736 1.519 -6.545 1.00 25.86 346 LEU B C 1
ATOM 5267 O O . LEU B 1 109 ? 60.338 2.554 -7.073 1.00 21.63 346 LEU B O 1
ATOM 5283 N N . ARG B 1 110 ? 61.318 1.536 -5.359 1.00 20.50 347 ARG B N 1
ATOM 5284 C CA . ARG B 1 110 ? 61.292 2.791 -4.637 1.00 20.44 347 ARG B CA 1
ATOM 5285 C C . ARG B 1 110 ? 62.238 3.796 -5.251 1.00 18.97 347 ARG B C 1
ATOM 5286 O O . ARG B 1 110 ? 63.300 3.440 -5.781 1.00 24.31 347 ARG B O 1
ATOM 5307 N N . GLN B 1 111 ? 61.816 5.052 -5.228 1.00 20.11 348 GLN B N 1
ATOM 5308 C CA . GLN B 1 111 ? 62.657 6.137 -5.671 1.00 22.91 348 GLN B CA 1
ATOM 5309 C C . GLN B 1 111 ? 63.291 6.822 -4.496 1.00 21.93 348 GLN B C 1
ATOM 5310 O O . GLN B 1 111 ? 62.699 6.887 -3.428 1.00 18.13 348 GLN B O 1
ATOM 5324 N N . GLU B 1 112 ? 64.457 7.416 -4.741 1.00 20.54 349 GLU B N 1
ATOM 5325 C CA . GLU B 1 112 ? 65.022 8.389 -3.806 1.00 23.17 349 GLU B CA 1
ATOM 5326 C C . GLU B 1 112 ? 64.641 9.795 -4.248 1.00 21.68 349 GLU B C 1
ATOM 5327 O O . GLU B 1 112 ? 64.871 10.199 -5.383 1.00 20.03 349 GLU B O 1
ATOM 5339 N N . LEU B 1 113 ? 64.025 10.549 -3.347 1.00 17.15 350 LEU B N 1
ATOM 5340 C CA . LEU B 1 113 ? 63.520 11.858 -3.701 1.00 15.41 350 LEU B CA 1
ATOM 5341 C C . LEU B 1 113 ? 64.422 12.956 -3.163 1.00 12.41 350 LEU B C 1
ATOM 5342 O O . LEU B 1 113 ? 64.367 14.095 -3.628 1.00 16.84 350 LEU B O 1
ATOM 5358 N N . ALA B 1 114 ? 65.288 12.605 -2.210 1.00 21.83 351 ALA B N 1
ATOM 5359 C CA . ALA B 1 114 ? 66.257 13.549 -1.719 1.00 17.77 351 ALA B CA 1
ATOM 5360 C C . ALA B 1 114 ? 67.218 12.868 -0.798 1.00 21.71 351 ALA B C 1
ATOM 5361 O O . ALA B 1 114 ? 66.924 11.800 -0.262 1.00 19.13 351 ALA B O 1
ATOM 5368 N N . ALA B 1 115 ? 68.367 13.502 -0.617 1.00 20.57 352 ALA B N 1
ATOM 5369 C CA . ALA B 1 115 ? 69.264 13.194 0.464 1.00 24.90 352 ALA B CA 1
ATOM 5370 C C . ALA B 1 115 ? 69.637 14.482 1.184 1.00 16.86 352 ALA B C 1
ATOM 5371 O O . ALA B 1 115 ? 69.738 15.545 0.568 1.00 15.66 352 ALA B O 1
ATOM 5378 N N . VAL B 1 116 ? 69.785 14.384 2.504 1.00 13.71 353 VAL B N 1
ATOM 5379 C CA . VAL B 1 116 ? 70.232 15.499 3.322 1.00 14.57 353 VAL B CA 1
ATOM 5380 C C . VAL B 1 116 ? 71.479 15.104 4.129 1.00 19.00 353 VAL B C 1
ATOM 5381 O O . VAL B 1 116 ? 71.524 14.024 4.740 1.00 19.59 353 VAL B O 1
ATOM 5394 N N . ILE B 1 117 ? 72.481 15.978 4.066 1.00 17.61 354 ILE B N 1
ATOM 5395 C CA . ILE B 1 117 ? 73.774 15.769 4.704 1.00 16.29 354 ILE B CA 1
ATOM 5396 C C . ILE B 1 117 ? 74.047 16.951 5.607 1.00 22.42 354 ILE B C 1
ATOM 5397 O O . ILE B 1 117 ? 74.067 18.096 5.150 1.00 22.99 354 ILE B O 1
ATOM 5413 N N . TYR B 1 118 ? 74.195 16.684 6.899 1.00 18.71 355 TYR B N 1
ATOM 5414 C CA . TYR B 1 118 ? 74.604 17.711 7.849 1.00 19.97 355 TYR B CA 1
ATOM 5415 C C . TYR B 1 118 ? 76.043 17.490 8.246 1.00 23.25 355 TYR B C 1
ATOM 5416 O O . TYR B 1 118 ? 76.398 16.406 8.706 1.00 24.00 355 TYR B O 1
ATOM 5434 N N . GLU B 1 119 ? 76.858 18.529 8.124 1.00 22.93 356 GLU B N 1
ATOM 5435 C CA . GLU B 1 119 ? 78.260 18.443 8.490 1.00 26.66 356 GLU B CA 1
ATOM 5436 C C . GLU B 1 119 ? 78.611 19.570 9.466 1.00 28.89 356 GLU B C 1
ATOM 5437 O O . GLU B 1 119 ? 78.039 20.655 9.430 1.00 31.03 356 GLU B O 1
ATOM 5449 N N . THR B 1 120 ? 79.567 19.322 10.345 1.00 30.08 357 THR B N 1
ATOM 5450 C CA . THR B 1 120 ? 80.006 20.387 11.198 1.00 25.21 357 THR B CA 1
ATOM 5451 C C . THR B 1 120 ? 80.814 21.316 10.331 1.00 35.68 357 THR B C 1
ATOM 5452 O O . THR B 1 120 ? 81.664 20.881 9.550 1.00 45.76 357 THR B O 1
ATOM 5463 N N . ASN B 1 121 ? 80.511 22.598 10.429 1.00 34.39 358 ASN B N 1
ATOM 5464 C CA . ASN B 1 121 ? 81.311 23.598 9.760 1.00 46.81 358 ASN B CA 1
ATOM 5465 C C . ASN B 1 121 ? 82.668 23.696 10.424 1.00 66.39 358 ASN B C 1
ATOM 5466 O O . ASN B 1 121 ? 82.768 23.694 11.653 1.00 56.48 358 ASN B O 1
ATOM 5477 N N . VAL B 1 122 ? 83.712 23.782 9.610 1.00 78.44 359 VAL B N 1
ATOM 5478 C CA . VAL B 1 122 ? 85.059 23.862 10.143 1.00 80.84 359 VAL B CA 1
ATOM 5479 C C . VAL B 1 122 ? 85.473 25.324 10.302 1.00 81.94 359 VAL B C 1
ATOM 5480 O O . VAL B 1 122 ? 86.388 25.633 11.061 1.00 91.40 359 VAL B O 1
ATOM 5493 N N . LEU B 1 123 ? 84.787 26.222 9.596 1.00 67.15 360 LEU B N 1
ATOM 5494 C CA . LEU B 1 123 ? 84.993 27.658 9.781 1.00 71.77 360 LEU B CA 1
ATOM 5495 C C . LEU B 1 123 ? 83.797 28.302 10.482 1.00 69.70 360 LEU B C 1
ATOM 5496 O O . LEU B 1 123 ? 82.655 27.870 10.325 1.00 57.04 360 LEU B O 1
ATOM 5511 N N . GLY B 1 124 ? 84.062 29.345 11.255 1.00 62.91 361 GLY B N 1
ATOM 5512 C CA . GLY B 1 124 ? 83.018 29.979 12.028 1.00 53.18 361 GLY B CA 1
ATOM 5513 C C . GLY B 1 124 ? 82.136 30.899 11.218 1.00 50.74 361 GLY B C 1
ATOM 5514 O O . GLY B 1 124 ? 82.383 31.150 10.036 1.00 52.08 361 GLY B O 1
ATOM 5518 N N . PHE B 1 125 ? 81.068 31.362 11.861 1.00 46.30 362 PHE B N 1
ATOM 5519 C CA . PHE B 1 125 ? 80.233 32.436 11.342 1.00 48.73 362 PHE B CA 1
ATOM 5520 C C . PHE B 1 125 ? 79.378 31.989 10.145 1.00 48.79 362 PHE B C 1
ATOM 5521 O O . PHE B 1 125 ? 78.932 32.802 9.346 1.00 46.24 362 PHE B O 1
ATOM 5538 N N . ARG B 1 126 ? 79.104 30.691 10.055 1.00 51.55 363 ARG B N 1
ATOM 5539 C CA . ARG B 1 126 ? 78.150 30.208 9.061 1.00 53.29 363 ARG B CA 1
ATOM 5540 C C . ARG B 1 126 ? 77.222 29.126 9.591 1.00 43.17 363 ARG B C 1
ATOM 5541 O O . ARG B 1 126 ? 76.589 28.395 8.834 1.00 39.43 363 ARG B O 1
ATOM 5562 N N . GLY B 1 127 ? 77.130 29.040 10.905 1.00 34.07 364 GLY B N 1
ATOM 5563 C CA . GLY B 1 127 ? 76.149 28.178 11.540 1.00 40.55 364 GLY B CA 1
ATOM 5564 C C . GLY B 1 127 ? 76.831 26.948 12.058 1.00 32.15 364 GLY B C 1
ATOM 5565 O O . GLY B 1 127 ? 77.983 26.688 11.708 1.00 45.27 364 GLY B O 1
ATOM 5569 N N . PRO B 1 128 ? 76.143 26.172 12.912 1.00 53.05 365 PRO B N 1
ATOM 5570 C CA . PRO B 1 128 ? 76.782 24.963 13.442 1.00 57.66 365 PRO B CA 1
ATOM 5571 C C . PRO B 1 128 ? 77.062 23.984 12.326 1.00 56.92 365 PRO B C 1
ATOM 5572 O O . PRO B 1 128 ? 78.165 23.403 12.242 1.00 53.67 365 PRO B O 1
ATOM 5583 N N . ARG B 1 129 ? 76.043 23.834 11.477 1.00 38.08 366 ARG B N 1
ATOM 5584 C CA . ARG B 1 129 ? 75.987 22.779 10.477 1.00 35.22 366 ARG B CA 1
ATOM 5585 C C . ARG B 1 129 ? 75.898 23.339 9.060 1.00 23.51 366 ARG B C 1
ATOM 5586 O O . ARG B 1 129 ? 75.080 24.215 8.783 1.00 32.15 366 ARG B O 1
ATOM 5607 N N . ARG B 1 130 ? 76.757 22.820 8.197 1.00 28.55 367 ARG B N 1
ATOM 5608 C CA . ARG B 1 130 ? 76.613 22.904 6.769 1.00 31.94 367 ARG B CA 1
ATOM 5609 C C . ARG B 1 130 ? 75.565 21.862 6.406 1.00 27.23 367 ARG B C 1
ATOM 5610 O O . ARG B 1 130 ? 75.667 20.711 6.755 1.00 23.87 367 ARG B O 1
ATOM 5631 N N . MET B 1 131 ? 74.552 22.284 5.698 1.00 20.20 368 MET B N 1
ATOM 5632 C CA . MET B 1 131 ? 73.515 21.383 5.211 1.00 19.60 368 MET B CA 1
ATOM 5633 C C . MET B 1 131 ? 73.632 21.290 3.708 1.00 18.76 368 MET B C 1
ATOM 5634 O O . MET B 1 131 ? 73.679 22.315 2.996 1.00 23.48 368 MET B O 1
ATOM 5648 N N . THR B 1 132 ? 73.728 20.085 3.197 1.00 16.93 369 THR B N 1
ATOM 5649 C CA . THR B 1 132 ? 73.663 19.855 1.767 1.00 16.09 369 THR B CA 1
ATOM 5650 C C . THR B 1 132 ? 72.441 19.002 1.422 1.00 19.09 369 THR B C 1
ATOM 5651 O O . THR B 1 132 ? 72.200 18.013 2.076 1.00 19.69 369 THR B O 1
ATOM 5662 N N . VAL B 1 133 ? 71.702 19.380 0.377 1.00 16.95 370 VAL B N 1
ATOM 5663 C CA . VAL B 1 133 ? 70.522 18.645 -0.062 1.00 16.37 370 VAL B CA 1
ATOM 5664 C C . VAL B 1 133 ? 70.742 18.258 -1.519 1.00 14.20 370 VAL B C 1
ATOM 5665 O O . VAL B 1 133 ? 71.068 19.113 -2.370 1.00 18.50 370 VAL B O 1
ATOM 5678 N N . ILE B 1 134 ? 70.603 16.974 -1.809 1.00 15.01 371 ILE B N 1
ATOM 5679 C CA . ILE B 1 134 ? 70.721 16.473 -3.155 1.00 19.22 371 ILE B CA 1
ATOM 5680 C C . ILE B 1 134 ? 69.329 15.988 -3.564 1.00 21.39 371 ILE B C 1
ATOM 5681 O O . ILE B 1 134 ? 68.649 15.260 -2.814 1.00 21.87 371 ILE B O 1
ATOM 5697 N N . ILE B 1 135 ? 68.887 16.416 -4.733 1.00 19.95 372 ILE B N 1
ATOM 5698 C CA . ILE B 1 135 ? 67.617 15.939 -5.265 1.00 19.52 372 ILE B CA 1
ATOM 5699 C C . ILE B 1 135 ? 67.751 15.554 -6.727 1.00 20.60 372 ILE B C 1
ATOM 5700 O O . ILE B 1 135 ? 68.684 15.958 -7.391 1.00 22.17 372 ILE B O 1
ATOM 5716 N N . PRO B 1 136 ? 66.827 14.716 -7.203 1.00 21.18 373 PRO B N 1
ATOM 5717 C CA . PRO B 1 136 ? 66.878 14.327 -8.610 1.00 26.19 373 PRO B CA 1
ATOM 5718 C C . PRO B 1 136 ? 66.800 15.573 -9.475 1.00 29.94 373 PRO B C 1
ATOM 5719 O O . PRO B 1 136 ? 66.171 16.561 -9.096 1.00 20.66 373 PRO B O 1
ATOM 5730 N N . GLY B 1 137 ? 67.420 15.533 -10.646 1.00 29.56 374 GLY B N 1
ATOM 5731 C CA . GLY B 1 137 ? 67.327 16.649 -11.568 1.00 26.68 374 GLY B CA 1
ATOM 5732 C C . GLY B 1 137 ? 65.991 16.634 -12.285 1.00 27.76 374 GLY B C 1
ATOM 5733 O O . GLY B 1 137 ? 65.217 15.699 -12.152 1.00 27.69 374 GLY B O 1
ATOM 5737 N N . MET B 1 138 ? 65.724 17.671 -13.065 1.00 33.47 375 MET B N 1
ATOM 5738 C CA . MET B 1 138 ? 64.414 17.861 -13.661 1.00 24.81 375 MET B CA 1
ATOM 5739 C C . MET B 1 138 ? 64.497 17.841 -15.198 1.00 40.20 375 MET B C 1
ATOM 5740 O O . MET B 1 138 ? 65.529 18.164 -15.779 1.00 35.68 375 MET B O 1
ATOM 5754 N N . SER B 1 139 ? 63.400 17.491 -15.851 1.00 40.30 376 SER B N 1
ATOM 5755 C CA . SER B 1 139 ? 63.377 17.433 -17.308 1.00 40.60 376 SER B CA 1
ATOM 5756 C C . SER B 1 139 ? 62.914 18.761 -17.897 1.00 51.28 376 SER B C 1
ATOM 5757 O O . SER B 1 139 ? 62.650 19.724 -17.166 1.00 42.99 376 SER B O 1
ATOM 5765 N N . ALA B 1 140 ? 62.798 18.801 -19.224 1.00 53.88 377 ALA B N 1
ATOM 5766 C CA . ALA B 1 140 ? 62.324 19.995 -19.921 1.00 55.90 377 ALA B CA 1
ATOM 5767 C C . ALA B 1 140 ? 60.826 20.198 -19.687 1.00 50.06 377 ALA B C 1
ATOM 5768 O O . ALA B 1 140 ? 60.298 21.293 -19.856 1.00 51.35 377 ALA B O 1
ATOM 5775 N N . GLU B 1 141 ? 60.152 19.136 -19.273 1.00 41.54 378 GLU B N 1
ATOM 5776 C CA . GLU B 1 141 ? 58.745 19.210 -18.911 1.00 48.28 378 GLU B CA 1
ATOM 5777 C C . GLU B 1 141 ? 58.595 19.574 -17.432 1.00 42.26 378 GLU B C 1
ATOM 5778 O O . GLU B 1 141 ? 57.514 19.430 -16.868 1.00 41.12 378 GLU B O 1
ATOM 5790 N N . ASN B 1 142 ? 59.690 20.013 -16.814 1.00 41.41 379 ASN B N 1
ATOM 5791 C CA . ASN B 1 142 ? 59.691 20.387 -15.403 1.00 36.95 379 ASN B CA 1
ATOM 5792 C C . ASN B 1 142 ? 59.108 19.323 -14.479 1.00 36.81 379 ASN B C 1
ATOM 5793 O O . ASN B 1 142 ? 58.357 19.640 -13.543 1.00 35.35 379 ASN B O 1
ATOM 5804 N N . GLU B 1 143 ? 59.473 18.069 -14.730 1.00 34.06 380 GLU B N 1
ATOM 5805 C CA . GLU B 1 143 ? 59.154 16.961 -13.838 1.00 32.68 380 GLU B CA 1
ATOM 5806 C C . GLU B 1 143 ? 60.448 16.283 -13.427 1.00 29.62 380 GLU B C 1
ATOM 5807 O O . GLU B 1 143 ? 61.481 16.469 -14.080 1.00 36.85 380 GLU B O 1
ATOM 5819 N N . ARG B 1 144 ? 60.407 15.509 -12.343 1.00 30.63 381 ARG B N 1
ATOM 5820 C CA . ARG B 1 144 ? 61.602 14.837 -11.858 1.00 28.14 381 ARG B CA 1
ATOM 5821 C C . ARG B 1 144 ? 62.002 13.708 -12.804 1.00 33.13 381 ARG B C 1
ATOM 5822 O O . ARG B 1 144 ? 61.155 12.979 -13.278 1.00 30.62 381 ARG B O 1
ATOM 5843 N N . VAL B 1 145 ? 63.299 13.583 -13.046 1.00 29.70 382 VAL B N 1
ATOM 5844 C CA . VAL B 1 145 ? 63.904 12.385 -13.595 1.00 32.37 382 VAL B CA 1
ATOM 5845 C C . VAL B 1 145 ? 64.172 11.388 -12.474 1.00 30.21 382 VAL B C 1
ATOM 5846 O O . VAL B 1 145 ? 65.048 11.602 -11.638 1.00 33.82 382 VAL B O 1
ATOM 5859 N N . PRO B 1 146 ? 63.418 10.291 -12.454 1.00 33.61 383 PRO B N 1
ATOM 5860 C CA . PRO B 1 146 ? 63.410 9.449 -11.257 1.00 36.55 383 PRO B CA 1
ATOM 5861 C C . PRO B 1 146 ? 64.771 8.822 -11.019 1.00 38.66 383 PRO B C 1
ATOM 5862 O O . PRO B 1 146 ? 65.486 8.531 -11.973 1.00 38.02 383 PRO B O 1
ATOM 5873 N N . ILE B 1 147 ? 65.113 8.630 -9.749 1.00 34.51 384 ILE B N 1
ATOM 5874 C CA . ILE B 1 147 ? 66.322 7.930 -9.349 1.00 33.81 384 ILE B CA 1
ATOM 5875 C C . ILE B 1 147 ? 65.845 6.669 -8.635 1.00 29.78 384 ILE B C 1
ATOM 5876 O O . ILE B 1 147 ? 65.231 6.756 -7.583 1.00 28.25 384 ILE B O 1
ATOM 5892 N N . ARG B 1 148 ? 66.098 5.500 -9.219 1.00 28.74 385 ARG B N 1
ATOM 5893 C CA . ARG B 1 148 ? 65.678 4.223 -8.614 1.00 31.61 385 ARG B CA 1
ATOM 5894 C C . ARG B 1 148 ? 66.861 3.283 -8.519 1.00 35.26 385 ARG B C 1
ATOM 5895 O O . ARG B 1 148 ? 67.065 2.445 -9.409 1.00 38.39 385 ARG B O 1
ATOM 5916 N N . PRO B 1 149 ? 67.636 3.396 -7.440 1.00 39.34 386 PRO B N 1
ATOM 5917 C CA . PRO B 1 149 ? 68.820 2.546 -7.269 1.00 44.09 386 PRO B CA 1
ATOM 5918 C C . PRO B 1 149 ? 68.426 1.080 -7.269 1.00 47.19 386 PRO B C 1
ATOM 5919 O O . PRO B 1 149 ? 67.311 0.750 -6.877 1.00 49.35 386 PRO B O 1
ATOM 5930 N N . ARG B 1 150 ? 69.304 0.188 -7.704 1.00 45.84 387 ARG B N 1
ATOM 5931 C CA . ARG B 1 150 ? 68.884 -1.206 -7.695 1.00 58.83 387 ARG B CA 1
ATOM 5932 C C . ARG B 1 150 ? 69.606 -2.052 -6.673 1.00 62.32 387 ARG B C 1
ATOM 5933 O O . ARG B 1 150 ? 69.535 -3.276 -6.677 1.00 68.02 387 ARG B O 1
ATOM 5953 N N . ASN B 1 151 ? 70.252 -1.350 -5.759 1.00 64.78 388 ASN B N 1
ATOM 5954 C CA . ASN B 1 151 ? 70.788 -1.926 -4.549 1.00 70.84 388 ASN B CA 1
ATOM 5955 C C . ASN B 1 151 ? 71.602 -0.848 -3.850 1.00 78.05 388 ASN B C 1
ATOM 5956 O O . ASN B 1 151 ? 71.720 0.268 -4.358 1.00 71.87 388 ASN B O 1
ATOM 5966 N N . ALA B 1 152 ? 72.160 -1.175 -2.691 1.00 95.96 38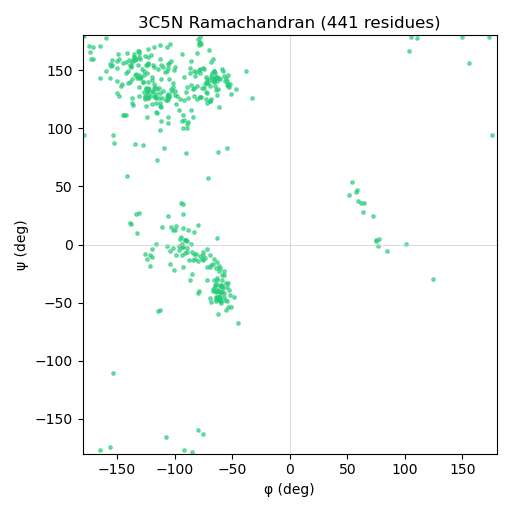9 ALA B N 1
ATOM 5967 C CA . ALA B 1 152 ? 72.878 -0.194 -1.885 1.00 101.55 389 ALA B CA 1
ATOM 5968 C C . ALA B 1 152 ? 74.123 0.356 -2.598 1.00 98.71 389 ALA B C 1
ATOM 5969 O O . ALA B 1 152 ? 74.892 1.121 -2.017 1.00 100.28 389 ALA B O 1
ATOM 5976 N N . SER B 1 153 ? 74.310 -0.028 -3.857 1.00 85.07 390 SER B N 1
ATOM 5977 C CA . SER B 1 153 ? 75.448 0.427 -4.648 1.00 86.20 390 SER B CA 1
ATOM 5978 C C . SER B 1 153 ? 75.273 1.837 -5.207 1.00 77.83 390 SER B C 1
ATOM 5979 O O . SER B 1 153 ? 76.238 2.603 -5.273 1.00 83.07 390 SER B O 1
ATOM 5987 N N . ASP B 1 154 ? 74.053 2.147 -5.654 1.00 62.82 391 ASP B N 1
ATOM 5988 C CA . ASP B 1 154 ? 73.705 3.480 -6.150 1.00 52.34 391 ASP B CA 1
ATOM 5989 C C . ASP B 1 154 ? 72.711 4.129 -5.185 1.00 56.97 391 ASP B C 1
ATOM 5990 O O . ASP B 1 154 ? 72.039 3.435 -4.416 1.00 65.53 391 ASP B O 1
ATOM 5999 N N . GLY B 1 155 ? 72.607 5.451 -5.231 1.00 35.13 392 GLY B N 1
ATOM 6000 C CA . GLY B 1 155 ? 71.819 6.170 -4.243 1.00 36.06 392 GLY B CA 1
ATOM 6001 C C . GLY B 1 155 ? 72.343 7.594 -4.167 1.00 30.42 392 GLY B C 1
ATOM 6002 O O . GLY B 1 155 ? 73.491 7.840 -4.530 1.00 33.10 392 GLY B O 1
ATOM 6006 N N . LEU B 1 156 ? 71.492 8.519 -3.726 1.00 25.79 393 LEU B N 1
ATOM 6007 C CA . LEU B 1 156 ? 71.845 9.938 -3.661 1.00 22.13 393 LEU B CA 1
ATOM 6008 C C . LEU B 1 156 ? 73.029 10.156 -2.715 1.00 24.90 393 LEU B C 1
ATOM 6009 O O . LEU B 1 156 ? 73.941 10.893 -3.047 1.00 30.94 393 LEU B O 1
ATOM 6025 N N . LEU B 1 157 ? 73.021 9.538 -1.538 1.00 26.04 394 LEU B N 1
ATOM 6026 C CA . LEU B 1 157 ? 74.127 9.743 -0.596 1.00 28.66 394 LEU B CA 1
ATOM 6027 C C . LEU B 1 157 ? 75.423 9.256 -1.198 1.00 32.69 394 LEU B C 1
ATOM 6028 O O . LEU B 1 157 ? 76.469 9.909 -1.074 1.00 37.20 394 LEU B O 1
ATOM 6044 N N . VAL B 1 158 ? 75.343 8.124 -1.891 1.00 32.88 395 VAL B N 1
ATOM 6045 C CA . VAL B 1 158 ? 76.517 7.519 -2.512 1.00 37.34 395 VAL B CA 1
ATOM 6046 C C . VAL B 1 158 ? 77.093 8.412 -3.600 1.00 38.53 395 VAL B C 1
ATOM 6047 O O . VAL B 1 158 ? 78.308 8.632 -3.645 1.00 37.97 395 VAL B O 1
ATOM 6060 N N . ARG B 1 159 ? 76.227 8.928 -4.470 1.00 36.82 396 ARG B N 1
ATOM 6061 C CA . ARG B 1 159 ? 76.658 9.849 -5.508 1.00 33.95 396 ARG B CA 1
ATOM 6062 C C . ARG B 1 159 ? 77.220 11.132 -4.882 1.00 37.26 396 ARG B C 1
ATOM 6063 O O . ARG B 1 159 ? 78.130 11.760 -5.439 1.00 42.64 396 ARG B O 1
ATOM 6084 N N . TRP B 1 160 ? 76.711 11.519 -3.721 1.00 38.64 397 TRP B N 1
ATOM 6085 C CA . TRP B 1 160 ? 77.246 12.703 -3.061 1.00 34.31 397 TRP B CA 1
ATOM 6086 C C . TRP B 1 160 ? 78.651 12.381 -2.592 1.00 42.24 397 TRP B C 1
ATOM 6087 O O . TRP B 1 160 ? 79.581 13.161 -2.791 1.00 44.21 397 TRP B O 1
ATOM 6108 N N . GLN B 1 161 ? 78.795 11.217 -1.977 1.00 39.26 398 GLN B N 1
ATOM 6109 C CA . GLN B 1 161 ? 80.065 10.787 -1.406 1.00 49.88 398 GLN B CA 1
ATOM 6110 C C . GLN B 1 161 ? 81.102 10.584 -2.508 1.00 52.15 398 GLN B C 1
ATOM 6111 O O . GLN B 1 161 ? 82.305 10.869 -2.323 1.00 51.41 398 GLN B O 1
ATOM 6125 N N . ASN B 1 162 ? 80.630 10.116 -3.662 1.00 41.16 399 ASN B N 1
ATOM 6126 C CA . ASN B 1 162 ? 81.515 9.780 -4.781 1.00 51.43 399 ASN B CA 1
ATOM 6127 C C . ASN B 1 162 ? 81.735 10.985 -5.673 1.00 48.77 399 ASN B C 1
ATOM 6128 O O . ASN B 1 162 ? 82.535 10.950 -6.606 1.00 53.43 399 ASN B O 1
ATOM 6139 N N . LYS B 1 163 ? 81.010 12.054 -5.381 1.00 43.22 400 LYS B N 1
ATOM 6140 C CA . LYS B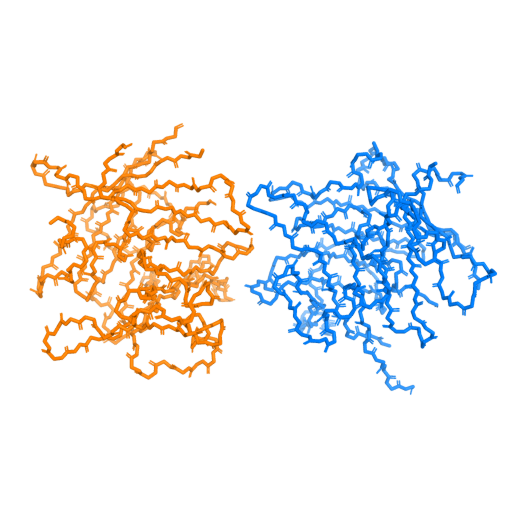 1 163 ? 81.077 13.266 -6.167 1.00 43.65 400 LYS B CA 1
ATOM 6141 C C . LYS B 1 163 ? 80.729 12.985 -7.634 1.00 50.96 400 LYS B C 1
ATOM 6142 O O . LYS B 1 163 ? 81.409 13.454 -8.544 1.00 58.10 400 LYS B O 1
ATOM 6161 N N . THR B 1 164 ? 79.667 12.215 -7.851 1.00 40.66 401 THR B N 1
ATOM 6162 C CA . THR B 1 164 ? 79.142 11.987 -9.191 1.00 45.35 401 THR B CA 1
ATOM 6163 C C . THR B 1 164 ? 77.728 12.568 -9.322 1.00 46.18 401 THR B C 1
ATOM 6164 O O . THR B 1 164 ? 76.741 11.835 -9.382 1.00 43.83 401 THR B O 1
ATOM 6175 N N . LEU B 1 165 ? 77.615 13.886 -9.376 1.00 44.02 402 LEU B N 1
ATOM 6176 C CA . LEU B 1 165 ? 76.290 14.493 -9.271 1.00 49.19 402 LEU B CA 1
ATOM 6177 C C . LEU B 1 165 ? 75.737 15.028 -10.578 1.00 55.79 402 LEU B C 1
ATOM 6178 O O . LEU B 1 165 ? 74.864 15.895 -10.569 1.00 49.00 402 LEU B O 1
ATOM 6194 N N . GLU B 1 166 ? 76.204 14.475 -11.693 1.00 55.45 403 GLU B N 1
ATOM 6195 C CA . GLU B 1 166 ? 75.957 15.059 -13.005 1.00 71.94 403 GLU B CA 1
ATOM 6196 C C . GLU B 1 166 ? 74.516 15.507 -13.224 1.00 65.01 403 GLU B C 1
ATOM 6197 O O . GLU B 1 166 ? 74.247 16.702 -13.341 1.00 80.06 403 GLU B O 1
ATOM 6209 N N . SER B 1 167 ? 73.588 14.563 -13.286 1.00 48.25 404 SER B N 1
ATOM 6210 C CA . SER B 1 167 ? 72.213 14.907 -13.614 1.00 54.87 404 SER B CA 1
ATOM 6211 C C . SER B 1 167 ? 71.340 15.171 -12.377 1.00 46.09 404 SER B C 1
ATOM 6212 O O . SER B 1 167 ? 70.130 15.000 -12.434 1.00 46.62 404 SER B O 1
ATOM 6220 N N . LEU B 1 168 ? 71.967 15.581 -11.278 1.00 32.95 405 LEU B N 1
ATOM 6221 C CA . LEU B 1 168 ? 71.278 15.862 -10.020 1.00 29.27 405 LEU B CA 1
ATOM 6222 C C . LEU B 1 168 ? 71.339 17.340 -9.696 1.00 28.01 405 LEU B C 1
ATOM 6223 O O . LEU B 1 168 ? 72.080 18.073 -10.311 1.00 31.19 405 LEU B O 1
ATOM 6239 N N . ILE B 1 169 ? 70.614 17.766 -8.667 1.00 27.96 406 ILE B N 1
ATOM 6240 C CA . ILE B 1 169 ? 70.647 19.161 -8.232 1.00 23.31 406 ILE B CA 1
ATOM 6241 C C . ILE B 1 169 ? 71.177 19.206 -6.809 1.00 25.01 406 ILE B C 1
ATOM 6242 O O . ILE B 1 169 ? 70.695 18.474 -5.942 1.00 24.81 406 ILE B O 1
ATOM 6258 N N . GLU B 1 170 ? 72.194 20.028 -6.607 1.00 24.69 407 GLU B N 1
ATOM 6259 C CA . GLU B 1 170 ? 72.850 20.218 -5.302 1.00 20.25 407 GLU B CA 1
ATOM 6260 C C . GLU B 1 170 ? 72.462 21.558 -4.709 1.00 18.94 407 GLU B C 1
ATOM 6261 O O . GLU B 1 170 ? 72.610 22.613 -5.352 1.00 22.20 407 GLU B O 1
ATOM 6273 N N . LEU B 1 171 ? 71.928 21.515 -3.505 1.00 19.56 408 LEU B N 1
ATOM 6274 C CA . LEU B 1 171 ? 71.533 22.686 -2.757 1.00 19.27 408 LEU B CA 1
ATOM 6275 C C . LEU B 1 171 ? 72.215 22.771 -1.379 1.00 21.40 408 LEU B C 1
ATOM 6276 O O . LEU B 1 171 ? 72.660 21.762 -0.835 1.00 20.64 408 LEU B O 1
ATOM 6292 N N . HIS B 1 172 ? 72.330 23.982 -0.834 1.00 18.86 409 HIS B N 1
ATOM 6293 C CA . HIS B 1 172 ? 72.987 24.184 0.461 1.00 18.01 409 HIS B CA 1
ATOM 6294 C C . HIS B 1 172 ? 72.230 25.194 1.256 1.00 17.41 409 HIS B C 1
ATOM 6295 O O . HIS B 1 172 ? 71.549 26.066 0.690 1.00 18.91 409 HIS B O 1
ATOM 6308 N N . ASN B 1 173 ? 72.417 25.174 2.564 1.00 18.31 410 ASN B N 1
ATOM 6309 C CA . ASN B 1 173 ? 71.907 26.264 3.353 1.00 18.97 410 ASN B CA 1
ATOM 6310 C C . ASN B 1 173 ? 72.645 27.555 3.059 1.00 21.04 410 ASN B C 1
ATOM 6311 O O . ASN B 1 173 ? 73.856 27.586 2.727 1.00 22.78 410 ASN B O 1
ATOM 6322 N N . LYS B 1 174 ? 71.913 28.641 3.171 1.00 20.72 411 LYS B N 1
ATOM 6323 C CA . LYS B 1 174 ? 72.476 29.961 2.994 1.00 23.20 411 LYS B CA 1
ATOM 6324 C C . LYS B 1 174 ? 72.990 30.420 4.344 1.00 19.77 411 LYS B C 1
ATOM 6325 O O . LYS B 1 174 ? 72.284 30.360 5.352 1.00 25.89 411 LYS B O 1
ATOM 6344 N N . PRO B 1 175 ? 74.262 30.821 4.406 1.00 32.81 412 PRO B N 1
ATOM 6345 C CA . PRO B 1 175 ? 74.734 31.353 5.679 1.00 38.08 412 PRO B CA 1
ATOM 6346 C C . PRO B 1 175 ? 74.337 32.807 5.739 1.00 37.64 412 PRO B C 1
ATOM 6347 O O . PRO B 1 175 ? 74.270 33.455 4.673 1.00 40.82 412 PRO B O 1
ATOM 6358 N N . PRO B 1 176 ? 74.083 33.305 6.941 1.00 29.97 413 PRO B N 1
ATOM 6359 C CA . PRO B 1 176 ? 73.989 34.727 7.282 1.00 56.93 413 PRO B CA 1
ATOM 6360 C C . PRO B 1 176 ? 74.903 35.622 6.461 1.00 74.27 413 PRO B C 1
ATOM 6361 O O . PRO B 1 176 ? 76.114 35.415 6.375 1.00 84.24 413 PRO B O 1
ATOM 6372 N N . VAL B 1 177 ? 74.282 36.619 5.852 1.00 75.69 414 VAL B N 1
ATOM 6373 C CA . VAL B 1 177 ? 74.990 37.643 5.124 1.00 83.01 414 VAL B CA 1
ATOM 6374 C C . VAL B 1 177 ? 75.332 38.670 6.181 1.00 81.68 414 VAL B C 1
ATOM 6375 O O . VAL B 1 177 ? 74.782 38.608 7.281 1.00 75.00 414 VAL B O 1
ATOM 6388 N N . LEU B 1 187 ? 69.754 36.219 8.440 1.00 34.83 424 LEU B N 1
ATOM 6389 C CA . LEU B 1 187 ? 68.916 35.953 7.214 1.00 33.57 424 LEU B CA 1
ATOM 6390 C C . LEU B 1 187 ? 67.511 36.569 7.215 1.00 31.70 424 LEU B C 1
ATOM 6391 O O . LEU B 1 187 ? 66.839 36.657 8.235 1.00 32.57 424 LEU B O 1
ATOM 6406 N N . ASN B 1 188 ? 67.050 36.977 6.043 1.00 30.03 425 ASN B N 1
ATOM 6407 C CA . ASN B 1 188 ? 65.755 37.625 5.945 1.00 33.06 425 ASN B CA 1
ATOM 6408 C C . ASN B 1 188 ? 64.658 36.620 5.641 1.00 24.85 425 ASN B C 1
ATOM 6409 O O . ASN B 1 188 ? 64.492 36.191 4.502 1.00 22.00 425 ASN B O 1
ATOM 6420 N N . PHE B 1 189 ? 63.933 36.230 6.687 1.00 21.33 426 PHE B N 1
ATOM 6421 C CA . PHE B 1 189 ? 62.877 35.221 6.544 1.00 20.25 426 PHE B CA 1
ATOM 6422 C C . PHE B 1 189 ? 61.541 35.870 6.215 1.00 20.21 426 PHE B C 1
ATOM 6423 O O . PHE B 1 189 ? 60.511 35.210 6.192 1.00 20.86 426 PHE B O 1
ATOM 6440 N N . GLN B 1 190 ? 61.564 37.185 6.028 1.00 24.72 427 GLN B N 1
ATOM 6441 C CA . GLN B 1 190 ? 60.368 37.926 5.614 1.00 30.10 427 GLN B CA 1
ATOM 6442 C C . GLN B 1 190 ? 59.223 37.759 6.617 1.00 27.43 427 GLN B C 1
ATOM 6443 O O . GLN B 1 190 ? 58.065 37.624 6.233 1.00 22.78 427 GLN B O 1
ATOM 6457 N N . GLY B 1 191 ? 59.554 37.726 7.904 1.00 27.28 428 GLY B N 1
ATOM 6458 C CA . GLY B 1 191 ? 58.550 37.576 8.933 1.00 26.09 428 GLY B CA 1
ATOM 6459 C C . GLY B 1 191 ? 57.955 36.184 9.083 1.00 24.81 428 GLY B C 1
ATOM 6460 O O . GLY B 1 191 ? 57.075 35.977 9.928 1.00 21.83 428 GLY B O 1
ATOM 6464 N N . ARG B 1 192 ? 58.442 35.212 8.306 1.00 19.28 429 ARG B N 1
ATOM 6465 C CA . ARG B 1 192 ? 57.894 33.870 8.383 1.00 17.25 429 ARG B CA 1
ATOM 6466 C C . ARG B 1 192 ? 58.428 33.066 9.563 1.00 18.95 429 ARG B C 1
ATOM 6467 O O . ARG B 1 192 ? 57.888 32.034 9.910 1.00 17.94 429 ARG B O 1
ATOM 6488 N N . VAL B 1 193 ? 59.493 33.564 10.159 1.00 16.95 430 VAL B N 1
ATOM 6489 C CA . VAL B 1 193 ? 60.248 32.852 11.190 1.00 14.54 430 VAL B CA 1
ATOM 6490 C C . VAL B 1 193 ? 60.559 33.852 12.282 1.00 23.71 430 VAL B C 1
ATOM 6491 O O . VAL B 1 193 ? 61.167 34.886 12.028 1.00 27.22 430 VAL B O 1
ATOM 6504 N N . THR B 1 194 ? 60.111 33.560 13.497 1.00 21.04 431 THR B N 1
ATOM 6505 C CA . THR B 1 194 ? 60.015 34.580 14.540 1.00 23.62 431 THR B CA 1
ATOM 6506 C C . THR B 1 194 ? 60.742 34.212 15.816 1.00 35.70 431 THR B C 1
ATOM 6507 O O . THR B 1 194 ? 60.866 35.040 16.727 1.00 25.70 431 THR B O 1
ATOM 6518 N N . GLN B 1 195 ? 61.219 32.979 15.894 1.00 20.59 432 GLN B N 1
ATOM 6519 C CA . GLN B 1 195 ? 61.907 32.540 17.106 1.00 25.95 432 GLN B CA 1
ATOM 6520 C C . GLN B 1 195 ? 63.216 31.882 16.747 1.00 23.53 432 GLN B C 1
ATOM 6521 O O . GLN B 1 195 ? 63.355 31.234 15.705 1.00 17.47 432 GLN B O 1
ATOM 6535 N N . ALA B 1 196 ? 64.188 32.067 17.608 1.00 19.06 433 ALA B N 1
ATOM 6536 C CA . ALA B 1 196 ? 65.500 31.473 17.423 1.00 23.33 433 ALA B CA 1
ATOM 6537 C C . ALA B 1 196 ? 65.367 29.938 17.410 1.00 20.58 433 ALA B C 1
ATOM 6538 O O . ALA B 1 196 ? 64.525 29.382 18.125 1.00 20.83 433 ALA B O 1
ATOM 6545 N N . SER B 1 197 ? 66.150 29.264 16.576 1.00 18.16 434 SER B N 1
ATOM 6546 C CA . SER B 1 197 ? 66.058 27.807 16.459 1.00 18.07 434 SER B CA 1
ATOM 6547 C C . SER B 1 197 ? 67.202 27.287 15.647 1.00 17.20 434 SER B C 1
ATOM 6548 O O . SER B 1 197 ? 67.538 27.878 14.615 1.00 21.17 434 SER B O 1
ATOM 6556 N N A VAL B 1 198 ? 67.792 26.177 16.075 0.50 19.61 435 VAL B N 1
ATOM 6557 N N B VAL B 1 198 ? 67.778 26.170 16.102 0.50 19.96 435 VAL B N 1
ATOM 6558 C CA A VAL B 1 198 ? 68.843 25.538 15.310 0.50 19.86 435 VAL B CA 1
ATOM 6559 C CA B VAL B 1 198 ? 68.807 25.447 15.370 0.50 18.99 435 VAL B CA 1
ATOM 6560 C C A VAL B 1 198 ? 68.210 24.856 14.092 0.50 21.82 435 VAL B C 1
ATOM 6561 C C B VAL B 1 198 ? 68.207 24.963 14.051 0.50 21.58 435 VAL B C 1
ATOM 6562 O O A VAL B 1 198 ? 68.915 24.302 13.254 0.50 23.78 435 VAL B O 1
ATOM 6563 O O B VAL B 1 198 ? 68.925 24.671 13.103 0.50 21.33 435 VAL B O 1
ATOM 6579 N N . LYS B 1 199 ? 66.880 24.910 14.009 1.00 19.17 436 LYS B N 1
ATOM 6580 C CA . LYS B 1 199 ? 66.158 24.383 12.861 1.00 22.17 436 LYS B CA 1
ATOM 6581 C C . LYS B 1 199 ? 65.954 25.408 11.740 1.00 24.35 436 LYS B C 1
ATOM 6582 O O . LYS B 1 199 ? 65.586 25.007 10.623 1.00 20.21 436 LYS B O 1
ATOM 6601 N N . ASN B 1 200 ? 66.188 26.694 12.001 1.00 15.68 437 ASN B N 1
ATOM 6602 C CA . ASN B 1 200 ? 65.881 27.716 11.012 1.00 13.50 437 ASN B CA 1
ATOM 6603 C C . ASN B 1 200 ? 66.874 27.646 9.857 1.00 16.76 437 ASN B C 1
ATOM 6604 O O . ASN B 1 200 ? 68.105 27.617 10.073 1.00 19.62 437 ASN B O 1
ATOM 6615 N N . PHE B 1 201 ? 66.355 27.621 8.632 1.00 17.21 438 PHE B N 1
ATOM 6616 C CA . PHE B 1 201 ? 67.208 27.511 7.462 1.00 11.87 438 PHE B CA 1
ATOM 6617 C C . PHE B 1 201 ? 66.585 28.064 6.180 1.00 14.24 438 PHE B C 1
ATOM 6618 O O . PHE B 1 201 ? 65.368 28.159 6.070 1.00 14.37 438 PHE B O 1
ATOM 6635 N N . GLN B 1 202 ? 67.457 28.451 5.256 1.00 11.44 439 GLN B N 1
ATOM 6636 C CA . GLN B 1 202 ? 67.081 28.691 3.857 1.00 11.81 439 GLN B CA 1
ATOM 6637 C C . GLN B 1 202 ? 68.018 27.847 3.007 1.00 14.61 439 GLN B C 1
ATOM 6638 O O . GLN B 1 202 ? 69.232 27.901 3.195 1.00 16.17 439 GLN B O 1
ATOM 6652 N N . ILE B 1 203 ? 67.436 27.107 2.058 1.00 11.74 440 ILE B N 1
ATOM 6653 C CA . ILE B 1 203 ? 68.130 26.273 1.114 1.00 14.73 440 ILE B CA 1
ATOM 6654 C C . ILE B 1 203 ? 68.118 26.972 -0.241 1.00 12.15 440 ILE B C 1
ATOM 6655 O O . ILE B 1 203 ? 67.047 27.377 -0.706 1.00 17.02 440 ILE B O 1
ATOM 6671 N N . VAL B 1 204 ? 69.300 27.099 -0.841 1.00 15.01 441 VAL B N 1
ATOM 6672 C CA . VAL B 1 204 ? 69.461 27.738 -2.159 1.00 16.44 441 VAL B CA 1
ATOM 6673 C C . VAL B 1 204 ? 70.381 26.923 -3.053 1.00 14.51 441 VAL B C 1
ATOM 6674 O O . VAL B 1 204 ? 71.175 26.070 -2.593 1.00 16.56 441 VAL B O 1
ATOM 6687 N N . HIS B 1 205 ? 70.289 27.191 -4.341 1.00 18.63 442 HIS B N 1
ATOM 6688 C CA . HIS B 1 205 ? 71.296 26.728 -5.281 1.00 18.46 442 HIS B CA 1
ATOM 6689 C C . HIS B 1 205 ? 72.401 27.769 -5.278 1.00 17.45 442 HIS B C 1
ATOM 6690 O O . HIS B 1 205 ? 72.128 28.964 -5.261 1.00 19.33 442 HIS B O 1
ATOM 6703 N N . ALA B 1 206 ? 73.645 27.314 -5.280 1.00 19.67 443 ALA B N 1
ATOM 6704 C CA . ALA B 1 206 ? 74.798 28.207 -5.177 1.00 27.64 443 ALA B CA 1
ATOM 6705 C C . ALA B 1 206 ? 74.837 29.262 -6.279 1.00 31.65 443 ALA B C 1
ATOM 6706 O O . ALA B 1 206 ? 75.421 30.343 -6.081 1.00 30.10 443 ALA B O 1
ATOM 6713 N N . ASP B 1 207 ? 74.229 28.951 -7.426 1.00 25.72 444 ASP B N 1
ATOM 6714 C CA . ASP B 1 207 ? 74.257 29.852 -8.585 1.00 25.99 444 ASP B CA 1
ATOM 6715 C C . ASP B 1 207 ? 73.215 30.946 -8.461 1.00 23.22 444 ASP B C 1
ATOM 6716 O O . ASP B 1 207 ? 73.168 31.896 -9.285 1.00 26.14 444 ASP B O 1
ATOM 6725 N N . ASP B 1 208 ? 72.347 30.837 -7.463 1.00 20.93 445 ASP B N 1
ATOM 6726 C CA . ASP B 1 208 ? 71.411 31.930 -7.241 1.00 17.59 445 ASP B CA 1
ATOM 6727 C C . ASP B 1 208 ? 70.973 32.029 -5.804 1.00 23.17 445 ASP B C 1
ATOM 6728 O O . ASP B 1 208 ? 69.927 31.487 -5.447 1.00 21.38 445 ASP B O 1
ATOM 6737 N N . PRO B 1 209 ? 71.733 32.750 -5.000 1.00 21.60 446 PRO B N 1
ATOM 6738 C CA . PRO B 1 209 ? 71.527 32.728 -3.544 1.00 19.44 446 PRO B CA 1
ATOM 6739 C C . PRO B 1 209 ? 70.308 33.532 -3.134 1.00 24.10 446 PRO B C 1
ATOM 6740 O O . PRO B 1 209 ? 69.925 33.521 -1.985 1.00 25.87 446 PRO B O 1
ATOM 6751 N N . ASP B 1 210 ? 69.693 34.228 -4.070 1.00 20.62 447 ASP B N 1
ATOM 6752 C CA . ASP B 1 210 ? 68.496 35.011 -3.763 1.00 26.28 447 ASP B CA 1
ATOM 6753 C C . ASP B 1 210 ? 67.164 34.309 -4.075 1.00 24.98 447 ASP B C 1
ATOM 6754 O O . ASP B 1 210 ? 66.103 34.886 -3.869 1.00 31.76 447 ASP B O 1
ATOM 6763 N N . TYR B 1 211 ? 67.212 33.087 -4.604 1.00 18.93 448 TYR B N 1
ATOM 6764 C CA . TYR B 1 211 ? 66.007 32.308 -4.838 1.00 16.60 448 TYR B CA 1
ATOM 6765 C C . TYR B 1 211 ? 65.969 31.247 -3.793 1.00 18.40 448 TYR B C 1
ATOM 6766 O O . TYR B 1 211 ? 66.812 30.345 -3.780 1.00 17.73 448 TYR B O 1
ATOM 6784 N N . ILE B 1 212 ? 65.036 31.387 -2.873 1.00 18.51 449 ILE B N 1
ATOM 6785 C CA . ILE B 1 212 ? 64.984 30.471 -1.744 1.00 12.27 449 ILE B CA 1
ATOM 6786 C C . ILE B 1 212 ? 64.132 29.274 -2.099 1.00 14.30 449 ILE B C 1
ATOM 6787 O O . ILE B 1 212 ? 62.894 29.357 -2.140 1.00 19.07 449 ILE B O 1
ATOM 6803 N N . VAL B 1 213 ? 64.785 28.152 -2.353 1.00 12.76 450 VAL B N 1
ATOM 6804 C CA . VAL B 1 213 ? 64.108 26.918 -2.706 1.00 15.22 450 VAL B CA 1
ATOM 6805 C C . VAL B 1 213 ? 63.277 26.348 -1.551 1.00 16.59 450 VAL B C 1
ATOM 6806 O O . VAL B 1 213 ? 62.200 25.844 -1.765 1.00 15.75 450 VAL B O 1
ATOM 6819 N N . LEU B 1 214 ? 63.789 26.420 -0.330 1.00 13.54 451 LEU B N 1
ATOM 6820 C CA . LEU B 1 214 ? 63.087 25.900 0.830 1.00 11.43 451 LEU B CA 1
ATOM 6821 C C . LEU B 1 214 ? 63.463 26.754 2.031 1.00 12.88 451 LEU B C 1
ATOM 6822 O O . LEU B 1 214 ? 64.644 27.015 2.247 1.00 14.47 451 LEU B O 1
ATOM 6838 N N . GLN B 1 215 ? 62.457 27.259 2.741 1.00 13.04 452 GLN B N 1
ATOM 6839 C CA . GLN B 1 215 ? 62.648 28.011 3.970 1.00 12.92 452 GLN B CA 1
ATOM 6840 C C . GLN B 1 215 ? 61.867 27.328 5.083 1.00 11.22 452 GLN B C 1
ATOM 6841 O O . GLN B 1 215 ? 60.717 26.922 4.899 1.00 14.09 452 GLN B O 1
ATOM 6855 N N . PHE B 1 216 ? 62.519 27.179 6.233 1.00 12.07 453 PHE B N 1
ATOM 6856 C CA . PHE B 1 216 ? 61.919 26.548 7.382 1.00 10.87 453 PHE B CA 1
ATOM 6857 C C . PHE B 1 216 ? 62.328 27.293 8.624 1.00 13.24 453 PHE B C 1
ATOM 6858 O O . PHE B 1 216 ? 63.504 27.609 8.807 1.00 16.28 453 PHE B O 1
ATOM 6875 N N . GLY B 1 217 ? 61.390 27.473 9.545 1.00 16.62 454 GLY B N 1
ATOM 6876 C CA . GLY B 1 217 ? 61.771 28.022 10.833 1.00 20.12 454 GLY B CA 1
ATOM 6877 C C . GLY B 1 217 ? 60.691 28.083 11.876 1.00 13.35 454 GLY B C 1
ATOM 6878 O O . GLY B 1 217 ? 59.516 27.873 11.582 1.00 14.35 454 GLY B O 1
ATOM 6882 N N . ARG B 1 218 ? 61.103 28.410 13.099 1.00 20.32 455 ARG B N 1
ATOM 6883 C CA . ARG B 1 218 ? 60.224 28.322 14.253 1.00 17.76 455 ARG B CA 1
ATOM 6884 C C . ARG B 1 218 ? 59.346 29.581 14.416 1.00 19.32 455 ARG B C 1
ATOM 6885 O O . ARG B 1 218 ? 59.820 30.708 14.286 1.00 17.00 455 ARG B O 1
ATOM 6906 N N . VAL B 1 219 ? 58.060 29.376 14.665 1.00 15.38 456 VAL B N 1
ATOM 6907 C CA . VAL B 1 219 ? 57.177 30.451 15.079 1.00 20.73 456 VAL B CA 1
ATOM 6908 C C . VAL B 1 219 ? 56.486 30.242 16.431 1.00 21.50 456 VAL B C 1
ATOM 6909 O O . VAL B 1 219 ? 55.879 31.167 16.943 1.00 21.47 456 VAL B O 1
ATOM 6922 N N . ALA B 1 220 ? 56.601 29.057 17.004 1.00 18.07 457 ALA B N 1
ATOM 6923 C CA . ALA B 1 220 ? 56.065 28.765 18.331 1.00 19.77 457 ALA B CA 1
ATOM 6924 C C . ALA B 1 220 ? 56.756 27.542 18.915 1.00 23.32 457 ALA B C 1
ATOM 6925 O O . ALA B 1 220 ? 57.631 26.969 18.301 1.00 19.34 457 ALA B O 1
ATOM 6932 N N . GLU B 1 221 ? 56.398 27.192 20.155 1.00 25.83 458 GLU B N 1
ATOM 6933 C CA . GLU B 1 221 ? 56.980 26.024 20.803 1.00 24.23 458 GLU B CA 1
ATOM 6934 C C . GLU B 1 221 ? 56.850 24.776 19.915 1.00 20.23 458 GLU B C 1
ATOM 6935 O O . GLU B 1 221 ? 57.756 23.956 19.830 1.00 23.30 458 GLU B O 1
ATOM 6947 N N . ASP B 1 222 ? 55.718 24.633 19.240 1.00 22.89 459 ASP B N 1
ATOM 6948 C CA . ASP B 1 222 ? 55.486 23.422 18.457 1.00 17.91 459 ASP B CA 1
ATOM 6949 C C . ASP B 1 222 ? 55.006 23.726 17.032 1.00 19.37 459 ASP B C 1
ATOM 6950 O O . ASP B 1 222 ? 54.339 22.911 16.417 1.00 21.60 459 ASP B O 1
ATOM 6959 N N . ALA B 1 223 ? 55.374 24.880 16.502 1.00 18.99 460 ALA B N 1
ATOM 6960 C CA . ALA B 1 223 ? 54.948 25.240 15.157 1.00 20.79 460 ALA B CA 1
ATOM 6961 C C . ALA B 1 223 ? 56.029 25.974 14.395 1.00 19.66 460 ALA B C 1
ATOM 6962 O O . ALA B 1 223 ? 56.808 26.741 14.938 1.00 17.77 460 ALA B O 1
ATOM 6969 N N . PHE B 1 224 ? 56.022 25.753 13.093 1.00 15.69 461 PHE B N 1
ATOM 6970 C CA . PHE B 1 224 ? 57.075 26.187 12.220 1.00 13.85 461 PHE B CA 1
ATOM 6971 C C . PHE B 1 224 ? 56.403 26.569 10.930 1.00 13.78 461 PHE B C 1
ATOM 6972 O O . PHE B 1 224 ? 55.350 26.068 10.653 1.00 14.67 461 PHE B O 1
ATOM 6989 N N . THR B 1 225 ? 57.034 27.442 10.141 1.00 14.32 462 THR B N 1
ATOM 6990 C CA . THR B 1 225 ? 56.631 27.622 8.751 1.00 15.70 462 THR B CA 1
ATOM 6991 C C . THR B 1 225 ? 57.549 26.884 7.813 1.00 15.26 462 THR B C 1
ATOM 6992 O O . THR B 1 225 ? 58.726 26.683 8.100 1.00 13.06 462 THR B O 1
ATOM 7003 N N . LEU B 1 226 ? 57.002 26.463 6.686 1.00 14.46 463 LEU B N 1
ATOM 7004 C CA . LEU B 1 226 ? 57.729 25.701 5.686 1.00 11.48 463 LEU B CA 1
ATOM 7005 C C . LEU B 1 226 ? 57.256 26.163 4.328 1.00 14.28 463 LEU B C 1
ATOM 7006 O O . LEU B 1 226 ? 56.114 25.901 3.958 1.00 14.93 463 LEU B O 1
ATOM 7022 N N . ASP B 1 227 ? 58.129 26.827 3.591 1.00 13.23 464 ASP B N 1
ATOM 7023 C CA . ASP B 1 227 ? 57.722 27.475 2.362 1.00 13.94 464 ASP B CA 1
ATOM 7024 C C . ASP B 1 227 ? 58.642 26.939 1.276 1.00 14.67 464 ASP B C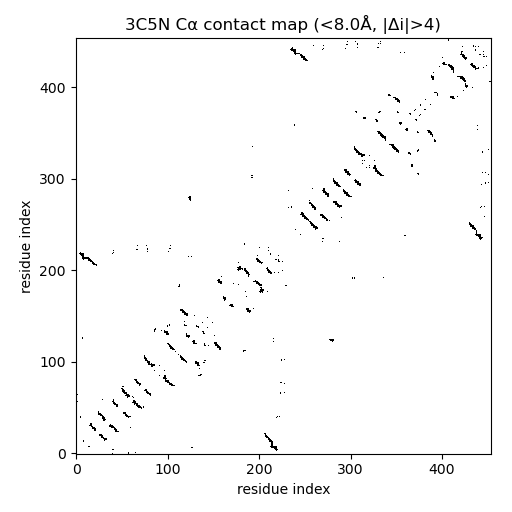 1
ATOM 7025 O O . ASP B 1 227 ? 59.877 27.044 1.381 1.00 15.56 464 ASP B O 1
ATOM 7034 N N . TYR B 1 228 ? 58.065 26.443 0.197 1.00 15.82 465 TYR B N 1
ATOM 7035 C CA . TYR B 1 228 ? 58.888 25.813 -0.805 1.00 10.68 465 TYR B CA 1
ATOM 7036 C C . TYR B 1 228 ? 58.556 26.325 -2.203 1.00 17.43 465 TYR B C 1
ATOM 7037 O O . TYR B 1 228 ? 57.456 26.806 -2.464 1.00 17.03 465 TYR B O 1
ATOM 7055 N N . ARG B 1 229 ? 59.553 26.225 -3.067 1.00 16.52 466 ARG B N 1
ATOM 7056 C CA . ARG B 1 229 ? 59.458 26.656 -4.481 1.00 13.79 466 ARG B CA 1
ATOM 7057 C C . ARG B 1 229 ? 59.985 25.555 -5.384 1.00 14.35 466 ARG B C 1
ATOM 7058 O O . ARG B 1 229 ? 60.648 24.596 -4.953 1.00 16.09 466 ARG B O 1
ATOM 7079 N N . TYR B 1 230 ? 59.706 25.697 -6.675 1.00 19.15 467 TYR B N 1
ATOM 7080 C CA . TYR B 1 230 ? 60.258 24.842 -7.701 1.00 21.00 467 TYR B CA 1
ATOM 7081 C C . TYR B 1 230 ? 61.769 24.799 -7.545 1.00 22.12 467 TYR B C 1
ATOM 7082 O O . TYR B 1 230 ? 62.404 25.833 -7.286 1.00 19.39 467 TYR B O 1
ATOM 7100 N N . PRO B 1 231 ? 62.381 23.611 -7.688 1.00 20.62 468 PRO B N 1
ATOM 7101 C CA . PRO B 1 231 ? 61.823 22.356 -8.197 1.00 21.14 468 PRO B CA 1
ATOM 7102 C C . PRO B 1 231 ? 61.178 21.442 -7.170 1.00 20.34 468 PRO B C 1
ATOM 7103 O O . PRO B 1 231 ? 60.789 20.371 -7.567 1.00 20.23 468 PRO B O 1
ATOM 7114 N N . LEU B 1 232 ? 61.092 21.828 -5.896 1.00 17.55 469 LEU B N 1
ATOM 7115 C CA . LEU B 1 232 ? 60.600 20.911 -4.889 1.00 14.44 469 LEU B CA 1
ATOM 7116 C C . LEU B 1 232 ? 59.076 20.673 -4.882 1.00 17.33 469 LEU B C 1
ATOM 7117 O O . LEU B 1 232 ? 58.299 21.552 -5.233 1.00 17.56 469 LEU B O 1
ATOM 7133 N N . CYS B 1 233 ? 58.684 19.490 -4.421 1.00 18.38 470 CYS B N 1
ATOM 7134 C CA . CYS B 1 233 ? 57.315 19.204 -4.094 1.00 15.17 470 CYS B CA 1
ATOM 7135 C C . CYS B 1 233 ? 57.165 19.143 -2.579 1.00 17.55 470 CYS B C 1
ATOM 7136 O O . CYS B 1 233 ? 58.170 19.102 -1.828 1.00 14.48 470 CYS B O 1
ATOM 7144 N N . ALA B 1 234 ? 55.919 19.096 -2.125 1.00 13.68 471 ALA B N 1
ATOM 7145 C CA . ALA B 1 234 ? 55.615 19.077 -0.698 1.00 15.25 471 ALA B CA 1
ATOM 7146 C C . ALA B 1 234 ? 56.270 17.919 0.011 1.00 16.55 471 ALA B C 1
ATOM 7147 O O . ALA B 1 234 ? 56.758 18.080 1.107 1.00 16.26 471 ALA B O 1
ATOM 7154 N N . LEU B 1 235 ? 56.210 16.722 -0.556 1.00 14.81 472 LEU B N 1
ATOM 7155 C CA . LEU B 1 235 ? 56.836 15.555 0.074 1.00 15.58 472 LEU B CA 1
ATOM 7156 C C . LEU B 1 235 ? 58.324 15.758 0.350 1.00 13.96 472 LEU B C 1
ATOM 7157 O O . LEU B 1 235 ? 58.827 15.471 1.458 1.00 14.21 472 LEU B O 1
ATOM 7173 N N . GLN B 1 236 ? 59.046 16.255 -0.655 1.00 15.27 473 GLN B N 1
ATOM 7174 C CA . GLN B 1 236 ? 60.455 16.529 -0.483 1.00 14.78 473 GLN B CA 1
ATOM 7175 C C . GLN B 1 236 ? 60.643 17.611 0.593 1.00 14.99 473 GLN B C 1
ATOM 7176 O O . GLN B 1 236 ? 61.465 17.456 1.484 1.00 12.54 473 GLN B O 1
ATOM 7190 N N . ALA B 1 237 ? 59.866 18.684 0.529 1.00 11.96 474 ALA B N 1
ATOM 7191 C CA . ALA B 1 237 ? 60.020 19.796 1.498 1.00 11.91 474 ALA B CA 1
ATOM 7192 C C . ALA B 1 237 ? 59.775 19.356 2.918 1.00 12.34 474 ALA B C 1
ATOM 7193 O O . ALA B 1 237 ? 60.523 19.684 3.802 1.00 11.05 474 ALA B O 1
ATOM 7200 N N . PHE B 1 238 ? 58.703 18.600 3.128 1.00 12.62 475 PHE B N 1
ATOM 7201 C CA . PHE B 1 238 ? 58.361 18.091 4.451 1.00 14.55 475 PHE B CA 1
ATOM 7202 C C . PHE B 1 238 ? 59.453 17.213 5.022 1.00 12.47 475 PHE B C 1
ATOM 7203 O O . PHE B 1 238 ? 59.857 17.349 6.208 1.00 14.50 475 PHE B O 1
ATOM 7220 N N . ALA B 1 239 ? 59.892 16.253 4.208 1.00 13.02 476 ALA B N 1
ATOM 7221 C CA . ALA B 1 239 ? 60.922 15.316 4.648 1.00 10.79 476 ALA B CA 1
ATOM 7222 C C . ALA B 1 239 ? 62.219 16.030 4.981 1.00 12.36 476 ALA B C 1
ATOM 7223 O O . ALA B 1 239 ? 62.891 15.707 5.979 1.00 13.71 476 ALA B O 1
ATOM 7230 N N . ILE B 1 240 ? 62.588 17.017 4.165 1.00 13.75 477 ILE B N 1
ATOM 7231 C CA . ILE B 1 240 ? 63.815 17.745 4.431 1.00 10.71 477 ILE B CA 1
ATOM 7232 C C . ILE B 1 240 ? 63.685 18.460 5.780 1.00 17.93 477 ILE B C 1
ATOM 7233 O O . ILE B 1 240 ? 64.600 18.426 6.611 1.00 13.60 477 ILE B O 1
ATOM 7249 N N . ALA B 1 241 ? 62.553 19.107 5.997 1.00 13.74 478 ALA B N 1
ATOM 7250 C CA . ALA B 1 241 ? 62.283 19.752 7.280 1.00 15.52 478 ALA B CA 1
ATOM 7251 C C . ALA B 1 241 ? 62.317 18.792 8.466 1.00 12.25 478 ALA B C 1
ATOM 7252 O O . ALA B 1 241 ? 62.849 19.138 9.536 1.00 14.66 478 ALA B O 1
ATOM 7259 N N . LEU B 1 242 ? 61.766 17.602 8.307 1.00 13.73 479 LEU B N 1
ATOM 7260 C CA . LEU B 1 242 ? 61.695 16.683 9.426 1.00 15.17 479 LEU B CA 1
ATOM 7261 C C . LEU B 1 242 ? 63.108 16.259 9.827 1.00 14.58 479 LEU B C 1
ATOM 7262 O O . LEU B 1 242 ? 63.388 15.990 11.003 1.00 15.17 479 LEU B O 1
ATOM 7278 N N . SER B 1 243 ? 64.006 16.228 8.838 1.00 13.79 480 SER B N 1
ATOM 7279 C CA . SER B 1 243 ? 65.394 15.847 9.109 1.00 12.30 480 SER B CA 1
ATOM 7280 C C . SER B 1 243 ? 66.093 16.791 10.084 1.00 18.41 480 SER B C 1
ATOM 7281 O O . SER B 1 243 ? 67.110 16.429 10.708 1.00 18.31 480 SER B O 1
ATOM 7289 N N . SER B 1 244 ? 65.551 17.986 10.259 1.00 17.47 481 SER B N 1
ATOM 7290 C CA . SER B 1 244 ? 66.187 18.991 11.140 1.00 16.39 481 SER B CA 1
ATOM 7291 C C . SER B 1 244 ? 65.813 18.831 12.599 1.00 23.99 481 SER B C 1
ATOM 7292 O O . SER B 1 244 ? 66.402 19.464 13.487 1.00 22.13 481 SER B O 1
ATOM 7300 N N . PHE B 1 245 ? 64.887 17.932 12.888 1.00 17.36 482 PHE B N 1
ATOM 7301 C CA . PHE B 1 245 ? 64.436 17.719 14.254 1.00 19.26 482 PHE B CA 1
ATOM 7302 C C . PHE B 1 245 ? 65.351 16.709 14.944 1.00 30.28 482 PHE B C 1
ATOM 7303 O O . PHE B 1 245 ? 65.907 15.827 14.313 1.00 29.69 482 PHE B O 1
ATOM 7320 N N . ASP B 1 246 ? 65.464 16.824 16.250 1.00 31.82 483 ASP B N 1
ATOM 7321 C CA . ASP B 1 246 ? 66.341 15.912 16.980 1.00 61.31 483 ASP B CA 1
ATOM 7322 C C . ASP B 1 246 ? 65.752 14.496 16.984 1.00 70.97 483 ASP B C 1
ATOM 7323 O O . ASP B 1 246 ? 66.505 13.520 16.909 1.00 84.25 483 ASP B O 1
#

GO terms:
  GO:0051015 actin filament binding (F, IDA)
  GO:0042995 cell projection (C, IDA)
  GO:0005546 phosphatidylinositol-4,5-bisphosphate binding (F, IDA)
  GO:0005886 plasma membrane (C, IDA)
  GO:0007601 visual perception (P, TAS)
  GO:0005515 protein binding (F, IPI)
  GO:0050766 positive regulation of phagocytosis (P, IDA)
  GO:0001895 retina homeostasis (P, IMP)
  GO:0050908 detection of light stimulus involved in visual perception (P, IMP)

Sequence (454 aa):
PREFVLRPAPQGRTVRCRLTRDKMYPSYFLHLDTTEKKVFLLAGRKRKRSKTANYLISIDPTNNFIGKLRSNLLGNRFTVFDNGQNPQRGYSTNVASLRQELAAVIYETNVLGPRRMTVIIPGMSAENERVPIRPRNASDGLLVRWQNKTLESLIELHNKPPVWNDDSGSYTLNFQGRVTQASVKNFQIVHADDPDYIVLQFGRVAEDAFTLDYRYPLCALQAFAIALSSFDPREFVLRPAPQGRTVRCRLTRDKYPSYFLHLDTEKKKVFLLAGRKRKRSKTANYLISIDPTNFIGKLRSNLLGNRFTVFDNGQNPQRGYSTNVASLRQELAAVIYETNVLGFRGPRRMTVIIPGMSAENERVPIRPRNASDGLLVRWQNKTLESLIELHNKPPVLNFQGRVTQASVVKNFQIVHADDPDYIVLQFGRVAEDAFTLDYRYPLCALQAFAIALSSFD